Protein AF-A0A7Y5NE76-F1 (afdb_monomer_lite)

Secondary structure (DSSP, 8-state):
-----------PPPP----SSSSSSSSSSSSSSS-SS-S---PPEEEEEEESHHHHTTT-TTS-TTHHHHHHHHHHTT--EEE--SEE--SS-SS-EEEE-TT--STT--HHHHHHHS--SEEEEE-SHHHHHTT--HHHHHHHHHHHHHHHHHHTTT---S-EEE-HHHHHHHHHHHHHHTTPPPPS--TT-EEEHHHHHHHHHHHHTS-HHHHTTSTT--GGGTTTHHHHHHHHHHHHHHHT-SEEEE-S--HHHHHHHHHHHHTHHHHTTS-----HHHHHHHHHHHHTT--HHHHHHHHHHHHHHHHHHHHHH---HHHHHHHHHHHHHTTGGGGT-STTHHHHHHHHHHHS--TT--HHHHHHHHHHHHTSSSPPP-TT-HHHHTS-HHHHHHHHHHHHHHHHHHHTTTTSS----EEEEEEETTEEEEEEE-SS--HHHHHHHHHHGGGGGG-

pLDDT: mean 82.2, std 18.95, range [24.66, 98.88]

Structure (mmCIF, N/CA/C/O backbone):
data_AF-A0A7Y5NE76-F1
#
_entry.id   AF-A0A7Y5NE76-F1
#
loop_
_atom_site.group_PDB
_atom_site.id
_atom_site.type_symbol
_atom_site.label_atom_id
_atom_site.label_alt_id
_atom_site.label_comp_id
_atom_site.label_asym_id
_atom_site.label_entity_id
_atom_site.label_seq_id
_atom_site.pdbx_PDB_ins_code
_atom_site.Cartn_x
_atom_site.Cartn_y
_atom_site.Cartn_z
_atom_site.occupancy
_atom_site.B_iso_or_equiv
_atom_site.auth_seq_id
_atom_site.auth_comp_id
_atom_site.auth_asym_id
_atom_site.auth_atom_id
_atom_site.pdbx_PDB_model_num
ATOM 1 N N . MET A 1 1 ? 4.544 -4.450 -79.149 1.00 36.16 1 MET A N 1
ATOM 2 C CA . MET A 1 1 ? 3.909 -5.771 -79.338 1.00 36.16 1 MET A CA 1
ATOM 3 C C . MET A 1 1 ? 2.785 -5.874 -78.326 1.00 36.16 1 MET A C 1
ATOM 5 O O . MET A 1 1 ? 3.066 -5.881 -77.137 1.00 36.16 1 MET A O 1
ATOM 9 N N . GLY A 1 2 ? 1.538 -5.776 -78.779 1.00 30.70 2 GLY A N 1
ATOM 10 C CA . GLY A 1 2 ? 0.365 -5.851 -77.911 1.00 30.70 2 GLY A CA 1
ATOM 11 C C . GLY A 1 2 ? -0.349 -7.188 -78.051 1.00 30.70 2 GLY A C 1
ATOM 12 O O . GLY A 1 2 ? -0.192 -7.840 -79.075 1.00 30.70 2 GLY A O 1
ATOM 13 N N . THR A 1 3 ? -1.178 -7.511 -77.060 1.00 28.58 3 THR A N 1
ATOM 14 C CA . THR A 1 3 ? -2.551 -7.992 -77.276 1.00 28.58 3 THR A CA 1
ATOM 15 C C . THR A 1 3 ? -3.382 -7.744 -76.018 1.00 28.58 3 THR A C 1
ATOM 17 O O . THR A 1 3 ? -2.997 -8.104 -74.910 1.00 28.58 3 THR A O 1
ATOM 20 N N . PHE A 1 4 ? -4.508 -7.074 -76.247 1.00 28.89 4 PHE A N 1
ATOM 21 C CA . PHE A 1 4 ? -5.637 -6.790 -75.362 1.00 28.89 4 PHE A CA 1
ATOM 22 C C . PHE A 1 4 ? -6.446 -8.049 -75.020 1.00 28.89 4 PHE A C 1
ATOM 24 O O . PHE A 1 4 ? -6.569 -8.903 -75.890 1.00 28.89 4 PHE A O 1
ATOM 31 N N . VAL A 1 5 ? -7.156 -8.036 -73.879 1.00 28.59 5 VAL A N 1
ATOM 32 C CA . VAL A 1 5 ? -8.628 -8.219 -73.816 1.00 28.59 5 VAL A CA 1
ATOM 33 C C . VAL A 1 5 ? -9.199 -7.344 -72.684 1.00 28.59 5 VAL A C 1
ATOM 35 O O . VAL A 1 5 ? -8.592 -7.183 -71.631 1.00 28.59 5 VAL A O 1
ATOM 38 N N . ASN A 1 6 ? -10.357 -6.746 -72.967 1.00 30.00 6 ASN A N 1
ATOM 39 C CA . ASN A 1 6 ? -11.076 -5.688 -72.258 1.00 30.00 6 ASN A CA 1
ATOM 40 C C . ASN A 1 6 ? -12.340 -6.218 -71.544 1.00 30.00 6 ASN A C 1
ATOM 42 O O . ASN A 1 6 ? -12.965 -7.152 -72.040 1.00 30.00 6 ASN A O 1
ATOM 46 N N . GLY A 1 7 ? -12.810 -5.471 -70.530 1.00 26.11 7 GLY A N 1
ATOM 47 C CA . GLY A 1 7 ? -14.240 -5.314 -70.188 1.00 26.11 7 GLY A CA 1
ATOM 48 C C . GLY A 1 7 ? -14.764 -6.146 -68.999 1.00 26.11 7 GLY A C 1
ATOM 49 O O . GLY A 1 7 ? -14.414 -7.305 -68.871 1.00 26.11 7 GLY A O 1
ATOM 50 N N . PHE A 1 8 ? -15.622 -5.663 -68.086 1.00 24.66 8 PHE A N 1
ATOM 51 C CA . PHE A 1 8 ? -16.730 -4.707 -68.223 1.00 24.66 8 PHE A CA 1
ATOM 52 C C . PHE A 1 8 ? -17.201 -4.157 -66.843 1.00 24.66 8 PHE A C 1
ATOM 54 O O . PHE A 1 8 ? -17.249 -4.917 -65.886 1.00 24.66 8 PHE A O 1
ATOM 61 N N . ARG A 1 9 ? -17.626 -2.871 -66.830 1.00 27.48 9 ARG A N 1
ATOM 62 C CA . ARG A 1 9 ? -18.723 -2.173 -66.079 1.00 27.48 9 ARG A CA 1
ATOM 63 C C . ARG A 1 9 ? -18.925 -2.457 -64.571 1.00 27.48 9 ARG A C 1
ATOM 65 O O . ARG A 1 9 ? -19.033 -3.591 -64.155 1.00 27.48 9 ARG A O 1
ATOM 72 N N . GLY A 1 10 ? -19.154 -1.497 -63.670 1.00 25.19 10 GLY A N 1
ATOM 73 C CA . GLY A 1 10 ? -19.701 -0.140 -63.757 1.00 25.19 10 GLY A CA 1
ATOM 74 C C . GLY A 1 10 ? -20.729 0.032 -62.621 1.00 25.19 10 GLY A C 1
ATOM 75 O O . GLY A 1 10 ? -21.794 -0.573 -62.682 1.00 25.19 10 GLY A O 1
ATOM 76 N N . LEU A 1 11 ? -20.435 0.829 -61.587 1.00 26.30 11 LEU A N 1
ATOM 77 C CA . LEU A 1 11 ? -21.386 1.133 -60.505 1.00 26.30 11 LEU A CA 1
ATOM 78 C C . LEU A 1 11 ? -21.946 2.547 -60.686 1.00 26.30 11 LEU A C 1
ATOM 80 O O . LEU A 1 11 ? -21.257 3.548 -60.512 1.00 26.30 11 LEU A O 1
ATOM 84 N N . ARG A 1 12 ? -23.222 2.590 -61.083 1.00 27.81 12 ARG A N 1
ATOM 85 C CA . ARG A 1 12 ? -24.059 3.788 -61.163 1.00 27.81 12 ARG A CA 1
ATOM 86 C C . ARG A 1 12 ? -24.481 4.239 -59.766 1.00 27.81 12 ARG A C 1
ATOM 88 O O . ARG A 1 12 ? -24.887 3.432 -58.932 1.00 27.81 12 ARG A O 1
ATOM 95 N N . THR A 1 13 ? -24.470 5.550 -59.578 1.00 30.34 13 THR A N 1
ATOM 96 C CA . THR A 1 13 ? -25.110 6.275 -58.483 1.00 30.34 13 THR A CA 1
ATOM 97 C C . THR A 1 13 ? -26.637 6.130 -58.561 1.00 30.34 13 THR A C 1
ATOM 99 O O . THR A 1 13 ? -27.231 6.244 -59.635 1.00 30.34 13 THR A O 1
ATOM 102 N N . LYS A 1 14 ? -27.295 5.873 -57.423 1.00 30.47 14 LYS A N 1
ATOM 103 C CA . LYS A 1 14 ? -28.753 6.019 -57.269 1.00 30.47 14 LYS A CA 1
ATOM 104 C C . LYS A 1 14 ? -29.045 7.303 -56.482 1.00 30.47 14 LYS A C 1
ATOM 106 O O . LYS A 1 14 ? -28.435 7.490 -55.430 1.00 30.47 14 LYS A O 1
ATOM 111 N N . PRO A 1 15 ? -29.977 8.164 -56.928 1.00 30.23 15 PRO A N 1
ATOM 112 C CA . PRO A 1 15 ? -30.440 9.295 -56.139 1.00 30.23 15 PRO A CA 1
ATOM 113 C C . PRO A 1 15 ? -31.488 8.802 -55.134 1.00 30.23 15 PRO A C 1
ATOM 115 O O . PRO A 1 15 ? -32.447 8.133 -55.513 1.00 30.23 15 PRO A O 1
ATOM 118 N N . VAL A 1 16 ? -31.328 9.132 -53.851 1.00 33.53 16 VAL A N 1
ATOM 119 C CA . VAL A 1 16 ? -32.399 8.947 -52.862 1.00 33.53 16 VAL A CA 1
ATOM 120 C C . VAL A 1 16 ? -33.147 10.266 -52.738 1.00 33.53 16 VAL A C 1
ATOM 122 O O . VAL A 1 16 ? -32.642 11.259 -52.218 1.00 33.53 16 VAL A O 1
ATOM 125 N N . SER A 1 17 ? -34.358 10.269 -53.283 1.00 32.62 17 SER A N 1
ATOM 126 C CA . SER A 1 17 ? -35.313 11.365 -53.244 1.00 32.62 17 SER A CA 1
ATOM 127 C C . SER A 1 17 ? -35.738 11.697 -51.813 1.00 32.62 17 SER A C 1
ATOM 129 O O . SER A 1 17 ? -36.149 10.829 -51.041 1.00 32.62 17 SER A O 1
ATOM 131 N N . ARG A 1 18 ? -35.712 12.998 -51.504 1.00 39.50 18 ARG A N 1
ATOM 132 C CA . ARG A 1 18 ? -36.453 13.641 -50.414 1.00 39.50 18 ARG A CA 1
ATOM 133 C C . ARG A 1 18 ? -37.909 13.171 -50.415 1.00 39.50 18 ARG A C 1
ATOM 135 O O . ARG A 1 18 ? -38.597 13.407 -51.400 1.00 39.50 18 ARG A O 1
ATOM 142 N N . THR A 1 19 ? -38.374 12.583 -49.313 1.00 42.94 19 THR A N 1
ATOM 143 C CA . THR A 1 19 ? -39.759 12.681 -48.783 1.00 42.94 19 THR A CA 1
ATOM 144 C C . THR A 1 19 ? -39.922 11.771 -47.562 1.00 42.94 19 THR A C 1
ATOM 146 O O . THR A 1 19 ? -40.565 10.732 -47.617 1.00 42.94 19 THR A O 1
ATOM 149 N N . ARG A 1 20 ? -39.319 12.144 -46.423 1.00 35.03 20 ARG A N 1
ATOM 150 C CA . ARG A 1 20 ? -39.724 11.631 -45.090 1.00 35.03 20 ARG A CA 1
ATOM 151 C C . ARG A 1 20 ? -39.188 12.439 -43.898 1.00 35.03 20 ARG A C 1
ATOM 153 O O . ARG A 1 20 ? -39.226 11.968 -42.771 1.00 35.03 20 ARG A O 1
ATOM 160 N N . ALA A 1 21 ? -38.732 13.674 -44.122 1.00 38.56 21 ALA A N 1
ATOM 161 C CA . ALA A 1 21 ? -38.144 14.524 -43.078 1.00 38.56 21 ALA A CA 1
ATOM 162 C C . ALA A 1 21 ? -39.126 15.527 -42.434 1.00 38.56 21 ALA A C 1
ATOM 164 O O . ALA A 1 21 ? -38.700 16.358 -41.641 1.00 38.56 21 ALA A O 1
ATOM 165 N N . PHE A 1 22 ? -40.429 15.462 -42.740 1.00 37.94 22 PHE A N 1
ATOM 166 C CA . PHE A 1 22 ? -41.396 16.479 -42.290 1.00 37.94 22 PHE A CA 1
ATOM 167 C C . PHE A 1 22 ? -42.538 15.974 -41.394 1.00 37.94 22 PHE A C 1
ATOM 169 O O . PHE A 1 22 ? -43.403 16.760 -41.031 1.00 37.94 22 PHE A O 1
ATOM 176 N N . ARG A 1 23 ? -42.536 14.698 -40.971 1.00 35.66 23 ARG A N 1
ATOM 177 C CA . ARG A 1 23 ? -43.577 14.159 -40.064 1.00 35.66 23 ARG A CA 1
ATOM 178 C C . ARG A 1 23 ? -43.107 13.689 -38.685 1.00 35.66 23 ARG A C 1
ATOM 180 O O . ARG A 1 23 ? -43.952 13.337 -37.877 1.00 35.66 23 ARG A O 1
ATOM 187 N N . ASN A 1 24 ? -41.808 13.777 -38.379 1.00 34.28 24 ASN A N 1
ATOM 188 C CA . ASN A 1 24 ? -41.259 13.382 -37.068 1.00 34.28 24 ASN A CA 1
ATOM 189 C C . ASN A 1 24 ? -40.705 14.548 -36.227 1.00 34.28 24 ASN A C 1
ATOM 191 O O . ASN A 1 24 ? -40.152 14.315 -35.159 1.00 34.28 24 ASN A O 1
ATOM 195 N N . ARG A 1 25 ? -40.867 15.807 -36.661 1.00 37.22 25 ARG A N 1
ATOM 196 C CA . ARG A 1 25 ? -40.434 16.985 -35.879 1.00 37.22 25 ARG A CA 1
ATOM 197 C C . ARG A 1 25 ? -41.521 17.617 -35.005 1.00 37.22 25 ARG A C 1
ATOM 199 O O . ARG A 1 25 ? -41.197 18.480 -34.205 1.00 37.22 25 ARG A O 1
ATOM 206 N N . MET A 1 26 ? -42.769 17.152 -35.086 1.00 33.28 26 MET A N 1
ATOM 207 C CA . MET A 1 26 ? -43.874 17.671 -34.262 1.00 33.28 26 MET A CA 1
ATOM 208 C C . MET A 1 26 ? -44.197 16.797 -33.032 1.00 33.28 26 MET A C 1
ATOM 210 O O . MET A 1 26 ? -44.978 17.201 -32.184 1.00 33.28 26 MET A O 1
ATOM 214 N N . LEU A 1 27 ? -43.543 15.636 -32.888 1.00 32.84 27 LEU A N 1
ATOM 215 C CA . LEU A 1 27 ? -43.607 14.773 -31.691 1.00 32.84 27 LEU A CA 1
ATOM 216 C C . LEU A 1 27 ? -42.407 14.959 -30.739 1.00 32.84 27 LEU A C 1
ATOM 218 O O . LEU A 1 27 ? -42.378 14.385 -29.658 1.00 32.84 27 LEU A O 1
ATOM 222 N N . MET A 1 28 ? -41.442 15.803 -31.114 1.00 32.66 28 MET A N 1
ATOM 223 C CA . MET A 1 28 ? -40.221 16.117 -30.351 1.00 32.66 28 MET A CA 1
ATOM 224 C C . MET A 1 28 ? -40.315 17.459 -29.600 1.00 32.66 28 MET A C 1
ATOM 226 O O . MET A 1 28 ? -39.300 18.044 -29.242 1.00 32.66 28 MET A O 1
ATOM 230 N N . LEU A 1 29 ? -41.533 17.964 -29.372 1.00 33.31 29 LEU A N 1
ATOM 231 C CA . LEU A 1 29 ? -41.783 19.152 -28.542 1.00 33.31 29 LEU A CA 1
ATOM 232 C C . LEU A 1 29 ? -42.728 18.873 -27.355 1.00 33.31 29 LEU A C 1
ATOM 234 O O . LEU A 1 29 ? -42.881 19.722 -26.489 1.00 33.31 29 LEU A O 1
ATOM 238 N N . GLY A 1 30 ? -43.317 17.671 -27.283 1.00 34.16 30 GLY A N 1
ATOM 239 C CA . GLY A 1 30 ? -44.194 17.223 -26.189 1.00 34.16 30 GLY A CA 1
ATOM 240 C C . GLY A 1 30 ? -43.573 16.177 -25.255 1.00 34.16 30 GLY A C 1
ATOM 241 O O . GLY A 1 30 ? -44.264 15.634 -24.404 1.00 34.16 30 GLY A O 1
ATOM 242 N N . LEU A 1 31 ? -42.281 15.876 -25.419 1.00 34.31 31 LEU A N 1
ATOM 243 C CA . LEU A 1 31 ? -41.526 14.917 -24.595 1.00 34.31 31 LEU A CA 1
ATOM 244 C C . LEU A 1 31 ? -40.365 15.572 -23.828 1.00 34.31 31 LEU A C 1
ATOM 246 O O . LEU A 1 31 ? -39.615 14.882 -23.146 1.00 34.31 31 LEU A O 1
ATOM 250 N N . LEU A 1 32 ? -40.239 16.904 -23.901 1.00 33.78 32 LEU A N 1
ATOM 251 C CA . LEU A 1 32 ? -39.264 17.676 -23.120 1.00 33.78 32 LEU A CA 1
ATOM 252 C C . LEU A 1 32 ? -39.828 18.230 -21.798 1.00 33.78 32 LEU A C 1
ATOM 254 O O . LEU A 1 32 ? -39.082 18.816 -21.023 1.00 33.78 32 LEU A O 1
ATOM 258 N N . THR A 1 33 ? -41.113 18.019 -21.507 1.00 40.59 33 THR A N 1
ATOM 259 C CA . THR A 1 33 ? -41.778 18.464 -20.265 1.00 40.59 33 THR A CA 1
ATOM 260 C C . THR A 1 33 ? -42.084 17.330 -19.279 1.00 40.59 33 THR A C 1
ATOM 262 O O . THR A 1 33 ? -42.703 17.575 -18.251 1.00 40.59 33 THR A O 1
ATOM 265 N N . ALA A 1 34 ? -41.605 16.104 -19.529 1.00 38.09 34 ALA A N 1
ATOM 266 C CA . ALA A 1 34 ? -41.817 14.949 -18.643 1.00 38.09 34 ALA A CA 1
ATOM 267 C C . ALA A 1 34 ? -40.519 14.270 -18.156 1.00 38.09 34 ALA A C 1
ATOM 269 O O . ALA A 1 34 ? -40.562 13.162 -17.635 1.00 38.09 34 ALA A O 1
ATOM 270 N N . PHE A 1 35 ? -39.366 14.938 -18.285 1.00 37.47 35 PHE A N 1
ATOM 271 C CA . PHE A 1 35 ? -38.092 14.510 -17.679 1.00 37.47 35 PHE A CA 1
ATOM 272 C C . PHE A 1 35 ? -37.555 15.523 -16.650 1.00 37.47 35 PHE A C 1
ATOM 274 O O . PHE A 1 35 ? -36.359 15.597 -16.393 1.00 37.47 35 PHE A O 1
ATOM 281 N N . MET A 1 36 ? -38.451 16.278 -16.007 1.00 38.28 36 MET A N 1
ATOM 282 C CA . MET A 1 36 ? -38.194 16.893 -14.697 1.00 38.28 36 MET A CA 1
ATOM 283 C C . MET A 1 36 ? -38.972 16.130 -13.623 1.00 38.28 36 MET A C 1
ATOM 285 O O . MET A 1 36 ? -39.882 16.657 -13.000 1.00 38.28 36 MET A O 1
ATOM 289 N N . SER A 1 37 ? -38.673 14.843 -13.460 1.00 44.16 37 SER A N 1
ATOM 290 C CA . SER A 1 37 ? -39.224 14.023 -12.375 1.00 44.16 37 SER A CA 1
ATOM 291 C C . SER A 1 37 ? -38.406 12.741 -12.231 1.00 44.16 37 SER A C 1
ATOM 293 O O . SER A 1 37 ? -38.870 11.651 -12.547 1.00 44.16 37 SER A O 1
ATOM 295 N N . ALA A 1 38 ? -37.152 12.903 -11.822 1.00 38.03 38 ALA A N 1
ATOM 296 C CA . ALA A 1 38 ? -36.404 11.954 -10.996 1.00 38.03 38 ALA A CA 1
ATOM 297 C C . ALA A 1 38 ? -35.000 12.534 -10.765 1.00 38.03 38 ALA A C 1
ATOM 299 O O . ALA A 1 38 ? -33.988 11.882 -11.013 1.00 38.03 38 ALA A O 1
ATOM 300 N N . ALA A 1 39 ? -34.917 13.779 -10.276 1.00 38.00 39 ALA A N 1
ATOM 301 C CA . ALA A 1 39 ? -33.844 14.040 -9.328 1.00 38.00 39 ALA A CA 1
ATOM 302 C C . ALA A 1 39 ? -34.149 13.069 -8.190 1.00 38.00 39 ALA A C 1
ATOM 304 O O . ALA A 1 39 ? -35.194 13.204 -7.551 1.00 38.00 39 ALA A O 1
ATOM 305 N N . GLY A 1 40 ? -33.359 11.999 -8.071 1.00 37.19 40 GLY A N 1
ATOM 306 C CA . GLY A 1 40 ? -33.523 11.054 -6.981 1.00 37.19 40 GLY A CA 1
ATOM 307 C C . GLY A 1 40 ? -33.617 11.877 -5.709 1.00 37.19 40 GLY A C 1
ATOM 308 O O . GLY A 1 40 ? -32.708 12.654 -5.418 1.00 37.19 40 GLY A O 1
ATOM 309 N N . VAL A 1 41 ? -34.750 11.783 -5.016 1.00 38.66 41 VAL A N 1
ATOM 310 C CA . VAL A 1 41 ? -34.834 12.251 -3.641 1.00 38.66 41 VAL A CA 1
ATOM 311 C C . VAL A 1 41 ? -33.747 11.454 -2.943 1.00 38.66 41 VAL A C 1
ATOM 313 O O . VAL A 1 41 ? -33.887 10.243 -2.768 1.00 38.66 41 VAL A O 1
ATOM 316 N N . PHE A 1 42 ? -32.600 12.080 -2.682 1.00 44.97 42 PHE A N 1
ATOM 317 C CA . PHE A 1 42 ? -31.609 11.470 -1.817 1.00 44.97 42 PHE A CA 1
ATOM 318 C C . PHE A 1 42 ? -32.355 11.209 -0.517 1.00 44.97 42 PHE A C 1
ATOM 320 O O . PHE A 1 42 ? -32.871 12.151 0.084 1.00 44.97 42 PHE A O 1
ATOM 327 N N . ALA A 1 43 ? -32.518 9.935 -0.159 1.00 58.78 43 ALA A N 1
ATOM 328 C CA . ALA A 1 43 ? -33.189 9.575 1.075 1.00 58.78 43 ALA A CA 1
ATOM 329 C C . ALA A 1 43 ? -32.462 10.304 2.210 1.00 58.78 43 ALA A C 1
ATOM 331 O O . ALA A 1 43 ? -31.254 10.133 2.388 1.00 58.78 43 ALA A O 1
ATOM 332 N N . GLN A 1 44 ? -33.186 11.187 2.892 1.00 83.19 44 GLN A N 1
ATOM 333 C CA . GLN A 1 44 ? -32.658 11.977 3.991 1.00 83.19 44 GLN A CA 1
ATOM 334 C C . GLN A 1 44 ? -32.197 11.000 5.075 1.00 83.19 44 GLN A C 1
ATOM 336 O O . GLN A 1 44 ? -32.975 10.162 5.528 1.00 83.19 44 GLN A O 1
ATOM 341 N N . THR A 1 45 ? -30.910 11.036 5.421 1.00 89.31 45 THR A N 1
ATOM 342 C CA . THR A 1 45 ? -30.356 10.108 6.414 1.00 89.31 45 THR A CA 1
ATOM 343 C C . THR A 1 45 ? -30.840 10.529 7.793 1.00 89.31 45 THR A C 1
ATOM 345 O O . THR A 1 45 ? -30.500 11.622 8.241 1.00 89.31 45 THR A O 1
ATOM 348 N N . ARG A 1 46 ? -31.605 9.672 8.475 1.00 92.62 46 ARG A N 1
ATOM 349 C CA . ARG A 1 46 ? -32.085 9.961 9.829 1.00 92.62 46 ARG A CA 1
ATOM 350 C C . ARG A 1 46 ? -31.007 9.617 10.838 1.00 92.62 46 ARG A C 1
ATOM 352 O O . ARG A 1 46 ? -30.568 8.467 10.925 1.00 92.62 46 ARG A O 1
ATOM 359 N N . ILE A 1 47 ? -30.571 10.608 11.590 1.00 93.88 47 ILE A N 1
ATOM 360 C CA . ILE A 1 47 ? -29.502 10.506 12.570 1.00 93.88 47 ILE A CA 1
ATOM 361 C C . ILE A 1 47 ? -30.132 10.709 13.944 1.00 93.88 47 ILE A C 1
ATOM 363 O O . ILE A 1 47 ? -30.761 11.725 14.181 1.00 93.88 47 ILE A O 1
ATOM 367 N N . MET A 1 48 ? -29.953 9.774 14.870 1.00 94.19 48 MET A N 1
ATOM 368 C CA . MET A 1 48 ? -30.377 9.952 16.259 1.00 94.19 48 MET A CA 1
ATOM 369 C C . MET A 1 48 ? -29.164 10.291 17.131 1.00 94.19 48 MET A C 1
ATOM 371 O O . MET A 1 48 ? -28.347 9.399 17.394 1.00 94.19 48 MET A O 1
ATOM 375 N N . PRO A 1 49 ? -29.023 11.545 17.598 1.00 94.94 49 PRO A N 1
ATOM 376 C CA . PRO A 1 49 ? -28.161 11.864 18.728 1.00 94.94 49 PRO A CA 1
ATOM 377 C C . PRO A 1 49 ? -28.751 11.222 19.989 1.00 94.94 49 PRO A C 1
ATOM 379 O O . PRO A 1 49 ? -29.810 11.635 20.452 1.00 94.94 49 PRO A O 1
ATOM 382 N N . LEU A 1 50 ? -28.088 10.206 20.539 1.00 90.75 50 LEU A N 1
ATOM 383 C CA . LEU A 1 50 ? -28.569 9.414 21.673 1.00 90.75 50 LEU A CA 1
ATOM 384 C C . LEU A 1 50 ? -27.512 9.391 22.774 1.00 90.75 50 LEU A C 1
ATOM 386 O O . LEU A 1 50 ? -26.375 8.995 22.529 1.00 90.75 50 LEU A O 1
ATOM 390 N N . GLY A 1 51 ? -27.861 9.759 24.004 1.00 88.62 51 GLY A N 1
ATOM 391 C CA . GLY A 1 51 ? -26.880 9.664 25.078 1.00 88.62 51 GLY A CA 1
ATOM 392 C C . GLY A 1 51 ? -27.117 10.552 26.283 1.00 88.62 51 GLY A C 1
ATOM 393 O O . GLY A 1 51 ? -28.245 10.858 26.643 1.00 88.62 51 GLY A O 1
ATOM 394 N N . ASN A 1 52 ? -26.013 10.942 26.909 1.00 87.31 52 ASN A N 1
ATOM 395 C CA . ASN A 1 52 ? -25.952 11.681 28.164 1.00 87.31 52 ASN A CA 1
ATOM 396 C C . ASN A 1 52 ? -26.177 13.202 28.011 1.00 87.31 52 ASN A C 1
ATOM 398 O O . ASN A 1 52 ? -26.603 13.718 26.974 1.00 87.31 52 ASN A O 1
ATOM 402 N N . SER A 1 53 ? -25.808 13.933 29.064 1.00 87.94 53 SER A N 1
ATOM 403 C CA . SER A 1 53 ? -25.875 15.391 29.179 1.00 87.94 53 SER A CA 1
ATOM 404 C C . SER A 1 53 ? -25.154 16.149 28.053 1.00 87.94 53 SER A C 1
ATOM 406 O O . SER A 1 53 ? -25.605 17.225 27.669 1.00 87.94 53 SER A O 1
ATOM 408 N N . ILE A 1 54 ? -24.087 15.601 27.459 1.00 87.50 54 ILE A N 1
ATOM 409 C CA . ILE A 1 54 ? -23.386 16.227 26.322 1.00 87.50 54 ILE A CA 1
ATOM 410 C C . ILE A 1 54 ? -24.256 16.178 25.059 1.00 87.50 54 ILE A C 1
ATOM 412 O O . ILE A 1 54 ? -24.298 17.145 24.295 1.00 87.50 54 ILE A O 1
ATOM 416 N N . THR A 1 55 ? -24.976 15.071 24.856 1.00 90.81 55 THR A N 1
ATOM 417 C CA . THR A 1 55 ? -25.956 14.941 23.767 1.00 90.81 55 THR A CA 1
ATOM 418 C C . THR A 1 55 ? -27.157 15.844 24.008 1.00 90.81 55 THR A C 1
ATOM 420 O O . THR A 1 55 ? -27.629 16.489 23.074 1.00 90.81 55 THR A O 1
ATOM 423 N N . GLU A 1 56 ? -27.624 15.938 25.257 1.00 91.81 56 GLU A N 1
ATOM 424 C CA . GLU A 1 56 ? -28.703 16.853 25.645 1.00 91.81 56 GLU A CA 1
ATOM 425 C C . GLU A 1 56 ? -28.341 18.315 25.345 1.00 91.81 56 GLU A C 1
ATOM 427 O O . GLU A 1 56 ? -29.167 19.066 24.834 1.00 91.81 56 GLU A O 1
ATOM 432 N N . GLY A 1 57 ? -27.078 18.688 25.566 1.00 90.31 57 GLY A N 1
ATOM 433 C CA . GLY A 1 57 ? -26.545 20.025 25.306 1.00 90.31 57 GLY A CA 1
ATOM 434 C C . GLY A 1 57 ? -25.995 20.736 26.543 1.00 90.31 57 GLY A C 1
ATOM 435 O O . GLY A 1 57 ? -25.632 21.914 26.470 1.00 90.31 57 GLY A O 1
ATOM 436 N N . VAL A 1 58 ? -25.891 20.040 27.675 1.00 88.25 58 VAL A N 1
ATOM 437 C CA . VAL A 1 58 ? -25.313 20.559 28.917 1.00 88.25 58 VAL A CA 1
ATOM 438 C C . VAL A 1 58 ? -23.863 20.988 28.688 1.00 88.25 58 VAL A C 1
ATOM 440 O O . VAL A 1 58 ? -23.061 20.268 28.096 1.00 88.25 58 VAL A O 1
ATOM 443 N N . GLY A 1 59 ? -23.526 22.184 29.170 1.00 83.19 59 GLY A N 1
ATOM 444 C CA . GLY A 1 59 ? -22.199 22.786 29.011 1.00 83.19 59 GLY A CA 1
ATOM 445 C C . GLY A 1 59 ? -22.037 23.641 27.751 1.00 83.19 59 GLY A C 1
ATOM 446 O O . GLY A 1 59 ? -21.052 24.367 27.648 1.00 83.19 59 GLY A O 1
ATOM 447 N N . SER A 1 60 ? -23.005 23.623 26.829 1.00 87.69 60 SER A N 1
ATOM 448 C CA . SER A 1 60 ? -23.075 24.599 25.735 1.00 87.69 60 SER A CA 1
ATOM 449 C C . SER A 1 60 ? -23.927 25.805 26.136 1.00 87.69 60 SER A C 1
ATOM 451 O O . SER A 1 60 ? -24.960 25.661 26.789 1.00 87.69 60 SER A O 1
ATOM 453 N N . THR A 1 61 ? -23.507 27.008 25.744 1.00 87.50 61 THR A N 1
ATOM 454 C CA . THR A 1 61 ? -24.233 28.255 26.050 1.00 87.50 61 THR A CA 1
ATOM 455 C C . THR A 1 61 ? -25.575 28.359 25.328 1.00 87.50 61 THR A C 1
ATOM 457 O O . THR A 1 61 ? -26.438 29.127 25.746 1.00 87.50 61 THR A O 1
ATOM 460 N N . ASP A 1 62 ? -25.760 27.594 24.254 1.00 89.69 62 ASP A N 1
ATOM 461 C CA . ASP A 1 62 ? -26.971 27.577 23.437 1.00 89.69 62 ASP A CA 1
ATOM 462 C C . ASP A 1 62 ? -27.838 26.320 23.636 1.00 89.69 62 ASP A C 1
ATOM 464 O O . ASP A 1 62 ? -28.913 26.227 23.040 1.00 89.69 62 ASP A O 1
ATOM 468 N N . GLY A 1 63 ? -27.405 25.376 24.480 1.00 90.81 63 GLY A N 1
ATOM 469 C CA . GLY A 1 63 ? -28.109 24.121 24.757 1.00 90.81 63 GLY A CA 1
ATOM 470 C C . GLY A 1 63 ? -28.072 23.095 23.618 1.00 90.81 63 GLY A C 1
ATOM 471 O O . GLY A 1 63 ? -28.869 22.164 23.627 1.00 90.81 63 GLY A O 1
ATOM 472 N N . SER A 1 64 ? -27.201 23.260 22.620 1.00 91.00 64 SER A N 1
ATOM 473 C CA . SER A 1 64 ? -27.142 22.392 21.433 1.00 91.00 64 SER A CA 1
ATOM 474 C C . SER A 1 64 ? -26.060 21.310 21.525 1.00 91.00 64 SER A C 1
ATOM 476 O O . SER A 1 64 ? -26.054 20.369 20.732 1.00 91.00 64 SER A O 1
ATOM 478 N N . GLY A 1 65 ? -25.112 21.432 22.458 1.00 90.62 65 GLY A N 1
ATOM 479 C CA . GLY A 1 65 ? -23.996 20.493 22.599 1.00 90.62 65 GLY A CA 1
ATOM 480 C C . GLY A 1 65 ? -23.187 20.344 21.305 1.00 90.62 65 GLY A C 1
ATOM 481 O O . GLY A 1 65 ? -22.950 21.313 20.581 1.00 90.62 65 GLY A O 1
ATOM 482 N N . TYR A 1 66 ? -22.782 19.114 20.977 1.00 91.88 66 TYR A N 1
ATOM 483 C CA . TYR A 1 66 ? -22.085 18.828 19.713 1.00 91.88 66 TYR A CA 1
ATOM 484 C C . TYR A 1 66 ? -23.009 18.852 18.483 1.00 91.88 66 TYR A C 1
ATOM 486 O O . TYR A 1 66 ? -22.514 18.874 17.351 1.00 91.88 66 TYR A O 1
ATOM 494 N N . ARG A 1 67 ? -24.337 18.841 18.681 1.00 94.44 67 ARG A N 1
ATOM 495 C CA . ARG A 1 67 ? -25.318 18.709 17.594 1.00 94.44 67 ARG A CA 1
ATOM 496 C C . ARG A 1 67 ? -25.271 19.906 16.647 1.00 94.44 67 ARG A C 1
ATOM 498 O O . ARG A 1 67 ? -25.376 19.711 15.443 1.00 94.44 67 ARG A O 1
ATOM 505 N N . LEU A 1 68 ? -24.999 21.115 17.148 1.00 92.88 68 LEU A N 1
ATOM 506 C CA . LEU A 1 68 ? -24.834 22.313 16.311 1.00 92.88 68 LEU A CA 1
ATOM 507 C C . LEU A 1 68 ? -23.584 22.280 15.418 1.00 92.88 68 LEU A C 1
ATOM 509 O O . LEU A 1 68 ? -23.726 22.452 14.204 1.00 92.88 68 LEU A O 1
ATOM 513 N N . PRO A 1 69 ? -22.369 22.027 15.939 1.00 90.19 69 PRO A N 1
ATOM 514 C CA . PRO A 1 69 ? -21.209 21.781 15.088 1.00 90.19 69 PRO A CA 1
ATOM 515 C C . PRO A 1 69 ? -21.451 20.690 14.038 1.00 90.19 69 PRO A C 1
ATOM 517 O O . PRO A 1 69 ? -21.088 20.876 12.877 1.00 90.19 69 PRO A O 1
ATOM 520 N N . LEU A 1 70 ? -22.098 19.581 14.415 1.00 91.44 70 LEU A N 1
ATOM 521 C CA . LEU A 1 70 ? -22.418 18.495 13.488 1.00 91.44 70 LEU A CA 1
ATOM 522 C C . LEU A 1 70 ? -23.412 18.929 12.402 1.00 91.44 70 LEU A C 1
ATOM 524 O O . LEU A 1 70 ? -23.153 18.693 11.223 1.00 91.44 70 LEU A O 1
ATOM 528 N N . TYR A 1 71 ? -24.503 19.598 12.781 1.00 92.94 71 TYR A N 1
ATOM 529 C CA . TYR A 1 71 ? -25.491 20.158 11.858 1.00 92.94 71 TYR A CA 1
ATOM 530 C C . TYR A 1 71 ? -24.814 21.050 10.813 1.00 92.94 71 TYR A C 1
ATOM 532 O O . TYR A 1 71 ? -25.035 20.898 9.610 1.00 92.94 71 TYR A O 1
ATOM 540 N N . ASN A 1 72 ? -23.929 21.943 11.265 1.00 90.56 72 ASN A N 1
ATOM 541 C CA . ASN A 1 72 ? -23.191 22.848 10.390 1.00 90.56 72 ASN A CA 1
ATOM 542 C C . ASN A 1 72 ? -22.251 22.088 9.448 1.00 90.56 72 ASN A C 1
ATOM 544 O O . ASN A 1 72 ? -22.185 22.412 8.266 1.00 90.56 72 ASN A O 1
ATOM 548 N N . LEU A 1 73 ? -21.541 21.064 9.935 1.00 88.75 73 LEU A N 1
ATOM 549 C CA . LEU A 1 73 ? -20.669 20.234 9.099 1.00 88.75 73 LEU A CA 1
ATOM 550 C C . LEU A 1 73 ? -21.454 19.489 8.014 1.00 88.75 73 LEU A C 1
ATOM 552 O O . LEU A 1 73 ? -21.045 19.506 6.854 1.00 88.75 73 LEU A O 1
ATOM 556 N N . LEU A 1 74 ? -22.581 18.870 8.371 1.00 89.00 74 LEU A N 1
ATOM 557 C CA . LEU A 1 74 ? -23.425 18.128 7.432 1.00 89.00 74 LEU A CA 1
ATOM 558 C C . LEU A 1 74 ? -24.068 19.060 6.396 1.00 89.00 74 LEU A C 1
ATOM 560 O O . LEU A 1 74 ? -24.027 18.768 5.199 1.00 89.00 74 LEU A O 1
ATOM 564 N N . THR A 1 75 ? -24.565 20.218 6.839 1.00 89.19 75 THR A N 1
ATOM 565 C CA . THR A 1 75 ? -25.138 21.255 5.967 1.00 89.19 75 THR A CA 1
ATOM 566 C C . THR A 1 75 ? -24.090 21.807 5.002 1.00 89.19 75 THR A C 1
ATOM 568 O O . THR A 1 75 ? -24.311 21.825 3.794 1.00 89.19 75 THR A O 1
ATOM 571 N N . ASN A 1 76 ? -22.908 22.186 5.501 1.00 82.88 76 ASN A N 1
ATOM 572 C CA . ASN A 1 76 ? -21.812 22.696 4.669 1.00 82.88 76 ASN A CA 1
ATOM 573 C C . ASN A 1 76 ? -21.297 21.647 3.671 1.00 82.88 76 ASN A C 1
ATOM 575 O O . ASN A 1 76 ? -20.794 21.995 2.603 1.00 82.88 76 ASN A O 1
ATOM 579 N N . ALA A 1 77 ? -21.432 20.362 4.004 1.00 80.88 77 ALA A N 1
ATOM 580 C CA . ALA A 1 77 ? -21.105 19.250 3.121 1.00 80.88 77 ALA A CA 1
ATOM 581 C C . ALA A 1 77 ? -22.232 18.892 2.128 1.00 80.88 77 ALA A C 1
ATOM 583 O O . ALA A 1 77 ? -22.044 17.975 1.327 1.00 80.88 77 ALA A O 1
ATOM 584 N N . ASN A 1 78 ? -23.371 19.599 2.151 1.00 83.06 78 ASN A N 1
ATOM 585 C CA . ASN A 1 78 ? -24.582 19.298 1.377 1.00 83.06 78 ASN A CA 1
ATOM 586 C C . ASN A 1 78 ? -25.073 17.850 1.556 1.00 83.06 78 ASN A C 1
ATOM 588 O O . ASN A 1 78 ? -25.555 17.223 0.610 1.00 83.06 78 ASN A O 1
ATOM 592 N N . VAL A 1 79 ? -24.922 17.295 2.760 1.00 83.31 79 VAL A N 1
ATOM 593 C CA . VAL A 1 79 ? -25.477 15.982 3.101 1.00 83.31 79 VAL A CA 1
ATOM 594 C C . VAL A 1 79 ? -26.953 16.176 3.458 1.00 83.31 79 VAL A C 1
ATOM 596 O O . VAL A 1 79 ? -27.240 17.012 4.307 1.00 83.31 79 VAL A O 1
ATOM 599 N N . PRO A 1 80 ? -27.904 15.445 2.850 1.00 87.19 80 PRO A N 1
ATOM 600 C CA . PRO A 1 80 ? -29.299 15.473 3.277 1.00 87.19 80 PRO A CA 1
ATOM 601 C C . PRO A 1 80 ? -29.476 14.600 4.526 1.00 87.19 80 PRO A C 1
ATOM 603 O O . PRO A 1 80 ? -29.305 13.379 4.467 1.00 87.19 80 PRO A O 1
ATOM 606 N N . PHE A 1 81 ? -29.817 15.215 5.657 1.00 93.75 81 PHE A N 1
ATOM 607 C CA . PHE A 1 81 ? -30.000 14.533 6.940 1.00 93.75 81 PHE A CA 1
ATOM 608 C C . PHE A 1 81 ? -31.185 15.100 7.723 1.00 93.75 81 PHE A C 1
ATOM 610 O O . PHE A 1 81 ? -31.629 16.209 7.439 1.00 93.75 81 PHE A O 1
ATOM 617 N N . ASP A 1 82 ? -31.685 14.309 8.667 1.00 94.62 82 ASP A N 1
ATOM 618 C CA . ASP A 1 82 ? -32.751 14.632 9.625 1.00 94.62 82 ASP A CA 1
ATOM 619 C C . ASP A 1 82 ? -32.265 14.173 10.997 1.00 94.62 82 ASP A C 1
ATOM 621 O O . ASP A 1 82 ? -31.891 13.001 11.129 1.00 94.62 82 ASP A O 1
ATOM 625 N N . PHE A 1 83 ? -32.199 15.042 12.000 1.00 96.25 83 PHE A N 1
ATOM 626 C CA . PHE A 1 83 ? -32.091 14.548 13.362 1.00 96.25 83 PHE A CA 1
ATOM 627 C C . PHE A 1 83 ? -33.441 13.980 13.797 1.00 96.25 83 PHE A C 1
ATOM 629 O O . PHE A 1 83 ? -34.490 14.470 13.410 1.00 96.25 83 PHE A O 1
ATOM 636 N N . VAL A 1 84 ? -33.419 12.889 14.560 1.00 95.50 84 VAL A N 1
ATOM 637 C CA . VAL A 1 84 ? -34.640 12.240 15.054 1.00 95.50 84 VAL A CA 1
ATOM 638 C C . VAL A 1 84 ? -34.520 11.937 16.542 1.00 95.50 84 VAL A C 1
ATOM 640 O O . VAL A 1 84 ? -33.458 11.537 17.026 1.00 95.50 84 VAL A O 1
ATOM 643 N N . GLY A 1 85 ? -35.621 12.098 17.272 1.00 93.88 85 GLY A N 1
ATOM 644 C CA . GLY A 1 85 ? -35.691 11.888 18.716 1.00 93.88 85 GLY A CA 1
ATOM 645 C C . GLY A 1 85 ? -36.924 12.548 19.329 1.00 93.88 85 GLY A C 1
ATOM 646 O O . GLY A 1 85 ? -37.598 13.339 18.680 1.00 93.88 85 GLY A O 1
ATOM 647 N N . GLY A 1 86 ? -37.259 12.190 20.566 1.00 94.12 86 GLY A N 1
ATOM 648 C CA . GLY A 1 86 ? -38.422 12.720 21.278 1.00 94.12 86 GLY A CA 1
ATOM 649 C C . GLY A 1 86 ? -38.183 14.050 22.000 1.00 94.12 86 GLY A C 1
ATOM 650 O O . GLY A 1 86 ? -39.150 14.664 22.451 1.00 94.12 86 GLY A O 1
ATOM 651 N N . LEU A 1 87 ? -36.928 14.495 22.135 1.00 94.62 87 LEU A N 1
ATOM 652 C CA . LEU A 1 87 ? -36.554 15.744 22.806 1.00 94.62 87 LEU A CA 1
ATOM 653 C C . LEU A 1 87 ? -36.105 16.809 21.803 1.00 94.62 87 LEU A C 1
ATOM 655 O O . LEU A 1 87 ? -35.568 16.489 20.747 1.00 94.62 87 LEU A O 1
ATOM 659 N N . GLN A 1 88 ? -36.303 18.084 22.159 1.00 93.00 88 GLN A N 1
ATOM 660 C CA . GLN A 1 88 ? -36.036 19.236 21.288 1.00 93.00 88 GLN A CA 1
ATOM 661 C C . GLN A 1 88 ? -35.377 20.403 22.043 1.00 93.00 88 GLN A C 1
ATOM 663 O O . GLN A 1 88 ? -35.968 21.474 22.213 1.00 93.00 88 GLN A O 1
ATOM 668 N N . TYR A 1 89 ? -34.137 20.218 22.504 1.00 91.25 89 TYR A N 1
ATOM 669 C CA . TYR A 1 89 ? -33.327 21.289 23.107 1.00 91.25 89 TYR A CA 1
ATOM 670 C C . TYR A 1 89 ? -32.288 21.857 22.127 1.00 91.25 89 TYR A C 1
ATOM 672 O O . TYR A 1 89 ? -31.844 21.163 21.212 1.00 91.25 89 TYR A O 1
ATOM 680 N N . GLY A 1 90 ? -31.874 23.112 22.344 1.00 84.69 90 GLY A N 1
ATOM 681 C CA . GLY A 1 90 ? -30.891 23.830 21.519 1.00 84.69 90 GLY A CA 1
ATOM 682 C C . GLY A 1 90 ? -31.497 25.074 20.873 1.00 84.69 90 GLY A C 1
ATOM 683 O O . GLY A 1 90 ? -32.239 24.992 19.899 1.00 84.69 90 GLY A O 1
ATOM 684 N N . ASN A 1 91 ? -31.219 26.255 21.421 1.00 83.69 91 ASN A N 1
ATOM 685 C CA . ASN A 1 91 ? -31.916 27.493 21.053 1.00 83.69 91 ASN A CA 1
ATOM 686 C C . ASN A 1 91 ? -31.621 27.947 19.621 1.00 83.69 91 ASN A C 1
ATOM 688 O O . ASN A 1 91 ? -32.520 28.443 18.943 1.00 83.69 91 AS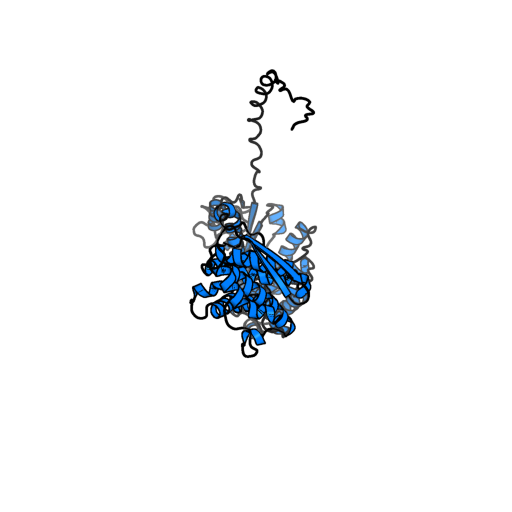N A O 1
ATOM 692 N N . VAL A 1 92 ? -30.381 27.756 19.171 1.00 88.56 92 VAL A N 1
ATOM 693 C CA . VAL A 1 92 ? -29.885 28.217 17.862 1.00 88.56 92 VAL A CA 1
ATOM 694 C C . VAL A 1 92 ? -29.792 27.095 16.827 1.00 88.56 92 VAL A C 1
ATOM 696 O O . VAL A 1 92 ? -29.488 27.357 15.666 1.00 88.56 92 VAL A O 1
ATOM 699 N N . LEU A 1 93 ? -30.029 25.851 17.244 1.00 91.50 93 LEU A N 1
ATOM 700 C CA . LEU A 1 93 ? -29.962 24.679 16.388 1.00 91.50 93 LEU A CA 1
ATOM 701 C C . LEU A 1 93 ? -31.233 24.598 15.520 1.00 91.50 93 LEU A C 1
ATOM 703 O O . LEU A 1 93 ? -32.327 24.585 16.089 1.00 91.50 93 LEU A O 1
ATOM 707 N N . PRO A 1 94 ? -31.127 24.567 14.176 1.00 93.88 94 PRO A N 1
ATOM 708 C CA . PRO A 1 94 ? -32.315 24.534 13.321 1.00 93.88 94 PRO A CA 1
ATOM 709 C C . PRO A 1 94 ? -33.133 23.249 13.466 1.00 93.88 94 PRO A C 1
ATOM 711 O O . PRO A 1 94 ? -34.356 23.316 13.538 1.00 93.88 94 PRO A O 1
ATOM 714 N N . ASP A 1 95 ? -32.454 22.106 13.546 1.00 94.44 95 ASP A N 1
ATOM 715 C CA . ASP A 1 95 ? -33.058 20.798 13.779 1.00 94.44 95 ASP A CA 1
ATOM 716 C C . ASP A 1 95 ? -32.663 20.294 15.166 1.00 94.44 95 ASP A C 1
ATOM 718 O O . ASP A 1 95 ? -31.497 19.993 15.428 1.00 94.44 95 ASP A O 1
ATOM 722 N N . LYS A 1 96 ? -33.631 20.279 16.079 1.00 95.75 96 LYS A N 1
ATOM 723 C CA . LYS A 1 96 ? -33.378 20.118 17.510 1.00 95.75 96 LYS A CA 1
ATOM 724 C C . LYS A 1 96 ? -33.529 18.692 17.984 1.00 95.75 96 LYS A C 1
ATOM 726 O O . LYS A 1 96 ? -33.232 18.474 19.150 1.00 95.75 96 LYS A O 1
ATOM 731 N N . ASP A 1 97 ? -33.974 17.770 17.145 1.00 96.25 97 ASP A N 1
ATOM 732 C CA . ASP A 1 97 ? -34.405 16.452 17.590 1.00 96.25 97 ASP A CA 1
ATOM 733 C C . ASP A 1 97 ? -33.238 15.646 18.187 1.00 96.25 97 ASP A C 1
ATOM 735 O O . ASP A 1 97 ? -32.126 15.603 17.653 1.00 96.25 97 ASP A O 1
ATOM 739 N N . HIS A 1 98 ? -33.456 15.043 19.358 1.00 95.31 98 HIS A N 1
ATOM 740 C CA . HIS A 1 98 ? -32.472 14.186 20.020 1.00 95.31 98 HIS A CA 1
ATOM 741 C C . HIS A 1 98 ? -33.093 13.270 21.083 1.00 95.31 98 HIS A C 1
ATOM 743 O O . HIS A 1 98 ? -34.239 13.425 21.495 1.00 95.31 98 HIS A O 1
ATOM 749 N N . GLU A 1 99 ? -32.288 12.324 21.558 1.00 94.69 99 GLU A N 1
ATOM 750 C CA . GLU A 1 99 ? -32.522 11.467 22.725 1.00 94.69 99 GLU A CA 1
ATOM 751 C C . GLU A 1 99 ? -31.342 11.614 23.696 1.00 94.69 99 GLU A C 1
ATOM 753 O O . GLU A 1 99 ? -30.666 10.659 24.082 1.00 94.69 99 GLU A O 1
ATOM 758 N N . GLY A 1 100 ? -31.025 12.865 24.019 1.00 92.25 100 GLY A N 1
ATOM 759 C CA . GLY A 1 100 ? -29.990 13.217 24.987 1.00 92.25 100 GLY A CA 1
ATOM 760 C C . GLY A 1 100 ? -30.628 13.467 26.341 1.00 92.25 100 GLY A C 1
ATOM 761 O O . GLY A 1 100 ? -31.440 14.377 26.441 1.00 92.25 100 GLY A O 1
ATOM 762 N N . HIS A 1 101 ? -30.244 12.690 27.348 1.00 90.81 101 HIS A N 1
ATOM 763 C CA . HIS A 1 101 ? -30.844 12.692 28.678 1.00 90.81 101 HIS A CA 1
ATOM 764 C C . HIS A 1 101 ? -29.751 12.937 29.723 1.00 90.81 101 HIS A C 1
ATOM 766 O O . HIS A 1 101 ? -28.862 12.102 29.930 1.00 90.81 101 HIS A O 1
ATOM 772 N N . ALA A 1 102 ? -29.759 14.096 30.382 1.00 87.19 102 ALA A N 1
ATOM 773 C CA . ALA A 1 102 ? -28.766 14.383 31.411 1.00 87.19 102 ALA A CA 1
ATOM 774 C C . ALA A 1 102 ? -28.859 13.412 32.594 1.00 87.19 102 ALA A C 1
ATOM 776 O O . ALA A 1 102 ? -29.932 13.092 33.096 1.00 87.19 102 ALA A O 1
ATOM 777 N N . GLY A 1 103 ? -27.696 12.942 33.049 1.00 82.06 103 GLY A N 1
ATOM 778 C CA . GLY A 1 103 ? -27.598 11.974 34.142 1.00 82.06 103 GLY A CA 1
ATOM 779 C C . GLY A 1 103 ? -27.979 10.538 33.771 1.00 82.06 103 GLY A C 1
ATOM 780 O O . GLY A 1 103 ? -27.810 9.665 34.616 1.00 82.06 103 GLY A O 1
ATOM 781 N N . ILE A 1 104 ? -28.427 10.271 32.534 1.00 80.69 104 ILE A N 1
ATOM 782 C CA . ILE A 1 104 ? -28.802 8.915 32.121 1.00 80.69 104 ILE A CA 1
ATOM 783 C C . ILE A 1 104 ? -27.599 7.979 32.184 1.00 80.69 104 ILE A C 1
ATOM 785 O O . ILE A 1 104 ? -26.488 8.325 31.760 1.00 80.69 104 ILE A O 1
ATOM 789 N N . LYS A 1 105 ? -27.835 6.800 32.733 1.00 73.12 105 LYS A N 1
ATOM 790 C CA . LYS A 1 105 ? -26.885 5.698 32.765 1.00 73.12 105 LYS A CA 1
ATOM 791 C C . LYS A 1 105 ? -27.205 4.721 31.646 1.00 73.12 105 LYS A C 1
ATOM 793 O O . LYS A 1 105 ? -28.248 4.825 30.996 1.00 73.12 105 LYS A O 1
ATOM 798 N N . ALA A 1 106 ? -26.275 3.830 31.346 1.00 68.88 106 ALA A N 1
ATOM 799 C CA . ALA A 1 106 ? -26.425 2.941 30.212 1.00 68.88 106 ALA A CA 1
ATOM 800 C C . ALA A 1 106 ? -27.537 1.891 30.451 1.00 68.88 106 ALA A C 1
ATOM 802 O O . ALA A 1 106 ? -28.231 1.546 29.491 1.00 68.88 106 ALA A O 1
ATOM 803 N N . ASP A 1 107 ? -27.778 1.475 31.702 1.00 66.81 107 ASP A N 1
ATOM 804 C CA . ASP A 1 107 ? -28.860 0.554 32.105 1.00 66.81 107 ASP A CA 1
ATOM 805 C C . ASP A 1 107 ? -30.261 1.160 31.943 1.00 66.81 107 ASP A C 1
ATOM 807 O O . ASP A 1 107 ? -31.212 0.476 31.553 1.00 66.81 107 ASP A O 1
ATOM 811 N N . ASP A 1 108 ? -30.377 2.465 32.173 1.00 75.00 108 ASP A N 1
ATOM 812 C CA . ASP A 1 108 ? -31.622 3.226 32.043 1.00 75.00 108 ASP A CA 1
ATOM 813 C C . ASP A 1 108 ? -31.978 3.570 30.580 1.00 75.00 108 ASP A C 1
ATOM 815 O O . ASP A 1 108 ? -33.054 4.113 30.289 1.00 75.00 108 ASP A O 1
ATOM 819 N N . LEU A 1 109 ? -31.093 3.270 29.623 1.00 75.25 109 LEU A N 1
ATOM 820 C CA . LEU A 1 109 ? -31.248 3.688 28.235 1.00 75.25 109 LEU A CA 1
ATOM 821 C C . LEU A 1 109 ? -32.268 2.817 27.480 1.00 75.25 109 LEU A C 1
ATOM 823 O O . LEU A 1 109 ? -31.977 1.726 26.987 1.00 75.25 109 LEU A O 1
ATOM 827 N N . GLN A 1 110 ? -33.475 3.347 27.277 1.00 79.94 110 GLN A N 1
ATOM 828 C CA . GLN A 1 110 ? -34.567 2.659 26.573 1.00 79.94 110 GLN A CA 1
ATOM 829 C C . GLN A 1 110 ? -34.448 2.712 25.036 1.00 79.94 110 GLN A C 1
ATOM 831 O O . GLN A 1 110 ? -35.411 3.018 24.330 1.00 79.94 110 GLN A O 1
ATOM 836 N N . VAL A 1 111 ? -33.279 2.353 24.491 1.00 76.38 111 VAL A N 1
ATOM 837 C CA . VAL A 1 111 ? -32.931 2.448 23.054 1.00 76.38 111 VAL A CA 1
ATOM 838 C C . VAL A 1 111 ? -33.998 1.858 22.132 1.00 76.38 111 VAL A C 1
ATOM 840 O O . VAL A 1 111 ? -34.331 2.432 21.095 1.00 76.38 111 VAL A O 1
ATOM 843 N N . THR A 1 112 ? -34.567 0.712 22.518 1.00 73.12 112 THR A N 1
ATOM 844 C CA . THR A 1 112 ? -35.595 0.037 21.712 1.00 73.12 112 THR A CA 1
ATOM 845 C C . THR A 1 112 ? -36.871 0.870 21.597 1.00 73.12 112 THR A C 1
ATOM 847 O O . THR A 1 112 ? -37.470 0.908 20.523 1.00 73.12 112 THR A O 1
ATOM 850 N N . ASN A 1 113 ? -37.272 1.557 22.668 1.00 82.94 113 ASN A N 1
ATOM 851 C CA . ASN A 1 113 ? -38.471 2.389 22.677 1.00 82.94 113 ASN A CA 1
ATOM 852 C C . ASN A 1 113 ? -38.242 3.651 21.842 1.00 82.94 113 ASN A C 1
ATOM 854 O O . ASN A 1 113 ? -39.048 3.946 20.960 1.00 82.94 113 ASN A O 1
ATOM 858 N N . TYR A 1 114 ? -37.099 4.316 22.035 1.00 87.25 114 TYR A N 1
ATOM 859 C CA . TYR A 1 114 ? -36.738 5.527 21.295 1.00 87.25 114 TYR A CA 1
ATOM 860 C C . TYR A 1 114 ? -36.705 5.297 19.783 1.00 87.25 114 TYR A C 1
ATOM 862 O O . TYR A 1 114 ? -37.317 6.046 19.031 1.00 87.25 114 TYR A O 1
ATOM 870 N N . LEU A 1 115 ? -36.084 4.209 19.324 1.00 79.19 115 LEU A N 1
ATOM 871 C CA . LEU A 1 115 ? -35.979 3.905 17.891 1.00 79.19 115 LEU A CA 1
ATOM 872 C C . LEU A 1 115 ? -37.255 3.326 17.281 1.00 79.19 115 LEU A C 1
ATOM 874 O O . LEU A 1 115 ? -37.422 3.359 16.062 1.00 79.19 115 LEU A O 1
ATOM 878 N N . SER A 1 116 ? -38.138 2.758 18.103 1.00 82.25 116 SER A N 1
ATOM 879 C CA . SER A 1 116 ? -39.459 2.334 17.633 1.00 82.25 116 SER A CA 1
ATOM 880 C C . SER A 1 116 ? -40.364 3.543 17.399 1.00 82.25 116 SER A C 1
ATOM 882 O O . SER A 1 116 ? -41.105 3.553 16.420 1.00 82.25 116 SER A O 1
ATOM 884 N N . ALA A 1 117 ? -40.276 4.558 18.264 1.00 87.56 117 ALA A N 1
ATOM 885 C CA . ALA A 1 117 ? -41.003 5.816 18.119 1.00 87.56 117 ALA A CA 1
ATOM 886 C C . ALA A 1 117 ? -40.404 6.710 17.020 1.00 87.56 117 ALA A C 1
ATOM 888 O O . ALA A 1 117 ? -41.140 7.245 16.197 1.00 87.56 117 ALA A O 1
ATOM 889 N N . ASN A 1 118 ? -39.073 6.805 16.976 1.00 90.06 118 ASN A N 1
ATOM 890 C CA . ASN A 1 118 ? -38.308 7.681 16.092 1.00 90.06 118 ASN A CA 1
ATOM 891 C C . ASN A 1 118 ? -37.247 6.860 15.334 1.00 90.06 118 ASN A C 1
ATOM 893 O O . ASN A 1 118 ? -36.097 6.769 15.769 1.00 90.06 118 ASN A O 1
ATOM 897 N N . PRO A 1 119 ? -37.598 6.188 14.223 1.00 85.56 119 PRO A N 1
ATOM 898 C CA . PRO A 1 119 ? -36.664 5.284 13.565 1.00 85.56 119 PRO A CA 1
ATOM 899 C C . PRO A 1 119 ? -35.486 6.033 12.933 1.00 85.56 119 PRO A C 1
ATOM 901 O O . PRO A 1 119 ? -35.686 6.955 12.147 1.00 85.56 119 PRO A O 1
ATOM 904 N N . ALA A 1 120 ? -34.267 5.570 13.215 1.00 86.00 120 ALA A N 1
ATOM 905 C CA . ALA A 1 120 ? -33.025 6.159 12.718 1.00 86.00 120 ALA A CA 1
ATOM 906 C C . ALA A 1 120 ? -32.240 5.203 11.805 1.00 86.00 120 ALA A C 1
ATOM 908 O O . ALA A 1 120 ? -32.349 3.975 11.915 1.00 86.00 120 ALA A O 1
ATOM 909 N N . ASP A 1 121 ? -31.425 5.785 10.927 1.00 82.94 121 ASP A N 1
ATOM 910 C CA . ASP A 1 121 ? -30.488 5.087 10.041 1.00 82.94 121 ASP A CA 1
ATOM 911 C C . ASP A 1 121 ? -29.061 5.105 10.622 1.00 82.94 121 ASP A C 1
ATOM 913 O O . ASP A 1 121 ? -28.314 4.136 10.478 1.00 82.94 121 ASP A O 1
ATOM 917 N N . VAL A 1 122 ? -28.707 6.179 11.339 1.00 84.19 122 VAL A N 1
ATOM 918 C CA . VAL A 1 122 ? -27.445 6.350 12.073 1.00 84.19 122 VAL A CA 1
ATOM 919 C C . VAL A 1 122 ? -27.751 6.712 13.523 1.00 84.19 122 VAL A C 1
ATOM 921 O O . VAL A 1 122 ? -28.646 7.507 13.788 1.00 84.19 122 VAL A O 1
ATOM 924 N N . ILE A 1 123 ? -26.990 6.163 14.468 1.00 85.12 123 ILE A N 1
ATOM 925 C CA . ILE A 1 123 ? -27.089 6.513 15.889 1.00 85.12 123 ILE A CA 1
ATOM 926 C C . ILE A 1 123 ? -25.731 7.013 16.353 1.00 85.12 123 ILE A C 1
ATOM 928 O O . ILE A 1 123 ? -24.720 6.335 16.160 1.00 85.12 123 ILE A O 1
ATOM 932 N N . LEU A 1 124 ? -25.718 8.193 16.961 1.00 87.44 124 LEU A N 1
ATOM 933 C CA . LEU A 1 124 ? -24.552 8.750 17.631 1.00 87.44 124 LEU A CA 1
ATOM 934 C C . LEU A 1 124 ? -24.735 8.512 19.120 1.00 87.44 124 LEU A C 1
ATOM 936 O O . LEU A 1 124 ? -25.540 9.189 19.748 1.00 87.44 124 LEU A O 1
ATOM 940 N N . LEU A 1 125 ? -24.043 7.502 19.643 1.00 83.38 125 LEU A N 1
ATOM 941 C CA . LEU A 1 125 ? -24.215 7.048 21.015 1.00 83.38 125 LEU A CA 1
ATOM 942 C C . LEU A 1 125 ? -23.118 7.612 21.924 1.00 83.38 125 LEU A C 1
ATOM 944 O O . LEU A 1 125 ? -21.959 7.220 21.804 1.00 83.38 125 LEU A O 1
ATOM 948 N N . GLU A 1 126 ? -23.506 8.469 22.863 1.00 80.44 126 GLU A N 1
ATOM 949 C CA . GLU A 1 126 ? -22.646 9.026 23.916 1.00 80.44 126 GLU A CA 1
ATOM 950 C C . GLU A 1 126 ? -23.147 8.562 25.289 1.00 80.44 126 GLU A C 1
ATOM 952 O O . GLU A 1 126 ? -24.018 9.183 25.899 1.00 80.44 126 GLU A O 1
ATOM 957 N N . ILE A 1 127 ? -22.628 7.437 25.779 1.00 73.81 127 ILE A N 1
ATOM 958 C CA . ILE A 1 127 ? -23.081 6.795 27.021 1.00 73.81 127 ILE A CA 1
ATOM 959 C C . ILE A 1 127 ? -21.887 6.198 27.782 1.00 73.81 127 ILE A C 1
ATOM 961 O O . ILE A 1 127 ? -20.851 5.917 27.178 1.00 73.81 127 ILE A O 1
ATOM 965 N N . GLY A 1 128 ? -22.001 6.015 29.102 1.00 64.12 128 GLY A N 1
ATOM 966 C CA . GLY A 1 128 ? -20.961 5.392 29.933 1.00 64.12 128 GLY A CA 1
ATOM 967 C C . GLY A 1 128 ? -20.212 6.341 30.879 1.00 64.12 128 GLY A C 1
ATOM 968 O O . GLY A 1 128 ? -19.534 5.888 31.798 1.00 64.12 128 GLY A O 1
ATOM 969 N N . THR A 1 129 ? -20.297 7.663 30.695 1.00 61.94 129 THR A N 1
ATOM 970 C CA . THR A 1 129 ? -19.579 8.632 31.555 1.00 61.94 129 THR A CA 1
ATOM 971 C C . THR A 1 129 ? -20.174 8.740 32.958 1.00 61.94 129 THR A C 1
ATOM 973 O O . THR A 1 129 ? -19.441 8.946 33.928 1.00 61.94 129 THR A O 1
ATOM 976 N N . ASN A 1 130 ? -21.498 8.612 33.068 1.00 65.69 130 ASN A N 1
ATOM 977 C CA . ASN A 1 130 ? -22.217 8.677 34.340 1.00 65.69 130 ASN A CA 1
ATOM 978 C C . ASN A 1 130 ? -22.006 7.386 35.143 1.00 65.69 130 ASN A C 1
ATOM 980 O O . ASN A 1 130 ? -21.767 7.447 36.344 1.00 65.69 130 ASN A O 1
ATOM 984 N N . ASP A 1 131 ? -21.966 6.250 34.452 1.00 65.94 131 ASP A N 1
ATOM 985 C CA . ASP A 1 131 ? -21.701 4.909 34.981 1.00 65.94 131 ASP A CA 1
ATOM 986 C C . ASP A 1 131 ? -20.297 4.829 35.611 1.00 65.94 131 ASP A C 1
ATOM 988 O O . ASP A 1 131 ? -20.112 4.364 36.738 1.00 65.94 131 ASP A O 1
ATOM 992 N N . VAL A 1 132 ? -19.294 5.395 34.925 1.00 58.81 132 VAL A N 1
ATOM 993 C CA . VAL A 1 132 ? -17.920 5.510 35.447 1.00 58.81 132 VAL A CA 1
ATOM 994 C C . VAL A 1 132 ? -17.853 6.451 36.653 1.00 58.81 132 VAL A C 1
ATOM 996 O O . VAL A 1 132 ? -17.168 6.153 37.631 1.00 58.81 132 VAL A O 1
ATOM 999 N N . SER A 1 133 ? -18.580 7.571 36.612 1.00 59.28 133 SER A N 1
ATOM 1000 C CA . SER A 1 133 ? -18.606 8.566 37.694 1.00 59.28 133 SER A CA 1
ATOM 1001 C C . SER A 1 133 ? -19.330 8.053 38.951 1.00 59.28 133 SER A C 1
ATOM 1003 O O . SER A 1 133 ? -18.998 8.467 40.061 1.00 59.28 133 SER A O 1
ATOM 1005 N N . ALA A 1 134 ? -20.267 7.113 38.794 1.00 59.38 134 ALA A N 1
ATOM 1006 C CA . ALA A 1 134 ? -20.943 6.391 39.873 1.00 59.38 134 ALA A CA 1
ATOM 1007 C C . ALA A 1 134 ? -20.131 5.195 40.423 1.00 59.38 134 ALA A C 1
ATOM 1009 O O . ALA A 1 134 ? -20.577 4.528 41.357 1.00 59.38 134 ALA A O 1
ATOM 1010 N N . ASN A 1 135 ? -18.922 4.948 39.896 1.00 61.28 135 ASN A N 1
ATOM 1011 C CA . ASN A 1 135 ? -18.032 3.848 40.284 1.00 61.28 135 ASN A CA 1
ATOM 1012 C C . ASN A 1 135 ? -18.677 2.456 40.117 1.00 61.28 135 ASN A C 1
ATOM 1014 O O . ASN A 1 135 ? -18.433 1.543 40.914 1.00 61.28 135 ASN A O 1
ATOM 1018 N N . GLU A 1 136 ? -19.525 2.298 39.097 1.00 61.09 136 GLU A N 1
ATOM 1019 C CA . GLU A 1 136 ? -20.242 1.052 38.842 1.00 61.09 136 GLU A CA 1
ATOM 1020 C C . GLU A 1 136 ? -19.312 -0.081 38.386 1.00 61.09 136 GLU A C 1
ATOM 1022 O O . GLU A 1 136 ? -18.224 0.115 37.835 1.00 61.09 136 GLU A O 1
ATOM 1027 N N . SER A 1 137 ? -19.735 -1.319 38.657 1.00 58.03 137 SER A N 1
ATOM 1028 C CA . SER A 1 137 ? -18.934 -2.497 38.330 1.00 58.03 137 SER A CA 1
ATOM 1029 C C . SER A 1 137 ? -18.882 -2.732 36.817 1.00 58.03 137 SER A C 1
ATOM 1031 O O . SER A 1 137 ? -19.852 -2.492 36.103 1.00 58.03 137 SER A O 1
ATOM 1033 N N . ALA A 1 138 ? -17.787 -3.318 36.323 1.00 56.47 138 ALA A N 1
ATOM 1034 C CA . ALA A 1 138 ? -17.641 -3.704 34.912 1.00 56.47 138 ALA A CA 1
ATOM 1035 C C . ALA A 1 138 ? -18.751 -4.652 34.400 1.00 56.47 138 ALA A C 1
ATOM 1037 O O . ALA A 1 138 ? -18.919 -4.810 33.192 1.00 56.47 138 ALA A O 1
ATOM 1038 N N . THR A 1 139 ? -19.486 -5.295 35.311 1.00 57.53 139 THR A N 1
ATOM 1039 C CA . THR A 1 139 ? -20.636 -6.151 35.007 1.00 57.53 139 THR A CA 1
ATOM 1040 C C . THR A 1 139 ? -21.845 -5.338 34.548 1.00 57.53 139 THR A C 1
ATOM 1042 O O . THR A 1 139 ? -22.506 -5.765 33.613 1.00 57.53 139 THR A O 1
ATOM 1045 N N . GLN A 1 140 ? -22.089 -4.169 35.150 1.00 58.47 140 GLN A N 1
ATOM 1046 C CA . GLN A 1 140 ? -23.234 -3.310 34.823 1.00 58.47 140 GLN A CA 1
ATOM 1047 C C . GLN A 1 140 ? -23.068 -2.735 33.409 1.00 58.47 140 GLN A C 1
ATOM 1049 O O . GLN A 1 140 ? -23.844 -3.049 32.517 1.00 58.47 140 GLN A O 1
ATOM 1054 N N . VAL A 1 141 ? -21.912 -2.108 33.149 1.00 58.78 141 VAL A N 1
ATOM 1055 C CA . VAL A 1 141 ? -21.527 -1.585 31.824 1.00 58.78 141 VAL A CA 1
ATOM 1056 C C . VAL A 1 141 ? -21.648 -2.642 30.719 1.00 58.78 141 VAL A C 1
ATOM 1058 O O . VAL A 1 141 ? -22.018 -2.336 29.588 1.00 58.78 141 VAL A O 1
ATOM 1061 N N . ARG A 1 142 ? -21.320 -3.907 31.019 1.00 63.16 142 ARG A N 1
ATOM 1062 C CA . ARG A 1 142 ? -21.476 -5.017 30.069 1.00 63.16 142 ARG A CA 1
ATOM 1063 C C . ARG A 1 142 ? -22.945 -5.257 29.724 1.00 63.16 142 ARG A C 1
ATOM 1065 O O . ARG A 1 142 ? -23.241 -5.447 28.547 1.00 63.16 142 ARG A O 1
ATOM 1072 N N . ASP A 1 143 ? -23.819 -5.303 30.722 1.00 65.31 143 ASP A N 1
ATOM 1073 C CA . ASP A 1 143 ? -25.239 -5.614 30.540 1.00 65.31 143 ASP A CA 1
ATOM 1074 C C . ASP A 1 143 ? -25.930 -4.518 29.706 1.00 65.31 143 ASP A C 1
ATOM 1076 O O . ASP A 1 143 ? -26.727 -4.815 28.813 1.00 65.31 143 ASP A O 1
ATOM 1080 N N . ASP A 1 144 ? -25.499 -3.273 29.876 1.00 65.56 144 ASP A N 1
ATOM 1081 C CA . ASP A 1 144 ? -26.031 -2.118 29.149 1.00 65.56 144 ASP A CA 1
ATOM 1082 C C . ASP A 1 144 ? -25.627 -2.129 27.677 1.00 65.56 144 ASP A C 1
ATOM 1084 O O . ASP A 1 144 ? -26.433 -1.914 26.764 1.00 65.56 144 ASP A O 1
ATOM 1088 N N . ILE A 1 145 ? -24.362 -2.468 27.422 1.00 67.88 145 ILE A N 1
ATOM 1089 C CA . ILE A 1 145 ? -23.885 -2.682 26.062 1.00 67.88 145 ILE A CA 1
ATOM 1090 C C . ILE A 1 145 ? -24.603 -3.882 25.434 1.00 67.88 145 ILE A C 1
ATOM 1092 O O . ILE A 1 145 ? -24.987 -3.809 24.267 1.00 67.88 145 ILE A O 1
ATOM 1096 N N . GLU A 1 146 ? -24.827 -4.975 26.173 1.00 69.88 146 GLU A N 1
ATOM 1097 C CA . GLU A 1 146 ? -25.608 -6.109 25.668 1.00 69.88 146 GLU A CA 1
ATOM 1098 C C . GLU A 1 146 ? -27.027 -5.668 25.262 1.00 69.88 146 GLU A C 1
ATOM 1100 O O . GLU A 1 146 ? -27.462 -6.025 24.169 1.00 69.88 146 GLU A O 1
ATOM 1105 N N . ALA A 1 147 ? -27.709 -4.814 26.033 1.00 67.69 147 ALA A N 1
ATOM 1106 C CA . ALA A 1 147 ? -29.034 -4.292 25.678 1.00 67.69 147 ALA A CA 1
ATOM 1107 C C . ALA A 1 147 ? -29.034 -3.470 24.371 1.00 67.69 147 ALA A C 1
ATOM 1109 O O . ALA A 1 147 ? -29.892 -3.669 23.500 1.00 67.69 147 ALA A O 1
ATOM 1110 N N . ILE A 1 148 ? -28.039 -2.595 24.187 1.00 69.81 148 ILE A N 1
ATOM 1111 C CA . ILE A 1 148 ? -27.855 -1.810 22.955 1.00 69.81 148 ILE A CA 1
ATOM 1112 C C . ILE A 1 148 ? -27.585 -2.733 21.755 1.00 69.81 148 ILE A C 1
ATOM 1114 O O . ILE A 1 148 ? -28.187 -2.590 20.686 1.00 69.81 148 ILE A O 1
ATOM 1118 N N . LEU A 1 149 ? -26.695 -3.713 21.917 1.00 74.75 149 LEU A N 1
ATOM 1119 C CA . LEU A 1 149 ? -26.345 -4.662 20.859 1.00 74.75 149 LEU A CA 1
ATOM 1120 C C . LEU A 1 149 ? -27.510 -5.595 20.507 1.00 74.75 149 LEU A C 1
ATOM 1122 O O . LEU A 1 149 ? -27.689 -5.949 19.338 1.00 74.75 149 LEU A O 1
ATOM 1126 N N . ASP A 1 150 ? -28.332 -5.963 21.488 1.00 73.94 150 ASP A N 1
ATOM 1127 C CA . ASP A 1 150 ? -29.537 -6.768 21.316 1.00 73.94 150 ASP A CA 1
ATOM 1128 C C . ASP A 1 150 ? -30.547 -6.112 20.385 1.00 73.94 150 ASP A C 1
ATOM 1130 O O . ASP A 1 150 ? -31.123 -6.789 19.525 1.00 73.94 150 ASP A O 1
ATOM 1134 N N . PHE A 1 151 ? -30.724 -4.798 20.509 1.00 70.06 151 PHE A N 1
ATOM 1135 C CA . PHE A 1 151 ? -31.548 -4.026 19.591 1.00 70.06 151 PHE A CA 1
ATOM 1136 C C . PHE A 1 151 ? -31.023 -4.125 18.150 1.00 70.06 151 PHE A C 1
ATOM 1138 O O . PHE A 1 151 ? -31.755 -4.545 17.243 1.00 70.06 151 PHE A O 1
ATOM 1145 N N . PHE A 1 152 ? -29.743 -3.801 17.933 1.00 72.19 152 PHE A N 1
ATOM 1146 C CA . PHE A 1 152 ? -29.148 -3.817 16.594 1.00 72.19 152 PHE A CA 1
ATOM 1147 C C . PHE A 1 152 ? -29.189 -5.208 15.968 1.00 72.19 152 PHE A C 1
ATOM 1149 O O . PHE A 1 152 ? -29.460 -5.343 14.772 1.00 72.19 152 PHE A O 1
ATOM 1156 N N . TYR A 1 153 ? -28.973 -6.246 16.774 1.00 73.56 153 TYR A N 1
ATOM 1157 C CA . TYR A 1 153 ? -29.084 -7.627 16.337 1.00 73.56 153 TYR A CA 1
ATOM 1158 C C . TYR A 1 153 ? -30.514 -7.989 15.926 1.00 73.56 153 TYR A C 1
ATOM 1160 O O . TYR A 1 153 ? -30.704 -8.581 14.867 1.00 73.56 153 TYR A O 1
ATOM 1168 N N . LYS A 1 154 ? -31.535 -7.624 16.716 1.00 74.00 154 LYS A N 1
ATOM 1169 C CA . LYS A 1 154 ? -32.944 -7.912 16.386 1.00 74.00 154 LYS A CA 1
ATOM 1170 C C . LYS A 1 154 ? -33.367 -7.241 15.079 1.00 74.00 154 LYS A C 1
ATOM 1172 O O . LYS A 1 154 ? -33.986 -7.897 14.244 1.00 74.00 154 LYS A O 1
ATOM 1177 N N . ARG A 1 155 ? -32.987 -5.975 14.868 1.00 70.12 155 ARG A N 1
ATOM 1178 C CA . ARG A 1 155 ? -33.303 -5.220 13.642 1.00 70.12 155 ARG A CA 1
ATOM 1179 C C . ARG A 1 155 ? -32.582 -5.763 12.407 1.00 70.12 155 ARG A C 1
ATOM 1181 O O . ARG A 1 155 ? -33.153 -5.772 11.323 1.00 70.12 155 ARG A O 1
ATOM 1188 N N . ASN A 1 156 ? -31.362 -6.270 12.578 1.00 68.12 156 ASN A N 1
ATOM 1189 C CA . ASN A 1 156 ? -30.523 -6.778 11.491 1.00 68.12 156 ASN A CA 1
ATOM 1190 C C . ASN A 1 156 ? -30.395 -8.306 11.495 1.00 68.12 156 ASN A C 1
ATOM 1192 O O . ASN A 1 156 ? -29.430 -8.839 10.951 1.00 68.12 156 ASN A O 1
ATOM 1196 N N . LYS A 1 157 ? -31.349 -9.035 12.090 1.00 66.44 157 LYS A N 1
ATOM 1197 C CA . LYS A 1 157 ? -31.244 -10.491 12.306 1.00 66.44 157 LYS A CA 1
ATOM 1198 C C . LYS A 1 157 ? -31.026 -11.279 11.007 1.00 66.44 157 LYS A C 1
ATOM 1200 O O . LYS A 1 157 ? -30.390 -12.329 11.026 1.00 66.44 157 LYS A O 1
ATOM 1205 N N . ALA A 1 158 ? -31.525 -10.765 9.882 1.00 66.94 158 ALA A N 1
ATOM 1206 C CA . ALA A 1 158 ? -31.329 -11.348 8.554 1.00 66.94 158 ALA A CA 1
ATOM 1207 C C . ALA A 1 158 ? -29.894 -11.179 8.003 1.00 66.94 158 ALA A C 1
ATOM 1209 O O . ALA A 1 158 ? -29.495 -11.897 7.089 1.00 66.94 158 ALA A O 1
ATOM 1210 N N . CYS A 1 159 ? -29.103 -10.261 8.563 1.00 65.31 159 CYS A N 1
ATOM 1211 C CA . CYS A 1 159 ? -27.775 -9.885 8.093 1.00 65.31 159 CYS A CA 1
ATOM 1212 C C . CYS A 1 159 ? -26.696 -10.383 9.066 1.00 65.31 159 CYS A C 1
ATOM 1214 O O . CYS A 1 159 ? -26.269 -9.665 9.972 1.00 65.31 159 CYS A O 1
ATOM 1216 N N . LYS A 1 160 ? -26.211 -11.616 8.865 1.00 71.12 160 LYS A N 1
ATOM 1217 C CA . LYS A 1 160 ? -24.989 -12.089 9.536 1.00 71.12 160 LYS A CA 1
ATOM 1218 C C . LYS A 1 160 ? -23.756 -11.574 8.771 1.00 71.12 160 LYS A C 1
ATOM 1220 O O . LYS A 1 160 ? -23.614 -11.911 7.592 1.00 71.12 160 LYS A O 1
ATOM 1225 N N . PRO A 1 161 ? -22.855 -10.787 9.389 1.00 72.44 161 PRO A N 1
ATOM 1226 C CA . PRO A 1 161 ? -21.648 -10.324 8.721 1.00 72.44 161 PRO A CA 1
ATOM 1227 C C . PRO A 1 161 ? -20.743 -11.517 8.396 1.00 72.44 161 PRO A C 1
ATOM 1229 O O . PRO A 1 161 ? -20.498 -12.377 9.241 1.00 72.44 161 PRO A O 1
ATOM 1232 N N . LYS A 1 162 ? -20.239 -11.569 7.157 1.00 77.69 162 LYS A N 1
ATOM 1233 C CA . LYS A 1 162 ? -19.266 -12.591 6.723 1.00 77.69 162 LYS A CA 1
ATOM 1234 C C . LYS A 1 162 ? -17.871 -12.344 7.302 1.00 77.69 162 LYS A C 1
ATOM 1236 O O . LYS A 1 162 ? -17.126 -13.291 7.529 1.00 77.69 162 LYS A O 1
ATOM 1241 N N . THR A 1 163 ? -17.543 -11.076 7.534 1.00 82.06 163 THR A N 1
ATOM 1242 C CA . THR A 1 163 ? -16.245 -10.619 8.027 1.00 82.06 163 THR A CA 1
ATOM 1243 C C . THR A 1 163 ? -16.469 -9.508 9.040 1.00 82.06 163 THR A C 1
ATOM 1245 O O . THR A 1 163 ? -17.235 -8.584 8.769 1.00 82.06 163 THR A O 1
ATOM 1248 N N . VAL A 1 164 ? -15.777 -9.573 10.177 1.00 89.94 164 VAL A N 1
ATOM 1249 C CA . VAL A 1 164 ? -15.672 -8.454 11.119 1.00 89.94 164 VAL A CA 1
ATOM 1250 C C . VAL A 1 164 ? -14.333 -7.772 10.905 1.00 89.94 164 VAL A C 1
ATOM 1252 O O . VAL A 1 164 ? -13.294 -8.433 10.938 1.00 89.94 164 VAL A O 1
ATOM 1255 N N . ILE A 1 165 ? -14.365 -6.459 10.685 1.00 91.75 165 ILE A N 1
ATOM 1256 C CA . ILE A 1 165 ? -13.169 -5.631 10.553 1.00 91.75 165 ILE A CA 1
ATOM 1257 C C . ILE A 1 165 ? -13.007 -4.818 11.839 1.00 91.75 165 ILE A C 1
ATOM 1259 O O . ILE A 1 165 ? -13.899 -4.059 12.211 1.00 91.75 165 ILE A O 1
ATOM 1263 N N . GLY A 1 166 ? -11.884 -5.000 12.528 1.00 92.44 166 GLY A N 1
ATOM 1264 C CA . GLY A 1 166 ? -11.520 -4.267 13.736 1.00 92.44 166 GLY A CA 1
ATOM 1265 C C . GLY A 1 166 ? -10.556 -3.128 13.418 1.00 92.44 166 GLY A C 1
ATOM 1266 O O . GLY A 1 166 ? -9.491 -3.373 12.862 1.00 92.44 166 GLY A O 1
ATOM 1267 N N . THR A 1 167 ? -10.908 -1.895 13.777 1.00 93.00 167 THR A N 1
ATOM 1268 C CA . THR A 1 167 ? -10.087 -0.693 13.537 1.00 93.00 167 THR A CA 1
ATOM 1269 C C . THR A 1 167 ? -10.009 0.183 14.792 1.00 93.00 167 THR A C 1
ATOM 1271 O O . THR A 1 167 ? -10.657 -0.105 15.798 1.00 93.00 167 THR A O 1
ATOM 1274 N N . SER A 1 168 ? -9.243 1.270 14.732 1.00 88.12 168 SER A N 1
ATOM 1275 C CA . SER A 1 168 ? -9.059 2.262 15.796 1.00 88.12 168 SER A CA 1
ATOM 1276 C C . SER A 1 168 ? -8.261 1.771 17.009 1.00 88.12 168 SER A C 1
ATOM 1278 O O . SER A 1 168 ? -8.040 0.580 17.233 1.00 88.12 168 SER A O 1
ATOM 1280 N N . GLY A 1 169 ? -7.802 2.733 17.816 1.00 87.19 169 GLY A N 1
ATOM 1281 C CA . GLY A 1 169 ? -6.773 2.516 18.837 1.00 87.19 169 GLY A CA 1
ATOM 1282 C C . GLY A 1 169 ? -7.081 1.409 19.847 1.00 87.19 169 GLY A C 1
ATOM 1283 O O . GLY A 1 169 ? -6.190 0.633 20.171 1.00 87.19 169 GLY A O 1
ATOM 1284 N N . THR A 1 170 ? -8.325 1.284 20.313 1.00 89.50 170 THR A N 1
ATOM 1285 C CA . THR A 1 170 ? -8.686 0.253 21.298 1.00 89.50 170 THR A CA 1
ATOM 1286 C C . THR A 1 170 ? -8.565 -1.155 20.723 1.00 89.50 170 THR A C 1
ATOM 1288 O O . THR A 1 170 ? -7.902 -1.999 21.320 1.00 89.50 170 THR A O 1
ATOM 1291 N N . ILE A 1 171 ? -9.168 -1.421 19.560 1.00 93.75 171 ILE A N 1
ATOM 1292 C CA . ILE A 1 171 ? -9.159 -2.766 18.965 1.00 93.75 171 ILE A CA 1
ATOM 1293 C C . ILE A 1 171 ? -7.740 -3.141 18.524 1.00 93.75 171 ILE A C 1
ATOM 1295 O O . ILE A 1 171 ? -7.306 -4.270 18.754 1.00 93.75 171 ILE A O 1
ATOM 1299 N N . LEU A 1 172 ? -6.990 -2.188 17.960 1.00 93.88 172 LEU A N 1
ATOM 1300 C CA . LEU A 1 172 ? -5.597 -2.410 17.572 1.00 93.88 172 LEU A CA 1
ATOM 1301 C C . LEU A 1 172 ? -4.694 -2.647 18.791 1.00 93.88 172 LEU A C 1
ATOM 1303 O O . LEU A 1 172 ? -3.833 -3.521 18.739 1.00 93.88 172 LEU A O 1
ATOM 1307 N N . ASN A 1 173 ? -4.911 -1.955 19.915 1.00 94.31 173 ASN A N 1
ATOM 1308 C CA . ASN A 1 173 ? -4.133 -2.223 21.124 1.00 94.31 173 ASN A CA 1
ATOM 1309 C C . ASN A 1 173 ? -4.458 -3.598 21.729 1.00 94.31 173 ASN A C 1
ATOM 1311 O O . ASN A 1 173 ? -3.536 -4.330 22.076 1.00 94.31 173 ASN A O 1
ATOM 1315 N N . LEU A 1 174 ? -5.733 -4.012 21.748 1.00 95.25 174 LEU A N 1
ATOM 1316 C CA . LEU A 1 174 ? -6.111 -5.383 22.125 1.00 95.25 174 LEU A CA 1
ATOM 1317 C C . LEU A 1 174 ? -5.416 -6.425 21.239 1.00 95.25 174 LEU A C 1
ATOM 1319 O O . LEU A 1 174 ? -4.917 -7.429 21.743 1.00 95.25 174 LEU A O 1
ATOM 1323 N N . ALA A 1 175 ? -5.338 -6.180 19.930 1.00 94.56 175 ALA A N 1
ATOM 1324 C CA . ALA A 1 175 ? -4.637 -7.063 19.008 1.00 94.56 175 ALA A CA 1
ATOM 1325 C C . ALA A 1 175 ? -3.128 -7.153 19.285 1.00 94.56 175 ALA A C 1
ATOM 1327 O O . ALA A 1 175 ? -2.579 -8.255 19.284 1.00 94.56 175 ALA A O 1
ATOM 1328 N N . LEU A 1 176 ? -2.471 -6.023 19.570 1.00 92.56 176 LEU A N 1
ATOM 1329 C CA . LEU A 1 176 ? -1.058 -5.989 19.964 1.00 92.56 176 LEU A CA 1
ATOM 1330 C C . LEU A 1 176 ? -0.816 -6.757 21.269 1.00 92.56 176 LEU A C 1
ATOM 1332 O O . LEU A 1 176 ? 0.157 -7.501 21.378 1.00 92.56 176 LEU A O 1
ATOM 1336 N N . MET A 1 177 ? -1.717 -6.629 22.246 1.00 94.19 177 MET A N 1
ATOM 1337 C CA . MET A 1 177 ? -1.651 -7.403 23.487 1.00 94.19 177 MET A CA 1
ATOM 1338 C C . MET A 1 177 ? -1.769 -8.910 23.227 1.00 94.19 177 MET A C 1
ATOM 1340 O O . MET A 1 177 ? -0.944 -9.681 23.719 1.00 94.19 177 MET A O 1
ATOM 1344 N N . ILE A 1 178 ? -2.744 -9.334 22.414 1.00 94.44 178 ILE A N 1
ATOM 1345 C CA . ILE A 1 178 ? -2.938 -10.745 22.033 1.00 94.44 178 ILE A CA 1
ATOM 1346 C C . ILE A 1 178 ? -1.687 -11.294 21.334 1.00 94.44 178 ILE A C 1
ATOM 1348 O O . ILE A 1 178 ? -1.200 -12.373 21.672 1.00 94.44 178 ILE A O 1
ATOM 1352 N N . GLN A 1 179 ? -1.131 -10.545 20.382 1.00 90.25 179 GLN A N 1
ATOM 1353 C CA . GLN A 1 179 ? 0.093 -10.922 19.678 1.00 90.25 179 GLN A CA 1
ATOM 1354 C C . GLN A 1 179 ? 1.273 -11.097 20.648 1.00 90.25 179 GLN A C 1
ATOM 1356 O O . GLN A 1 179 ? 1.973 -12.113 20.599 1.00 90.25 179 GLN A O 1
ATOM 1361 N N . ALA A 1 180 ? 1.471 -10.129 21.548 1.00 88.81 180 ALA A N 1
ATOM 1362 C CA . ALA A 1 180 ? 2.563 -10.138 22.515 1.00 88.81 180 ALA A CA 1
ATOM 1363 C C . ALA A 1 180 ? 2.451 -11.292 23.529 1.00 88.81 180 ALA A C 1
ATOM 1365 O O . ALA A 1 180 ? 3.472 -11.810 23.991 1.00 88.81 180 ALA A O 1
ATOM 1366 N N . GLN A 1 181 ? 1.229 -11.710 23.874 1.00 86.00 181 GLN A N 1
ATOM 1367 C CA . GLN A 1 181 ? 0.975 -12.887 24.711 1.00 86.00 181 GLN A CA 1
ATOM 1368 C C . GLN A 1 181 ? 1.225 -14.202 23.963 1.00 86.00 181 GLN A C 1
ATOM 1370 O O . GLN A 1 181 ? 1.766 -15.141 24.542 1.00 86.00 181 GLN A O 1
ATOM 1375 N N . ASN A 1 182 ? 0.915 -14.254 22.666 1.00 83.81 182 ASN A N 1
ATOM 1376 C CA . ASN A 1 182 ? 1.138 -15.430 21.823 1.00 83.81 182 ASN A CA 1
ATOM 1377 C C . ASN A 1 182 ? 2.616 -15.635 21.419 1.00 83.81 182 ASN A C 1
ATOM 1379 O O . ASN A 1 182 ? 2.902 -16.524 20.618 1.00 83.81 182 ASN A O 1
ATOM 1383 N N . ASN A 1 183 ? 3.554 -14.829 21.943 1.00 72.25 183 ASN A N 1
ATOM 1384 C CA . ASN A 1 183 ? 4.979 -14.811 21.568 1.00 72.25 183 ASN A CA 1
ATOM 1385 C C . ASN A 1 183 ? 5.215 -14.704 20.051 1.00 72.25 183 ASN A C 1
ATOM 1387 O O . ASN A 1 183 ? 6.234 -15.156 19.528 1.00 72.25 183 ASN A O 1
ATOM 1391 N N . GLN A 1 184 ? 4.281 -14.087 19.334 1.00 66.94 184 GLN A N 1
ATOM 1392 C CA . GLN A 1 184 ? 4.482 -13.746 17.938 1.00 66.94 184 GLN A CA 1
ATOM 1393 C C . GLN A 1 184 ? 5.322 -12.467 17.909 1.00 66.94 184 GLN A C 1
ATOM 1395 O O . GLN A 1 184 ? 4.962 -11.473 18.540 1.00 66.94 184 GLN A O 1
ATOM 1400 N N . GLY A 1 185 ? 6.481 -12.513 17.242 1.00 60.44 185 GLY A N 1
ATOM 1401 C CA . GLY A 1 185 ? 7.373 -11.356 17.105 1.00 60.44 185 GLY A CA 1
ATOM 1402 C C . GLY A 1 185 ? 6.652 -10.135 16.514 1.00 60.44 185 GLY A C 1
ATOM 1403 O O . GLY A 1 185 ? 5.572 -10.294 15.938 1.00 60.44 185 GLY A O 1
ATOM 1404 N N . PRO A 1 186 ? 7.219 -8.922 16.654 1.00 62.53 186 PRO A N 1
ATOM 1405 C CA . PRO A 1 186 ? 6.568 -7.694 16.209 1.00 62.53 186 PRO A CA 1
ATOM 1406 C C . PRO A 1 186 ? 6.220 -7.785 14.720 1.00 62.53 186 PRO A C 1
ATOM 1408 O O . PRO A 1 186 ? 7.050 -8.165 13.895 1.00 62.53 186 PRO A O 1
ATOM 1411 N N . LEU A 1 187 ? 4.976 -7.446 14.387 1.00 64.12 187 LEU A N 1
ATOM 1412 C CA . LEU A 1 187 ? 4.521 -7.377 13.004 1.00 64.12 187 LEU A CA 1
ATOM 1413 C C . LEU A 1 187 ? 4.842 -5.974 12.494 1.00 64.12 187 LEU A C 1
ATOM 1415 O O . LEU A 1 187 ? 4.664 -5.000 13.221 1.00 64.12 187 LEU A O 1
ATOM 1419 N N . GLY A 1 188 ? 5.306 -5.867 11.248 1.00 68.44 188 GLY A N 1
ATOM 1420 C CA . GLY A 1 188 ? 5.541 -4.563 10.620 1.00 68.44 188 GLY A CA 1
ATOM 1421 C C . GLY A 1 188 ? 4.253 -3.763 10.380 1.00 68.44 188 GLY A C 1
ATOM 1422 O O . GLY A 1 188 ? 4.308 -2.544 10.290 1.00 68.44 188 GLY A O 1
ATOM 1423 N N . THR A 1 189 ? 3.104 -4.441 10.286 1.00 79.31 189 THR A N 1
ATOM 1424 C CA . THR A 1 189 ? 1.762 -3.854 10.148 1.00 79.31 189 THR A CA 1
ATOM 1425 C C . THR A 1 189 ? 0.718 -4.831 10.691 1.00 79.31 189 THR A C 1
ATOM 1427 O O . THR A 1 189 ? 0.872 -6.049 10.567 1.00 79.31 189 THR A O 1
ATOM 1430 N N . LEU A 1 190 ? -0.346 -4.303 11.294 1.00 83.81 190 LEU A N 1
ATOM 1431 C CA . LEU A 1 190 ? -1.543 -5.056 11.665 1.00 83.81 190 LEU A CA 1
ATOM 1432 C C . LEU A 1 190 ? -2.576 -5.102 10.535 1.00 83.81 190 LEU A C 1
ATOM 1434 O O . LEU A 1 190 ? -3.579 -5.799 10.659 1.00 83.81 190 LEU A O 1
ATOM 1438 N N . ASN A 1 191 ? -2.376 -4.381 9.434 1.00 85.38 191 ASN A N 1
ATOM 1439 C CA . ASN A 1 191 ? -3.368 -4.309 8.374 1.00 85.38 191 ASN A CA 1
ATOM 1440 C C . ASN A 1 191 ? -3.567 -5.677 7.693 1.00 85.38 191 ASN A C 1
ATOM 1442 O O . ASN A 1 191 ? -2.601 -6.358 7.354 1.00 85.38 191 ASN A O 1
ATOM 1446 N N . ASN A 1 192 ? -4.826 -6.086 7.502 1.00 85.75 192 ASN A N 1
ATOM 1447 C CA . ASN A 1 192 ? -5.240 -7.428 7.062 1.00 85.75 192 ASN A CA 1
ATOM 1448 C C . ASN A 1 192 ? -4.818 -8.588 7.982 1.00 85.75 192 ASN A C 1
ATOM 1450 O O . ASN A 1 192 ? -5.043 -9.754 7.644 1.00 85.75 192 ASN A O 1
ATOM 1454 N N . TYR A 1 193 ? -4.255 -8.308 9.159 1.00 88.50 193 TYR A N 1
ATOM 1455 C CA . TYR A 1 193 ? -3.918 -9.354 10.112 1.00 88.50 193 TYR A CA 1
ATOM 1456 C C . TYR A 1 193 ? -5.186 -9.945 10.733 1.00 88.50 193 TYR A C 1
ATOM 1458 O O . TYR A 1 193 ? -6.118 -9.222 11.083 1.00 88.50 193 TYR A O 1
ATOM 1466 N N . LYS A 1 194 ? -5.242 -11.273 10.859 1.00 92.75 194 LYS A N 1
ATOM 1467 C CA . LYS A 1 194 ? -6.449 -11.993 11.280 1.00 92.75 194 LYS A CA 1
ATOM 1468 C C . LYS A 1 194 ? -6.248 -12.651 12.639 1.00 92.75 194 LYS A C 1
ATOM 1470 O O . LYS A 1 194 ? -5.361 -13.484 12.803 1.00 92.75 194 LYS A O 1
ATOM 1475 N N . LEU A 1 195 ? -7.124 -12.331 13.587 1.00 93.12 195 LEU A N 1
ATOM 1476 C CA . LEU A 1 195 ? -7.134 -12.899 14.937 1.00 93.12 195 LEU A CA 1
ATOM 1477 C C . LEU A 1 195 ? -8.437 -13.655 15.208 1.00 93.12 195 LEU A C 1
ATOM 1479 O O . LEU A 1 195 ? -9.487 -13.330 14.647 1.00 93.12 195 LEU A O 1
ATOM 1483 N N . LYS A 1 196 ? -8.385 -14.672 16.074 1.00 94.69 196 LYS A N 1
ATOM 1484 C CA . LYS A 1 196 ? -9.581 -15.417 16.489 1.00 94.69 196 LYS A CA 1
ATOM 1485 C C . LYS A 1 196 ? -10.393 -14.585 17.475 1.00 94.69 196 LYS A C 1
ATOM 1487 O O . LYS A 1 196 ? -9.834 -13.987 18.392 1.00 94.69 196 LYS A O 1
ATOM 1492 N N . ALA A 1 197 ? -11.718 -14.626 17.358 1.00 94.50 197 ALA A N 1
ATOM 1493 C CA . ALA A 1 197 ? -12.609 -13.975 18.321 1.00 94.50 197 ALA A CA 1
ATOM 1494 C C . ALA A 1 197 ? -12.386 -14.489 19.757 1.00 94.50 197 ALA A C 1
ATOM 1496 O O . ALA A 1 197 ? -12.439 -13.715 20.711 1.00 94.50 197 ALA A O 1
ATOM 1497 N N . SER A 1 198 ? -12.030 -15.773 19.905 1.00 95.31 198 SER A N 1
ATOM 1498 C CA . SER A 1 198 ? -11.685 -16.388 21.193 1.00 95.31 198 SER A CA 1
ATOM 1499 C C . SER A 1 198 ? -10.574 -15.669 21.948 1.00 95.31 198 SER A C 1
ATOM 1501 O O . SER A 1 198 ? -10.580 -15.665 23.176 1.00 95.31 198 SER A O 1
ATOM 1503 N N . ASP A 1 199 ? -9.618 -15.075 21.238 1.00 95.75 199 ASP A N 1
ATOM 1504 C CA . ASP A 1 199 ? -8.477 -14.421 21.874 1.00 95.75 199 ASP A CA 1
ATOM 1505 C C . ASP A 1 199 ? -8.864 -13.034 22.404 1.00 95.75 199 ASP A C 1
ATOM 1507 O O . ASP A 1 199 ? -8.433 -12.652 23.491 1.00 95.75 199 ASP A O 1
ATOM 1511 N N . PHE A 1 200 ? -9.797 -12.347 21.733 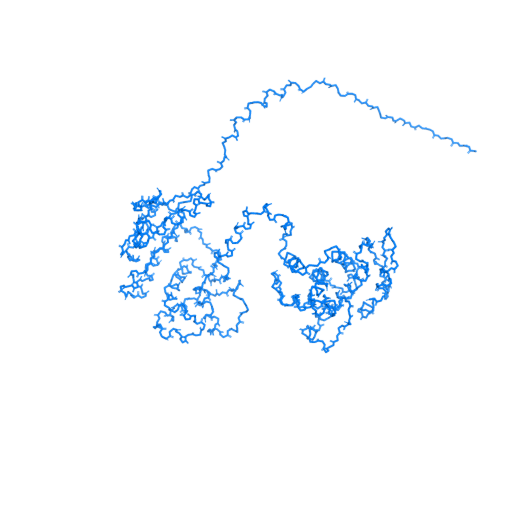1.00 95.88 200 PHE A N 1
ATOM 1512 C CA . PHE A 1 200 ? -10.420 -11.127 22.257 1.00 95.88 200 PHE A CA 1
ATOM 1513 C C . PHE A 1 200 ? -11.250 -11.393 23.521 1.00 95.88 200 PHE A C 1
ATOM 1515 O O . PHE A 1 200 ? -11.203 -10.604 24.464 1.00 95.88 200 PHE A O 1
ATOM 1522 N N . PHE A 1 201 ? -11.962 -12.524 23.595 1.00 94.38 201 PHE A N 1
ATOM 1523 C CA . PHE A 1 201 ? -12.685 -12.907 24.815 1.00 94.38 201 PHE A CA 1
ATOM 1524 C C . PHE A 1 201 ? -11.743 -13.174 25.995 1.00 94.38 201 PHE A C 1
ATOM 1526 O O . PHE A 1 201 ? -12.030 -12.754 27.118 1.00 94.38 201 PHE A O 1
ATOM 1533 N N . LYS A 1 202 ? -10.610 -13.848 25.753 1.00 95.50 202 LYS A N 1
ATOM 1534 C CA . LYS A 1 202 ? -9.603 -14.123 26.790 1.00 95.50 202 LYS A CA 1
ATOM 1535 C C . LYS A 1 202 ? -8.990 -12.833 27.328 1.00 95.50 202 LYS A C 1
ATOM 1537 O O . LYS A 1 202 ? -9.030 -12.617 28.538 1.00 95.50 202 LYS A O 1
ATOM 1542 N N . ILE A 1 203 ? -8.493 -11.961 26.445 1.00 95.50 203 ILE A N 1
ATOM 1543 C CA . ILE A 1 203 ? -7.834 -10.722 26.877 1.00 95.50 203 ILE A CA 1
ATOM 1544 C C . ILE A 1 203 ? -8.809 -9.795 27.612 1.00 95.50 203 ILE A C 1
ATOM 1546 O O . ILE A 1 203 ? -8.443 -9.209 28.626 1.00 95.50 203 ILE A O 1
ATOM 1550 N N . HIS A 1 204 ? -10.074 -9.716 27.177 1.00 92.75 204 HIS A N 1
ATOM 1551 C CA . HIS A 1 204 ? -11.101 -8.947 27.881 1.00 92.75 204 HIS A CA 1
ATOM 1552 C C . HIS A 1 204 ? -11.295 -9.443 29.323 1.00 92.75 204 HIS A C 1
ATOM 1554 O O . HIS A 1 204 ? -11.283 -8.643 30.260 1.00 92.75 204 HIS A O 1
ATOM 1560 N N . LYS A 1 205 ? -11.405 -10.765 29.520 1.00 91.75 205 LYS A N 1
ATOM 1561 C CA . LYS A 1 205 ? -11.555 -11.363 30.854 1.00 91.75 205 LYS A CA 1
ATOM 1562 C C . LYS A 1 205 ? -10.365 -11.043 31.762 1.00 91.75 205 LYS A C 1
ATOM 1564 O O . LYS A 1 205 ? -10.566 -10.715 32.928 1.00 91.75 205 LYS A O 1
ATOM 1569 N N . GLU A 1 206 ? -9.141 -11.107 31.240 1.00 93.69 206 GLU A N 1
ATOM 1570 C CA . GLU A 1 206 ? -7.932 -10.754 31.996 1.00 93.69 206 GLU A CA 1
ATOM 1571 C C . GLU A 1 206 ? -7.894 -9.269 32.378 1.00 93.69 206 GLU A C 1
ATOM 1573 O O . GLU A 1 206 ? -7.570 -8.928 33.517 1.00 93.69 206 GLU A O 1
ATOM 1578 N N . LEU A 1 207 ? -8.247 -8.386 31.439 1.00 91.12 207 LEU A N 1
ATOM 1579 C CA . LEU A 1 207 ? -8.290 -6.941 31.656 1.00 91.12 207 LEU A CA 1
ATOM 1580 C C . LEU A 1 207 ? -9.313 -6.559 32.734 1.00 91.12 207 LEU A C 1
ATOM 1582 O O . LEU A 1 207 ? -9.005 -5.750 33.614 1.00 91.12 207 LEU A O 1
ATOM 1586 N N . ALA A 1 208 ? -10.503 -7.166 32.694 1.00 86.06 208 ALA A N 1
ATOM 1587 C CA . ALA A 1 208 ? -11.585 -6.909 33.642 1.00 86.06 208 ALA A CA 1
ATOM 1588 C C . ALA A 1 208 ? -11.235 -7.321 35.086 1.00 86.06 208 ALA A C 1
ATOM 1590 O O . ALA A 1 208 ? -11.733 -6.722 36.033 1.00 86.06 208 ALA A O 1
ATOM 1591 N N . GLN A 1 209 ? -10.347 -8.304 35.266 1.00 89.25 209 GLN A N 1
ATOM 1592 C CA . GLN A 1 209 ? -9.918 -8.799 36.582 1.00 89.25 209 GLN A CA 1
ATOM 1593 C C . GLN A 1 209 ? -8.763 -8.003 37.206 1.00 89.25 209 GLN A C 1
ATOM 1595 O O . GLN A 1 209 ? -8.390 -8.252 38.353 1.00 89.25 209 GLN A O 1
ATOM 1600 N N . LYS A 1 210 ? -8.158 -7.069 36.466 1.00 88.88 210 LYS A N 1
ATOM 1601 C CA . LYS A 1 210 ? -7.009 -6.277 36.925 1.00 88.88 210 LYS A CA 1
ATOM 1602 C C . LYS A 1 210 ? -7.414 -4.834 37.174 1.00 88.88 210 LYS A C 1
ATOM 1604 O O . LYS A 1 210 ? -8.218 -4.275 36.434 1.00 88.88 210 LYS A O 1
ATOM 1609 N N . ASN A 1 211 ? -6.812 -4.211 38.183 1.00 86.06 211 ASN A N 1
ATOM 1610 C CA . ASN A 1 211 ? -6.891 -2.763 38.377 1.00 86.06 211 ASN A CA 1
ATOM 1611 C C . ASN A 1 211 ? -5.984 -2.030 37.355 1.00 86.06 211 ASN A C 1
ATOM 1613 O O . ASN A 1 211 ? -5.115 -2.662 36.743 1.00 86.06 211 ASN A O 1
ATOM 1617 N N . PRO A 1 212 ? -6.124 -0.701 37.185 1.00 85.94 212 PRO A N 1
ATOM 1618 C CA . PRO A 1 212 ? -5.303 0.063 36.242 1.00 85.94 212 PRO A CA 1
ATOM 1619 C C . PRO A 1 212 ? -3.784 -0.083 36.443 1.00 85.94 212 PRO A C 1
ATOM 1621 O O . PRO A 1 212 ? -3.043 -0.117 35.464 1.00 85.94 212 PRO A O 1
ATOM 1624 N N . LYS A 1 213 ? -3.287 -0.216 37.681 1.00 92.94 213 LYS A N 1
ATOM 1625 C CA . LYS A 1 213 ? -1.842 -0.376 37.944 1.00 92.94 213 LYS A CA 1
ATOM 1626 C C . LYS A 1 213 ? -1.313 -1.725 37.455 1.00 92.94 213 LYS A C 1
ATOM 1628 O O . LYS A 1 213 ? -0.195 -1.801 36.953 1.00 92.94 213 LYS A O 1
ATOM 1633 N N . ASP A 1 214 ? -2.099 -2.787 37.593 1.00 93.19 214 ASP A N 1
ATOM 1634 C CA . ASP A 1 214 ? -1.705 -4.131 37.165 1.00 93.19 214 ASP A CA 1
ATOM 1635 C C . ASP A 1 214 ? -1.888 -4.357 35.662 1.00 93.19 214 ASP A C 1
ATOM 1637 O O . ASP A 1 214 ? -1.132 -5.125 35.066 1.00 93.19 214 ASP A O 1
ATOM 1641 N N . ARG A 1 215 ? -2.832 -3.655 35.026 1.00 93.88 215 ARG A N 1
ATOM 1642 C CA . ARG A 1 215 ? -2.999 -3.641 33.564 1.00 93.88 215 ARG A CA 1
ATOM 1643 C C . ARG A 1 215 ? -1.782 -3.061 32.841 1.00 93.88 215 ARG A C 1
ATOM 1645 O O . ARG A 1 215 ? -1.366 -3.626 31.837 1.00 93.88 215 ARG A O 1
ATOM 1652 N N . LEU A 1 216 ? -1.145 -2.019 33.386 1.00 94.88 216 LEU A N 1
ATOM 1653 C CA . LEU A 1 216 ? 0.092 -1.440 32.825 1.00 94.88 216 LEU A CA 1
ATOM 1654 C C . LEU A 1 216 ? 1.264 -2.430 32.759 1.00 94.88 216 LEU A C 1
ATOM 1656 O O . LEU A 1 216 ? 2.197 -2.226 31.989 1.00 94.88 216 LEU A O 1
ATOM 1660 N N . LYS A 1 217 ? 1.226 -3.508 33.549 1.00 95.50 217 LYS A N 1
ATOM 1661 C CA . LYS A 1 217 ? 2.245 -4.568 33.532 1.00 95.50 217 LYS A CA 1
ATOM 1662 C C . LYS A 1 217 ? 1.982 -5.619 32.448 1.00 95.50 217 LYS A C 1
ATOM 1664 O O . LYS A 1 217 ? 2.811 -6.504 32.242 1.00 95.50 217 LYS A O 1
ATOM 1669 N N . MET A 1 218 ? 0.826 -5.577 31.782 1.00 94.44 218 MET A N 1
ATOM 1670 C CA . MET A 1 218 ? 0.489 -6.515 30.714 1.00 94.44 218 MET A CA 1
ATOM 1671 C C . MET A 1 218 ? 1.259 -6.169 29.437 1.00 94.44 218 MET A C 1
ATOM 1673 O O . MET A 1 218 ? 1.338 -5.012 29.026 1.00 94.44 218 MET A O 1
ATOM 1677 N N . ARG A 1 219 ? 1.817 -7.189 28.779 1.00 92.44 219 ARG A N 1
ATOM 1678 C CA . ARG A 1 219 ? 2.571 -7.015 27.531 1.00 92.44 219 ARG A CA 1
ATOM 1679 C C . ARG A 1 219 ? 1.670 -6.440 26.435 1.00 92.44 219 ARG A C 1
ATOM 1681 O O . ARG A 1 219 ? 0.555 -6.915 26.245 1.00 92.44 219 ARG A O 1
ATOM 1688 N N . GLY A 1 220 ? 2.176 -5.442 25.713 1.00 90.31 220 GLY A N 1
ATOM 1689 C CA . GLY A 1 220 ? 1.456 -4.776 24.625 1.00 90.31 220 GLY A CA 1
ATOM 1690 C C . GLY A 1 220 ? 0.420 -3.735 25.067 1.00 90.31 220 GLY A C 1
ATOM 1691 O O . GLY A 1 220 ? -0.205 -3.137 24.200 1.00 90.31 220 GLY A O 1
ATOM 1692 N N . MET A 1 221 ? 0.229 -3.496 26.372 1.00 93.44 221 MET A N 1
ATOM 1693 C CA . MET A 1 221 ? -0.661 -2.439 26.871 1.00 93.44 221 MET A CA 1
ATOM 1694 C C . MET A 1 221 ? -0.143 -1.056 26.458 1.00 93.44 221 MET A C 1
ATOM 1696 O O . MET A 1 221 ? 1.003 -0.714 26.751 1.00 93.44 221 MET A O 1
ATOM 1700 N N . ASP A 1 222 ? -0.999 -0.247 25.835 1.00 92.12 222 ASP A N 1
ATOM 1701 C CA . ASP A 1 222 ? -0.744 1.180 25.636 1.00 92.12 222 ASP A CA 1
ATOM 1702 C C . ASP A 1 222 ? -1.163 1.949 26.905 1.00 92.12 222 ASP A C 1
ATOM 1704 O O . ASP A 1 222 ? -2.343 1.912 27.278 1.00 92.12 222 ASP A O 1
ATOM 1708 N N . PRO A 1 223 ? -0.245 2.671 27.580 1.00 90.81 223 PRO A N 1
ATOM 1709 C CA . PRO A 1 223 ? -0.572 3.451 28.771 1.00 90.81 223 PRO A CA 1
ATOM 1710 C C . PRO A 1 223 ? -1.729 4.437 28.571 1.00 90.81 223 PRO A C 1
ATOM 1712 O O . PRO A 1 223 ? -2.517 4.627 29.495 1.00 90.81 223 PRO A O 1
ATOM 1715 N N . GLN A 1 224 ? -1.883 5.011 27.371 1.00 86.94 224 GLN A N 1
ATOM 1716 C CA . GLN A 1 224 ? -2.969 5.949 27.060 1.00 86.94 224 GLN A CA 1
ATOM 1717 C C . GLN A 1 224 ? -4.343 5.270 26.983 1.00 86.94 224 GLN A C 1
ATOM 1719 O O . GLN A 1 224 ? -5.374 5.940 27.011 1.00 86.94 224 GLN A O 1
ATOM 1724 N N . ARG A 1 225 ? -4.384 3.939 26.859 1.00 85.31 225 ARG A N 1
ATOM 1725 C CA . ARG A 1 225 ? -5.625 3.157 26.752 1.00 85.31 225 ARG A CA 1
ATOM 1726 C C . ARG A 1 225 ? -6.043 2.513 28.062 1.00 85.31 225 ARG A C 1
ATOM 1728 O O . ARG A 1 225 ? -7.189 2.096 28.173 1.00 85.31 225 ARG A O 1
ATOM 1735 N N . ASN A 1 226 ? -5.162 2.459 29.053 1.00 86.25 226 ASN A N 1
ATOM 1736 C CA . ASN A 1 226 ? -5.350 1.703 30.290 1.00 86.25 226 ASN A CA 1
ATOM 1737 C C . ASN A 1 226 ? -6.689 1.967 31.012 1.00 86.25 226 ASN A C 1
ATOM 1739 O O . ASN A 1 226 ? -7.333 1.037 31.509 1.00 86.25 226 ASN A O 1
ATOM 1743 N N . GLU A 1 227 ? -7.116 3.229 31.052 1.00 78.12 227 GLU A N 1
ATOM 1744 C CA . GLU A 1 227 ? -8.356 3.637 31.721 1.00 78.12 227 GLU A CA 1
ATOM 1745 C C . GLU A 1 227 ? -9.611 3.196 30.953 1.00 78.12 227 GLU A C 1
ATOM 1747 O O . GLU A 1 227 ? -10.596 2.791 31.565 1.00 78.12 227 GLU A O 1
ATOM 1752 N N . ILE A 1 228 ? -9.557 3.184 29.617 1.00 78.25 228 ILE A N 1
ATOM 1753 C CA . ILE A 1 228 ? -10.724 2.976 28.742 1.00 78.25 228 ILE A CA 1
ATOM 1754 C C . ILE A 1 228 ? -10.802 1.573 28.119 1.00 78.25 228 ILE A C 1
ATOM 1756 O O . ILE A 1 228 ? -11.843 1.172 27.595 1.00 78.25 228 ILE A O 1
ATOM 1760 N N . ILE A 1 229 ? -9.711 0.804 28.147 1.00 85.00 229 ILE A N 1
ATOM 1761 C CA . ILE A 1 229 ? -9.584 -0.449 27.389 1.00 85.00 229 ILE A CA 1
ATOM 1762 C C . ILE A 1 229 ? -10.550 -1.544 27.863 1.00 85.00 229 ILE A C 1
ATOM 1764 O O . ILE A 1 229 ? -10.977 -2.375 27.062 1.00 85.00 229 ILE A O 1
ATOM 1768 N N . VAL A 1 230 ? -10.950 -1.544 29.141 1.00 84.50 230 VAL A N 1
ATOM 1769 C CA . VAL A 1 230 ? -11.934 -2.514 29.655 1.00 84.50 230 VAL A CA 1
ATOM 1770 C C . VAL A 1 230 ? -13.312 -2.258 29.073 1.00 84.50 230 VAL A C 1
ATOM 1772 O O . VAL A 1 230 ? -13.898 -3.184 28.520 1.00 84.50 230 VAL A O 1
ATOM 1775 N N . ALA A 1 231 ? -13.789 -1.014 29.117 1.00 75.75 231 ALA A N 1
ATOM 1776 C CA . ALA A 1 231 ? -15.073 -0.652 28.528 1.00 75.75 231 ALA A CA 1
ATOM 1777 C C . ALA A 1 231 ? -15.077 -0.940 27.018 1.00 75.75 231 ALA A C 1
ATOM 1779 O O . ALA A 1 231 ? -15.944 -1.649 26.514 1.00 75.75 231 ALA A O 1
ATOM 1780 N N . GLY A 1 232 ? -14.038 -0.503 26.299 1.00 82.62 232 GLY A N 1
ATOM 1781 C CA . GLY A 1 232 ? -13.955 -0.737 24.858 1.00 82.62 232 GLY A CA 1
ATOM 1782 C C . GLY A 1 232 ? -13.831 -2.219 24.468 1.00 82.62 232 GLY A C 1
ATOM 1783 O O . GLY A 1 232 ? -14.410 -2.641 23.467 1.00 82.62 232 GLY A O 1
ATOM 1784 N N . SER A 1 233 ? -13.135 -3.039 25.265 1.00 88.25 233 SER A N 1
ATOM 1785 C CA . SER A 1 233 ? -13.088 -4.494 25.046 1.00 88.25 233 SER A CA 1
ATOM 1786 C C . SER A 1 233 ? -14.413 -5.188 25.373 1.00 88.25 233 SER A C 1
ATOM 1788 O O . SER A 1 233 ? -14.765 -6.142 24.677 1.00 88.25 233 SER A O 1
ATOM 1790 N N . ALA A 1 234 ? -15.176 -4.701 26.358 1.00 81.88 234 ALA A N 1
ATOM 1791 C CA . ALA A 1 234 ? -16.520 -5.198 26.657 1.00 81.88 234 ALA A CA 1
ATOM 1792 C C . ALA A 1 234 ? -17.461 -4.973 25.465 1.00 81.88 234 ALA A C 1
ATOM 1794 O O . ALA A 1 234 ? -18.087 -5.921 24.993 1.00 81.88 234 ALA A O 1
ATOM 1795 N N . VAL A 1 235 ? -17.464 -3.757 24.899 1.00 79.88 235 VAL A N 1
ATOM 1796 C CA . VAL A 1 235 ? -18.256 -3.443 23.697 1.00 79.88 235 VAL A CA 1
ATOM 1797 C C . VAL A 1 235 ? -17.879 -4.359 22.544 1.00 79.88 235 VAL A C 1
ATOM 1799 O O . VAL A 1 235 ? -18.732 -5.007 21.934 1.00 79.88 235 VAL A O 1
ATOM 1802 N N . PHE A 1 236 ? -16.582 -4.439 22.254 1.00 87.88 236 PHE A N 1
ATOM 1803 C CA . PHE A 1 236 ? -16.109 -5.187 21.104 1.00 87.88 236 PHE A CA 1
ATOM 1804 C C . PHE A 1 236 ? -16.414 -6.685 21.223 1.00 87.88 236 PHE A C 1
ATOM 1806 O O . PHE A 1 236 ? -16.901 -7.301 20.276 1.00 87.88 236 PHE A O 1
ATOM 1813 N N . THR A 1 237 ? -16.191 -7.276 22.398 1.00 88.38 237 THR A N 1
ATOM 1814 C CA . THR A 1 237 ? -16.515 -8.688 22.636 1.00 88.38 237 THR A CA 1
ATOM 1815 C C . THR A 1 237 ? -18.021 -8.950 22.623 1.00 88.38 237 THR A C 1
ATOM 1817 O O . THR A 1 237 ? -18.444 -9.957 22.052 1.00 88.38 237 THR A O 1
ATOM 1820 N N . GLY A 1 238 ? -18.845 -8.035 23.140 1.00 83.56 238 GLY A N 1
ATOM 1821 C CA . GLY A 1 238 ? -20.300 -8.096 22.997 1.00 83.56 238 GLY A CA 1
ATOM 1822 C C . GLY A 1 238 ? -20.727 -8.226 21.531 1.00 83.56 238 GLY A C 1
ATOM 1823 O O . GLY A 1 238 ? -21.497 -9.126 21.187 1.00 83.56 238 GLY A O 1
ATOM 1824 N N . ILE A 1 239 ? -20.145 -7.410 20.642 1.00 83.69 239 ILE A N 1
ATOM 1825 C CA . ILE A 1 239 ? -20.399 -7.469 19.192 1.00 83.69 239 ILE A CA 1
ATOM 1826 C C . ILE A 1 239 ? -19.995 -8.840 18.627 1.00 83.69 239 ILE A C 1
ATOM 1828 O O . ILE A 1 239 ? -20.788 -9.503 17.956 1.00 83.69 239 ILE A O 1
ATOM 1832 N N . LEU A 1 240 ? -18.784 -9.321 18.920 1.00 88.50 240 LEU A N 1
ATOM 1833 C CA . LEU A 1 240 ? -18.316 -10.615 18.402 1.00 88.50 240 LEU A CA 1
ATOM 1834 C C . LEU A 1 240 ? -19.220 -11.779 18.831 1.00 88.50 240 LEU A C 1
ATOM 1836 O O . LEU A 1 240 ? -19.552 -12.641 18.011 1.00 88.50 240 LEU A O 1
ATOM 1840 N N . LYS A 1 241 ? -19.636 -11.782 20.103 1.00 86.38 241 LYS A N 1
ATOM 1841 C CA . LYS A 1 241 ? -20.519 -12.795 20.694 1.00 86.38 241 LYS A CA 1
ATOM 1842 C C . LYS A 1 241 ? -21.899 -12.763 20.040 1.00 86.38 241 LYS A C 1
ATOM 1844 O O . LYS A 1 241 ? -22.402 -13.811 19.643 1.00 86.38 241 LYS A O 1
ATOM 1849 N N . LYS A 1 242 ? -22.492 -11.575 19.879 1.00 81.62 242 LYS A N 1
ATOM 1850 C CA . LYS A 1 242 ? -23.865 -11.429 19.378 1.00 81.62 242 LYS A CA 1
ATOM 1851 C C . LYS A 1 242 ? -24.014 -11.842 17.912 1.00 81.62 242 LYS A C 1
ATOM 1853 O O . LYS A 1 242 ? -24.976 -12.524 17.565 1.00 81.62 242 LYS A O 1
ATOM 1858 N N . TRP A 1 243 ? -23.047 -11.501 17.060 1.00 81.81 243 TRP A N 1
ATOM 1859 C CA . TRP A 1 243 ? -23.071 -11.877 15.640 1.00 81.81 243 TRP A CA 1
ATOM 1860 C C . TRP A 1 243 ? -22.415 -13.231 15.334 1.00 81.81 243 TRP A C 1
ATOM 1862 O O . TRP A 1 243 ? -22.425 -13.659 14.179 1.00 81.81 243 TRP A O 1
ATOM 1872 N N . GLY A 1 244 ? -21.877 -13.932 16.340 1.00 84.75 244 GLY A N 1
ATOM 1873 C CA . GLY A 1 244 ? -21.292 -15.268 16.184 1.00 84.75 244 GLY A CA 1
ATOM 1874 C C . GLY A 1 244 ? -20.162 -15.293 15.156 1.00 84.75 244 GLY A C 1
ATOM 1875 O O . GLY A 1 244 ? -20.213 -16.079 14.204 1.00 84.75 244 GLY A O 1
ATOM 1876 N N . SER A 1 245 ? -19.215 -14.363 15.302 1.00 87.00 245 SER A N 1
ATOM 1877 C CA . SER A 1 245 ? -18.063 -14.209 14.409 1.00 87.00 245 SER A CA 1
ATOM 1878 C C . SER A 1 245 ? -16.852 -14.962 14.948 1.00 87.00 245 SER A C 1
ATOM 1880 O O . SER A 1 245 ? -16.460 -14.752 16.091 1.00 87.00 245 SER A O 1
ATOM 1882 N N . ASP A 1 246 ? -16.218 -15.789 14.116 1.00 90.75 246 ASP A N 1
ATOM 1883 C CA . ASP A 1 246 ? -15.081 -16.623 14.544 1.00 90.75 246 ASP A CA 1
ATOM 1884 C C . ASP A 1 246 ? -13.741 -15.875 14.524 1.00 90.75 246 ASP A C 1
ATOM 1886 O O . ASP A 1 246 ? -12.768 -16.271 15.173 1.00 90.75 246 ASP A O 1
ATOM 1890 N N . SER A 1 247 ? -13.666 -14.781 13.764 1.00 92.75 247 SER A N 1
ATOM 1891 C CA . SER A 1 247 ? -12.422 -14.054 13.526 1.00 92.75 247 SER A CA 1
ATOM 1892 C C . SER A 1 247 ? -12.639 -12.583 13.213 1.00 92.75 247 SER A C 1
ATOM 1894 O O . SER A 1 247 ? -13.663 -12.211 12.640 1.00 92.75 247 SER A O 1
ATOM 1896 N N . VAL A 1 248 ? -11.614 -11.789 13.506 1.00 94.75 248 VAL A N 1
ATOM 1897 C CA . VAL A 1 248 ? -11.530 -10.357 13.224 1.00 94.75 248 VAL A CA 1
ATOM 1898 C C . VAL A 1 248 ? -10.358 -10.116 12.284 1.00 94.75 248 VAL A C 1
ATOM 1900 O O . VAL A 1 248 ? -9.260 -10.615 12.533 1.00 94.75 248 VAL A O 1
ATOM 1903 N N . VAL A 1 249 ? -10.590 -9.353 11.219 1.00 94.25 249 VAL A N 1
ATOM 1904 C CA . VAL A 1 249 ? -9.538 -8.804 10.356 1.00 94.25 249 VAL A CA 1
ATOM 1905 C C . VAL A 1 249 ? -9.220 -7.398 10.843 1.00 94.25 249 VAL A C 1
ATOM 1907 O O . VAL A 1 249 ? -10.122 -6.585 11.009 1.00 94.25 249 VAL A O 1
ATOM 1910 N N . LEU A 1 250 ? -7.957 -7.107 11.107 1.00 94.56 250 LEU A N 1
ATOM 1911 C CA . LEU A 1 250 ? -7.533 -5.804 11.595 1.00 94.56 250 LEU A CA 1
ATOM 1912 C C . LEU A 1 250 ? -7.316 -4.830 10.438 1.00 94.56 250 LEU A C 1
ATOM 1914 O O . LEU A 1 250 ? -6.843 -5.202 9.364 1.00 94.56 250 LEU A O 1
ATOM 1918 N N . CYS A 1 251 ? -7.658 -3.573 10.683 1.00 89.75 251 CYS A N 1
ATOM 1919 C CA . CYS A 1 251 ? -7.481 -2.471 9.758 1.00 89.75 251 CYS A CA 1
ATOM 1920 C C . CYS A 1 251 ? -6.861 -1.300 10.517 1.00 89.75 251 CYS A C 1
ATOM 1922 O O . CYS A 1 251 ? -7.437 -0.807 11.485 1.00 89.75 251 CYS A O 1
ATOM 1924 N N . GLU A 1 252 ? -5.687 -0.856 10.081 1.00 87.94 252 GLU A N 1
ATOM 1925 C CA . GLU A 1 252 ? -5.023 0.318 10.664 1.00 87.94 252 GLU A CA 1
ATOM 1926 C C . GLU A 1 252 ? -5.667 1.630 10.192 1.00 87.94 252 GLU A C 1
ATOM 1928 O O . GLU A 1 252 ? -5.520 2.666 10.839 1.00 87.94 252 GLU A O 1
ATOM 1933 N N . ASN A 1 253 ? -6.437 1.566 9.102 1.00 84.12 253 ASN A N 1
ATOM 1934 C CA . ASN A 1 253 ? -7.154 2.698 8.538 1.00 84.12 253 ASN A CA 1
ATOM 1935 C C . ASN A 1 253 ? -8.506 2.879 9.235 1.00 84.12 253 ASN A C 1
ATOM 1937 O O . ASN A 1 253 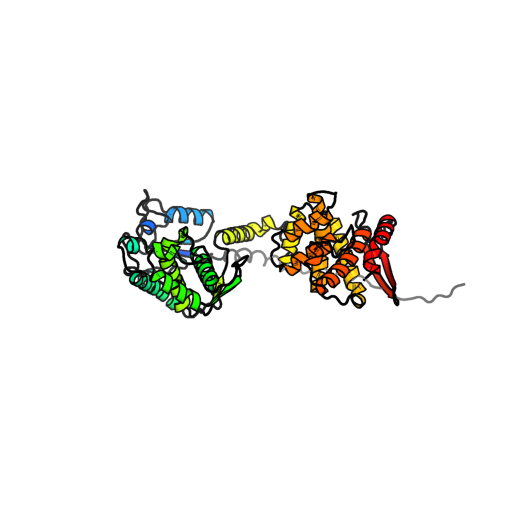? -9.257 1.920 9.449 1.00 84.12 253 ASN A O 1
ATOM 1941 N N . ALA A 1 254 ? -8.836 4.128 9.542 1.00 85.75 254 ALA A N 1
ATOM 1942 C CA . ALA A 1 254 ? -10.075 4.524 10.190 1.00 85.75 254 ALA A CA 1
ATOM 1943 C C . ALA A 1 254 ? -10.671 5.744 9.468 1.00 85.75 254 ALA A C 1
ATOM 1945 O O . ALA A 1 254 ? -10.621 5.859 8.241 1.00 85.75 254 ALA A O 1
ATOM 1946 N N . LEU A 1 255 ? -11.264 6.663 10.232 1.00 79.31 255 LEU A N 1
ATOM 1947 C CA . LEU A 1 255 ? -11.984 7.806 9.685 1.00 79.31 255 LEU A CA 1
ATOM 1948 C C . LEU A 1 255 ? -11.088 8.724 8.845 1.00 79.31 255 LEU A C 1
ATOM 1950 O O . LEU A 1 255 ? -11.530 9.208 7.812 1.00 79.31 255 LEU A O 1
ATOM 1954 N N . ARG A 1 256 ? -9.830 8.950 9.246 1.00 75.56 256 ARG A N 1
ATOM 1955 C CA . ARG A 1 256 ? -8.924 9.870 8.534 1.00 75.56 256 ARG A CA 1
ATOM 1956 C C . ARG A 1 256 ? -8.668 9.409 7.105 1.00 75.56 256 ARG A C 1
ATOM 1958 O O . ARG A 1 256 ? -8.801 10.187 6.168 1.00 75.56 256 ARG A O 1
ATOM 1965 N N . GLU A 1 257 ? -8.343 8.136 6.937 1.00 80.75 257 GLU A N 1
ATOM 1966 C CA . GLU A 1 257 ? -8.088 7.532 5.634 1.00 80.75 257 GLU A CA 1
ATOM 1967 C C . GLU A 1 257 ? -9.385 7.432 4.821 1.00 80.75 257 GLU A C 1
ATOM 1969 O O . GLU A 1 257 ? -9.374 7.682 3.616 1.00 80.75 257 GLU A O 1
ATOM 1974 N N . GLY A 1 258 ? -10.515 7.154 5.485 1.00 72.69 258 GLY A N 1
ATOM 1975 C CA . GLY A 1 258 ? -11.846 7.193 4.879 1.00 72.69 258 GLY A CA 1
ATOM 1976 C C . GLY A 1 258 ? -12.224 8.576 4.340 1.00 72.69 258 GLY A C 1
ATOM 1977 O O . GLY A 1 258 ? -12.724 8.666 3.225 1.00 72.69 258 GLY A O 1
ATOM 1978 N N . LEU A 1 259 ? -11.922 9.654 5.072 1.00 74.12 259 LEU A N 1
ATOM 1979 C CA . LEU A 1 259 ? -12.149 11.039 4.637 1.00 74.12 259 LEU A CA 1
ATOM 1980 C C . LEU A 1 259 ? -11.285 11.406 3.433 1.00 74.12 259 LEU A C 1
ATOM 1982 O O . LEU A 1 259 ? -11.771 12.040 2.501 1.00 74.12 259 LEU A O 1
ATOM 1986 N N . VAL A 1 260 ? -10.017 10.987 3.423 1.00 68.50 260 VAL A N 1
ATOM 1987 C CA . VAL A 1 260 ? -9.153 11.162 2.249 1.00 68.50 260 VAL A CA 1
ATOM 1988 C C . VAL A 1 260 ? -9.739 10.405 1.059 1.00 68.50 260 VAL A C 1
ATOM 1990 O O . VAL A 1 260 ? -9.846 10.970 -0.024 1.00 68.50 260 VAL A O 1
ATOM 1993 N N . TYR A 1 261 ? -10.169 9.155 1.247 1.00 65.19 261 TYR A N 1
ATOM 1994 C CA . TYR A 1 261 ? -10.765 8.359 0.174 1.00 65.19 261 TYR A CA 1
ATOM 1995 C C . TYR A 1 261 ? -12.067 8.974 -0.358 1.00 65.19 261 TYR A C 1
ATOM 1997 O O . TYR A 1 261 ? -12.242 9.074 -1.570 1.00 65.19 261 TYR A O 1
ATOM 2005 N N . ASP A 1 262 ? -12.950 9.431 0.530 1.00 71.19 262 ASP A N 1
ATOM 2006 C CA . ASP A 1 262 ? -14.194 10.122 0.184 1.00 71.19 262 ASP A CA 1
ATOM 2007 C C . ASP A 1 262 ? -13.918 11.430 -0.569 1.00 71.19 262 ASP A C 1
ATOM 2009 O O . ASP A 1 262 ? -14.503 11.677 -1.623 1.00 71.19 262 ASP A O 1
ATOM 2013 N N . TYR A 1 263 ? -12.952 12.228 -0.102 1.00 69.81 263 TYR A N 1
ATOM 2014 C CA . TYR A 1 263 ? -12.512 13.432 -0.799 1.00 69.81 263 TYR A CA 1
ATOM 2015 C C . TYR A 1 263 ? -11.992 13.106 -2.201 1.00 69.81 263 TYR A C 1
ATOM 2017 O O . TYR A 1 263 ? -12.403 13.745 -3.170 1.00 69.81 263 TYR A O 1
ATOM 2025 N N . LEU A 1 264 ? -11.128 12.096 -2.336 1.00 65.88 264 LEU A N 1
ATOM 2026 C CA . LEU A 1 264 ? -10.605 11.657 -3.631 1.00 65.88 264 LEU A CA 1
ATOM 2027 C C . LEU A 1 264 ? -11.727 11.154 -4.553 1.00 65.88 264 LEU A C 1
ATOM 2029 O O . LEU A 1 264 ? -11.716 11.455 -5.743 1.00 65.88 264 LEU A O 1
ATOM 2033 N N . ALA A 1 265 ? -12.709 10.424 -4.019 1.00 64.62 265 ALA A N 1
ATOM 2034 C CA . ALA A 1 265 ? -13.846 9.910 -4.777 1.00 64.62 265 ALA A CA 1
ATOM 2035 C C . ALA A 1 265 ? -14.779 11.032 -5.260 1.00 64.62 265 ALA A C 1
ATOM 2037 O O . ALA A 1 265 ? -15.182 11.039 -6.422 1.00 64.62 265 ALA A O 1
ATOM 2038 N N . LYS A 1 266 ? -15.078 12.013 -4.401 1.00 66.94 266 LYS A N 1
ATOM 2039 C CA . LYS A 1 266 ? -15.924 13.174 -4.726 1.00 66.94 266 LYS A CA 1
ATOM 2040 C C . LYS A 1 266 ? -15.242 14.164 -5.663 1.00 66.94 266 LYS A C 1
ATOM 2042 O O . LYS A 1 266 ? -15.901 14.795 -6.482 1.00 66.94 266 LYS A O 1
ATOM 2047 N N . ASN A 1 267 ? -13.920 14.281 -5.576 1.00 66.81 267 ASN A N 1
ATOM 2048 C CA . ASN A 1 267 ? -13.124 15.170 -6.420 1.00 66.81 267 ASN A CA 1
ATOM 2049 C C . ASN A 1 267 ? -12.468 14.426 -7.588 1.00 66.81 267 ASN A C 1
ATOM 2051 O O . ASN A 1 267 ? -11.570 14.968 -8.234 1.00 66.81 267 ASN A O 1
ATOM 2055 N N . ARG A 1 268 ? -12.917 13.199 -7.883 1.00 59.22 268 ARG A N 1
ATOM 2056 C CA . ARG A 1 268 ? -12.306 12.316 -8.878 1.00 59.22 268 ARG A CA 1
ATOM 2057 C C . ARG A 1 268 ? -12.207 12.965 -10.254 1.00 59.22 268 ARG A C 1
ATOM 2059 O O . ARG A 1 268 ? -11.151 12.874 -10.855 1.00 59.22 268 ARG A O 1
ATOM 2066 N N . SER A 1 269 ? -13.217 13.720 -10.683 1.00 53.22 269 SER A N 1
ATOM 2067 C CA . SER A 1 269 ? -13.200 14.471 -11.949 1.00 53.22 269 SER A CA 1
ATOM 2068 C C . SER A 1 269 ? -12.190 15.630 -11.988 1.00 53.22 269 SER A C 1
ATOM 2070 O O . SER A 1 269 ? -11.696 15.981 -13.054 1.00 53.22 269 SER A O 1
ATOM 2072 N N . LYS A 1 270 ? -11.826 16.213 -10.835 1.00 51.47 270 LYS A N 1
ATOM 2073 C CA . LYS A 1 270 ? -10.741 17.211 -10.717 1.00 51.47 270 LYS A CA 1
ATOM 2074 C C . LYS A 1 270 ? -9.357 16.565 -10.591 1.00 51.47 270 LYS A C 1
ATOM 2076 O O . LYS A 1 270 ? -8.368 17.161 -11.002 1.00 51.47 270 LYS A O 1
ATOM 2081 N N . LEU A 1 271 ? -9.294 15.357 -10.035 1.00 53.47 271 LEU A N 1
ATOM 2082 C CA . LEU A 1 271 ? -8.080 14.547 -9.868 1.00 53.47 271 LEU A CA 1
ATOM 2083 C C . LEU A 1 271 ? -7.801 13.636 -11.081 1.00 53.47 271 LEU A C 1
ATOM 2085 O O . LEU A 1 271 ? -6.771 12.970 -11.144 1.00 53.47 271 LEU A O 1
ATOM 2089 N N . GLU A 1 272 ? -8.718 13.588 -12.050 1.00 45.62 272 GLU A N 1
ATOM 2090 C CA . GLU A 1 272 ? -8.736 12.653 -13.181 1.00 45.62 272 GLU A CA 1
ATOM 2091 C C . GLU A 1 272 ? -7.622 12.870 -14.205 1.00 45.62 272 GLU A C 1
ATOM 2093 O O . GLU A 1 272 ? -7.349 11.960 -14.983 1.00 45.62 272 GLU A O 1
ATOM 2098 N N . MET A 1 273 ? -6.878 13.977 -14.126 1.00 46.06 273 MET A N 1
ATOM 2099 C CA . MET A 1 273 ? -5.586 14.081 -14.816 1.00 46.06 273 MET A CA 1
ATOM 2100 C C . MET A 1 273 ? -4.571 13.025 -14.326 1.00 46.06 273 MET A C 1
ATOM 2102 O O . MET A 1 273 ? -3.569 12.794 -14.995 1.00 46.06 273 MET A O 1
ATOM 2106 N N . GLU A 1 274 ? -4.832 12.333 -13.204 1.00 45.97 274 GLU A N 1
ATOM 2107 C CA . GLU A 1 274 ? -3.930 11.336 -12.617 1.00 45.97 274 GLU A CA 1
ATOM 2108 C C . GLU A 1 274 ? -4.508 9.915 -12.417 1.00 45.97 274 GLU A C 1
ATOM 2110 O O . GLU A 1 274 ? -3.757 9.003 -12.069 1.00 45.97 274 GLU A O 1
ATOM 2115 N N . SER A 1 275 ? -5.810 9.672 -12.650 1.00 46.72 275 SER A N 1
ATOM 2116 C CA . SER A 1 275 ? -6.499 8.431 -12.211 1.00 46.72 275 SER A CA 1
ATOM 2117 C C . SER A 1 275 ? -6.631 7.292 -13.242 1.00 46.72 275 SER A C 1
ATOM 2119 O O . SER A 1 275 ? -7.271 6.279 -12.958 1.00 46.72 275 SER A O 1
ATOM 2121 N N . LEU A 1 276 ? -5.992 7.397 -14.411 1.00 52.59 276 LEU A N 1
ATOM 2122 C CA . LEU A 1 276 ? -6.114 6.419 -15.509 1.00 52.59 276 LEU A CA 1
ATOM 2123 C C . LEU A 1 276 ? -5.539 5.016 -15.215 1.00 52.59 276 LEU A C 1
ATOM 2125 O O . LEU A 1 276 ? -5.715 4.103 -16.017 1.00 52.59 276 LEU A O 1
ATOM 2129 N N . VAL A 1 277 ? -4.887 4.805 -14.069 1.00 56.19 277 VAL A N 1
ATOM 2130 C CA . VAL A 1 277 ? -4.280 3.517 -13.704 1.00 56.19 277 VAL A CA 1
ATOM 2131 C C . VAL A 1 277 ? -5.127 2.825 -12.639 1.00 56.19 277 VAL A C 1
ATOM 2133 O O . VAL A 1 277 ? -5.069 3.179 -11.459 1.00 56.19 277 VAL A O 1
ATOM 2136 N N . THR A 1 278 ? -5.945 1.851 -13.048 1.00 63.94 278 THR A N 1
ATOM 2137 C CA . THR A 1 278 ? -6.799 1.034 -12.162 1.00 63.94 278 THR A CA 1
ATOM 2138 C C . THR A 1 278 ? -6.017 0.031 -11.316 1.00 63.94 278 THR A C 1
ATOM 2140 O O . THR A 1 278 ? -6.477 -0.328 -10.236 1.00 63.94 278 THR A O 1
ATOM 2143 N N . ASP A 1 279 ? -4.843 -0.398 -11.779 1.00 81.81 279 ASP A N 1
ATOM 2144 C CA . ASP A 1 279 ? -3.962 -1.319 -11.059 1.00 81.81 279 ASP A CA 1
ATOM 2145 C C . ASP A 1 279 ? -3.251 -0.612 -9.887 1.00 81.81 279 ASP A C 1
ATOM 2147 O O . ASP A 1 279 ? -2.514 0.359 -10.077 1.00 81.81 279 ASP A O 1
ATOM 2151 N N . LEU A 1 280 ? -3.473 -1.107 -8.663 1.00 82.81 280 LEU A N 1
ATOM 2152 C CA . LEU A 1 280 ? -2.860 -0.588 -7.439 1.00 82.81 280 LEU A CA 1
ATOM 2153 C C . LEU A 1 280 ? -1.329 -0.699 -7.466 1.00 82.81 280 LEU A C 1
ATOM 2155 O O . LEU A 1 280 ? -0.659 0.244 -7.040 1.00 82.81 280 LEU A O 1
ATOM 2159 N N . ARG A 1 281 ? -0.788 -1.819 -7.966 1.00 91.31 281 ARG A N 1
ATOM 2160 C CA . ARG A 1 281 ? 0.658 -2.078 -8.003 1.00 91.31 281 ARG A CA 1
ATOM 2161 C C . ARG A 1 281 ? 1.327 -1.087 -8.945 1.00 91.31 281 ARG A C 1
ATOM 2163 O O . ARG A 1 281 ? 2.168 -0.301 -8.506 1.00 91.31 281 ARG A O 1
ATOM 2170 N N . LEU A 1 282 ? 0.863 -1.016 -10.195 1.00 91.81 282 LEU A N 1
ATOM 2171 C CA . LEU A 1 282 ? 1.356 -0.039 -11.166 1.00 91.81 282 LEU A CA 1
ATOM 2172 C C . LEU A 1 282 ? 1.191 1.406 -10.674 1.00 91.81 282 LEU A C 1
ATOM 2174 O O . LEU A 1 282 ? 2.112 2.210 -10.809 1.00 91.81 282 LEU A O 1
ATOM 2178 N N . ARG A 1 283 ? 0.066 1.747 -10.033 1.00 85.06 283 ARG A N 1
ATOM 2179 C CA . ARG A 1 283 ? -0.123 3.081 -9.444 1.00 85.06 283 ARG A CA 1
ATOM 2180 C C . ARG A 1 283 ? 0.944 3.390 -8.394 1.00 85.06 283 ARG A C 1
ATOM 2182 O O . ARG A 1 283 ? 1.474 4.498 -8.391 1.00 85.06 283 ARG A O 1
ATOM 2189 N N . SER A 1 284 ? 1.274 2.437 -7.524 1.00 88.31 284 SER A N 1
ATOM 2190 C CA . SER A 1 284 ? 2.303 2.632 -6.500 1.00 88.31 284 SER A CA 1
ATOM 2191 C C . SER A 1 284 ? 3.696 2.826 -7.110 1.00 88.31 284 SER A C 1
ATOM 2193 O O . SER A 1 284 ? 4.454 3.671 -6.634 1.00 88.31 284 SER A O 1
ATOM 2195 N N . ILE A 1 285 ? 4.015 2.093 -8.181 1.00 96.69 285 ILE A N 1
ATOM 2196 C CA . ILE A 1 285 ? 5.262 2.252 -8.943 1.00 96.69 285 ILE A CA 1
ATOM 2197 C C . ILE A 1 285 ? 5.334 3.635 -9.590 1.00 96.69 285 ILE A C 1
ATOM 2199 O O . ILE A 1 285 ? 6.306 4.359 -9.384 1.00 96.69 285 ILE A O 1
ATOM 2203 N N . LEU A 1 286 ? 4.286 4.046 -10.306 1.00 93.56 286 LEU A N 1
ATOM 2204 C CA . LEU A 1 286 ? 4.249 5.341 -10.986 1.00 93.56 286 LEU A CA 1
ATOM 2205 C C . LEU A 1 286 ? 4.273 6.516 -10.005 1.00 93.56 286 LEU A C 1
ATOM 2207 O O . LEU A 1 286 ? 4.872 7.544 -10.301 1.00 93.56 286 LEU A O 1
ATOM 2211 N N . GLN A 1 287 ? 3.679 6.377 -8.818 1.00 89.50 287 GLN A N 1
ATOM 2212 C CA . GLN A 1 287 ? 3.792 7.391 -7.766 1.00 89.50 287 GLN A CA 1
ATOM 2213 C C . GLN A 1 287 ? 5.233 7.559 -7.280 1.00 89.50 287 GLN A C 1
ATOM 2215 O O . GLN A 1 287 ? 5.675 8.693 -7.093 1.00 89.50 287 GLN A O 1
ATOM 2220 N N . LEU A 1 288 ? 5.973 6.462 -7.078 1.00 94.81 288 LEU A N 1
ATOM 2221 C CA . LEU A 1 288 ? 7.394 6.541 -6.734 1.00 94.81 288 LEU A CA 1
ATOM 2222 C C . LEU A 1 288 ? 8.196 7.173 -7.878 1.00 94.81 288 LEU A C 1
ATOM 2224 O O . LEU A 1 288 ? 8.970 8.095 -7.637 1.00 94.81 288 LEU A O 1
ATOM 2228 N N . ALA A 1 289 ? 7.964 6.724 -9.112 1.00 96.25 289 ALA A N 1
ATOM 2229 C CA . ALA A 1 289 ? 8.634 7.242 -10.299 1.00 96.25 289 ALA A CA 1
ATOM 2230 C C . ALA A 1 289 ? 8.437 8.764 -10.441 1.00 96.25 289 ALA A C 1
ATOM 2232 O O . ALA A 1 289 ? 9.408 9.511 -10.560 1.00 96.25 289 ALA A O 1
ATOM 2233 N N . LYS A 1 290 ? 7.190 9.238 -10.319 1.00 91.88 290 LYS A N 1
ATOM 2234 C CA . LYS A 1 290 ? 6.831 10.664 -10.354 1.00 91.88 290 LYS A CA 1
ATOM 2235 C C . LYS A 1 290 ? 7.461 11.468 -9.219 1.00 91.88 290 LYS A C 1
ATOM 2237 O O . LYS A 1 290 ? 7.976 12.551 -9.466 1.00 91.88 290 LYS A O 1
ATOM 2242 N N . LYS A 1 291 ? 7.472 10.944 -7.986 1.00 91.25 291 LYS A N 1
ATOM 2243 C CA . LYS A 1 291 ? 8.147 11.600 -6.846 1.00 91.25 291 LYS A CA 1
ATOM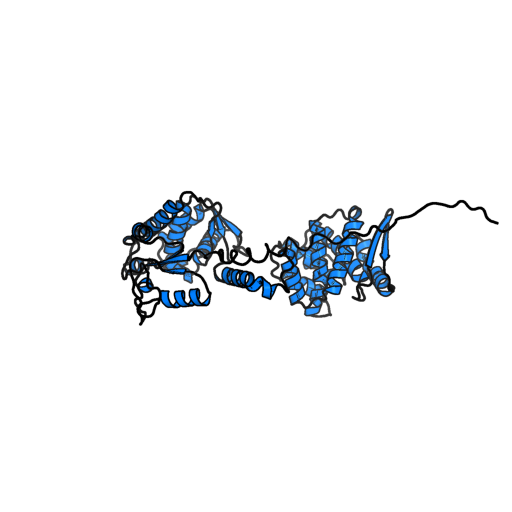 2244 C C . LYS A 1 291 ? 9.642 11.802 -7.089 1.00 91.25 291 LYS A C 1
ATOM 2246 O O . LYS A 1 291 ? 10.219 12.735 -6.541 1.00 91.25 291 LYS A O 1
ATOM 2251 N N . CYS A 1 292 ? 10.250 10.937 -7.894 1.00 94.69 292 CYS A N 1
ATOM 2252 C CA . CYS A 1 292 ? 11.654 11.018 -8.270 1.00 94.69 292 CYS A CA 1
ATOM 2253 C C . CYS A 1 292 ? 11.901 11.774 -9.587 1.00 94.69 292 CYS A C 1
ATOM 2255 O O . CYS A 1 292 ? 13.030 11.749 -10.068 1.00 94.69 292 CYS A O 1
ATOM 2257 N N . ASP A 1 293 ? 10.892 12.441 -10.161 1.00 91.31 293 ASP A N 1
ATOM 2258 C CA . ASP A 1 293 ? 11.001 13.187 -11.427 1.00 91.31 293 ASP A CA 1
ATOM 2259 C C . ASP A 1 293 ? 11.603 12.343 -12.571 1.00 91.31 293 ASP A C 1
ATOM 2261 O O . ASP A 1 293 ? 12.514 12.748 -13.296 1.00 91.31 293 ASP A O 1
ATOM 2265 N N . TYR A 1 294 ? 11.141 11.093 -12.684 1.00 94.25 294 TYR A N 1
ATOM 2266 C CA . TYR A 1 294 ? 11.617 10.171 -13.713 1.00 94.25 294 TYR A CA 1
ATOM 2267 C C . TYR A 1 294 ? 11.293 10.660 -15.136 1.00 94.25 294 TYR A C 1
ATOM 2269 O O . TYR A 1 294 ? 10.268 11.290 -15.398 1.00 94.25 294 TYR A O 1
ATOM 2277 N N . ARG A 1 295 ? 12.146 10.302 -16.103 1.00 94.00 295 ARG A N 1
ATOM 2278 C CA . ARG A 1 295 ? 11.899 10.577 -17.526 1.00 94.00 295 ARG A CA 1
ATOM 2279 C C . ARG A 1 295 ? 10.929 9.555 -18.107 1.00 94.00 295 ARG A C 1
ATOM 2281 O O . ARG A 1 295 ? 11.349 8.519 -18.618 1.00 94.00 295 ARG A O 1
ATOM 2288 N N . GLU A 1 296 ? 9.642 9.875 -18.060 1.00 94.25 296 GLU A N 1
ATOM 2289 C CA . GLU A 1 296 ? 8.554 8.979 -18.471 1.00 94.25 296 GLU A CA 1
ATOM 2290 C C . GLU A 1 296 ? 8.713 8.407 -19.888 1.00 94.25 296 GLU A C 1
ATOM 2292 O O . GLU A 1 296 ? 8.554 7.200 -20.072 1.00 94.25 296 GLU A O 1
ATOM 2297 N N . SER A 1 297 ? 9.087 9.226 -20.879 1.00 95.56 297 SER A N 1
ATOM 2298 C CA . SER A 1 297 ? 9.267 8.762 -22.265 1.00 95.56 297 SER A CA 1
ATOM 2299 C C . SER A 1 297 ? 10.351 7.689 -22.385 1.00 95.56 297 SER A C 1
ATOM 2301 O O . SER A 1 297 ? 10.131 6.657 -23.016 1.00 95.56 297 SER A O 1
ATOM 2303 N N . HIS A 1 298 ? 11.493 7.910 -21.734 1.00 97.25 298 HIS A N 1
ATOM 2304 C CA . HIS A 1 298 ? 12.616 6.978 -21.719 1.00 97.25 298 HIS A CA 1
ATOM 2305 C C . HIS A 1 298 ? 12.263 5.695 -20.962 1.00 97.25 298 HIS A C 1
ATOM 2307 O O . HIS A 1 298 ? 12.399 4.600 -21.495 1.00 97.25 298 HIS A O 1
ATOM 2313 N N . ALA A 1 299 ? 11.724 5.821 -19.747 1.00 98.00 299 ALA A N 1
ATOM 2314 C CA . ALA A 1 299 ? 11.352 4.673 -18.927 1.00 98.00 299 ALA A CA 1
ATOM 2315 C C . ALA A 1 299 ? 10.310 3.776 -19.623 1.00 98.00 299 ALA A C 1
ATOM 2317 O O . ALA A 1 299 ? 10.466 2.557 -19.656 1.00 98.00 299 ALA A O 1
ATOM 2318 N N . THR A 1 300 ? 9.296 4.379 -20.251 1.00 97.38 300 THR A N 1
ATOM 2319 C CA . THR A 1 300 ? 8.257 3.657 -21.008 1.00 97.38 300 THR A CA 1
ATOM 2320 C C . THR A 1 300 ? 8.830 2.967 -22.244 1.00 97.38 300 THR A C 1
ATOM 2322 O O . THR A 1 300 ? 8.439 1.851 -22.590 1.00 97.38 300 THR A O 1
ATOM 2325 N N . GLN A 1 301 ? 9.773 3.614 -22.928 1.00 98.12 301 GLN A N 1
ATOM 2326 C CA . GLN A 1 301 ? 10.434 3.028 -24.083 1.00 98.12 301 GLN A CA 1
ATOM 2327 C C . GLN A 1 301 ? 11.310 1.834 -23.683 1.00 98.12 301 GLN A C 1
ATOM 2329 O O . GLN A 1 301 ? 11.222 0.778 -24.311 1.00 98.12 301 GLN A O 1
ATOM 2334 N N . VAL A 1 302 ? 12.118 1.974 -22.631 1.00 98.44 302 VAL A N 1
ATOM 2335 C CA . VAL A 1 302 ? 12.952 0.888 -22.099 1.00 98.44 302 VAL A CA 1
ATOM 2336 C C . VAL A 1 302 ? 12.086 -0.281 -21.639 1.00 98.44 302 VAL A C 1
ATOM 2338 O O . VAL A 1 302 ? 12.371 -1.417 -22.009 1.00 98.44 302 VAL A O 1
ATOM 2341 N N . ASP A 1 303 ? 10.991 -0.019 -20.924 1.00 98.56 303 ASP A N 1
ATOM 2342 C CA . ASP A 1 303 ? 10.000 -1.029 -20.541 1.00 98.56 303 ASP A CA 1
ATOM 2343 C C . ASP A 1 303 ? 9.457 -1.793 -21.757 1.00 98.56 303 ASP A C 1
ATOM 2345 O O . ASP A 1 303 ? 9.566 -3.019 -21.850 1.00 98.56 303 ASP A O 1
ATOM 2349 N N . LYS A 1 304 ? 8.969 -1.066 -22.765 1.00 98.50 304 LYS A N 1
ATOM 2350 C CA . LYS A 1 304 ? 8.445 -1.652 -24.003 1.00 98.50 304 LYS A CA 1
ATOM 2351 C C . LYS A 1 304 ? 9.470 -2.544 -24.716 1.00 98.50 304 LYS A C 1
ATOM 2353 O O . LYS A 1 304 ? 9.092 -3.565 -25.301 1.00 98.50 304 LYS A O 1
ATOM 2358 N N . LEU A 1 305 ? 10.744 -2.156 -24.745 1.00 98.56 305 LEU A N 1
ATOM 2359 C CA . LEU A 1 305 ? 11.805 -2.959 -25.359 1.00 98.56 305 LEU A CA 1
ATOM 2360 C C . LEU A 1 305 ? 12.174 -4.163 -24.481 1.00 98.56 305 LEU A C 1
ATOM 2362 O O . LEU A 1 305 ? 12.304 -5.270 -25.002 1.00 98.56 305 LEU A O 1
ATOM 2366 N N . ALA A 1 306 ? 12.273 -3.985 -23.164 1.00 98.56 306 ALA A N 1
ATOM 2367 C CA . ALA A 1 306 ? 12.575 -5.054 -22.215 1.00 98.56 306 ALA A CA 1
ATOM 2368 C C . ALA A 1 306 ? 11.511 -6.160 -22.255 1.00 98.56 306 ALA A C 1
ATOM 2370 O O . ALA A 1 306 ? 11.855 -7.340 -22.322 1.00 98.56 306 ALA A O 1
ATOM 2371 N N . LEU A 1 307 ? 10.229 -5.791 -22.306 1.00 98.62 307 LEU A N 1
ATOM 2372 C CA . LEU A 1 307 ? 9.126 -6.744 -22.418 1.00 98.62 307 LEU A CA 1
ATOM 2373 C C . LEU A 1 307 ? 9.093 -7.451 -23.778 1.00 98.62 307 LEU A C 1
ATOM 2375 O O . LEU A 1 307 ? 8.841 -8.650 -23.826 1.00 98.62 307 LEU A O 1
ATOM 2379 N N . GLN A 1 308 ? 9.422 -6.765 -24.880 1.00 98.31 308 GLN A N 1
ATOM 2380 C CA . GLN A 1 308 ? 9.577 -7.435 -26.179 1.00 98.31 308 GLN A CA 1
ATOM 2381 C C . GLN A 1 308 ? 10.730 -8.447 -26.174 1.00 98.31 308 GLN A C 1
ATOM 2383 O O . GLN A 1 308 ? 10.596 -9.510 -26.780 1.00 98.31 308 GLN A O 1
ATOM 2388 N N . LEU A 1 309 ? 11.855 -8.128 -25.521 1.00 97.94 309 LEU A N 1
ATOM 2389 C CA . LEU A 1 309 ? 12.966 -9.067 -25.362 1.00 97.94 309 LEU A CA 1
ATOM 2390 C C . LEU A 1 309 ? 12.540 -10.267 -24.513 1.00 97.94 309 LEU A C 1
ATOM 2392 O O . LEU A 1 309 ? 12.763 -11.399 -24.931 1.00 97.94 309 LEU A O 1
ATOM 2396 N N . PHE A 1 310 ? 11.891 -10.031 -23.371 1.00 98.31 310 PHE A N 1
ATOM 2397 C CA . PHE A 1 310 ? 11.366 -11.080 -22.493 1.00 98.31 310 PHE A CA 1
ATOM 2398 C C . PHE A 1 310 ? 10.419 -12.017 -23.252 1.00 98.31 310 PHE A C 1
ATOM 2400 O O . PHE A 1 310 ? 10.672 -13.212 -23.369 1.00 98.31 310 PHE A O 1
ATOM 2407 N N . ASP A 1 311 ? 9.376 -11.470 -23.874 1.00 98.00 311 ASP A N 1
ATOM 2408 C CA . ASP A 1 311 ? 8.346 -12.274 -24.535 1.00 98.00 311 ASP A CA 1
ATOM 2409 C C . ASP A 1 311 ? 8.925 -13.113 -25.689 1.00 98.00 311 ASP A C 1
ATOM 2411 O O . ASP A 1 311 ? 8.561 -14.275 -25.872 1.00 98.00 311 ASP A O 1
ATOM 2415 N N . GLN A 1 312 ? 9.876 -12.562 -26.451 1.00 97.50 312 GLN A N 1
ATOM 2416 C CA . GLN A 1 312 ? 10.476 -13.254 -27.597 1.00 97.50 312 GLN A CA 1
ATOM 2417 C C . GLN A 1 312 ? 11.640 -14.184 -27.229 1.00 97.50 312 GLN A C 1
ATOM 2419 O O . GLN A 1 312 ? 12.067 -14.982 -28.067 1.00 97.50 312 GLN A O 1
ATOM 2424 N N . THR A 1 313 ? 12.149 -14.113 -25.996 1.00 95.38 313 THR A N 1
ATOM 2425 C CA . THR A 1 313 ? 13.209 -15.004 -25.493 1.00 95.38 313 THR A CA 1
ATOM 2426 C C . THR A 1 313 ? 12.712 -16.011 -24.456 1.00 95.38 313 THR A C 1
ATOM 2428 O O . THR A 1 313 ? 13.524 -16.752 -23.900 1.00 95.38 313 THR A O 1
ATOM 2431 N N . TYR A 1 314 ? 11.388 -16.133 -24.278 1.00 94.62 314 TYR A N 1
ATOM 2432 C CA . TYR A 1 314 ? 10.735 -17.056 -23.341 1.00 94.62 314 TYR A CA 1
ATOM 2433 C C . TYR A 1 314 ? 11.325 -18.473 -23.344 1.00 94.62 314 TYR A C 1
ATOM 2435 O O . TYR A 1 314 ? 11.633 -19.019 -22.284 1.00 94.62 314 TYR A O 1
ATOM 2443 N N . PHE A 1 315 ? 11.561 -19.047 -24.529 1.00 91.06 315 PHE A N 1
ATOM 2444 C CA . PHE A 1 315 ? 12.111 -20.400 -24.684 1.00 91.06 315 PHE A CA 1
ATOM 2445 C C . PHE A 1 315 ? 13.529 -20.583 -24.119 1.00 91.06 315 PHE A C 1
ATOM 2447 O O . PHE A 1 315 ? 13.947 -21.718 -23.912 1.00 91.06 315 PHE A O 1
ATOM 2454 N N . LEU A 1 316 ? 14.272 -19.499 -23.883 1.00 91.44 316 LEU A N 1
ATOM 2455 C CA . LEU A 1 316 ? 15.617 -19.542 -23.305 1.00 91.44 316 LEU A CA 1
ATOM 2456 C C . LEU A 1 316 ? 15.578 -19.434 -21.783 1.00 91.44 316 LEU A C 1
ATOM 2458 O O . LEU A 1 316 ? 16.245 -20.193 -21.084 1.00 91.44 316 LEU A O 1
ATOM 2462 N N . HIS A 1 317 ? 14.809 -18.480 -21.256 1.00 93.25 317 HIS A N 1
ATOM 2463 C CA . HIS A 1 317 ? 14.840 -18.179 -19.828 1.00 93.25 317 HIS A CA 1
ATOM 2464 C C . HIS A 1 317 ? 13.788 -18.939 -19.010 1.00 93.25 317 HIS A C 1
ATOM 2466 O O . HIS A 1 317 ? 14.032 -19.149 -17.818 1.00 93.25 317 HIS A O 1
ATOM 2472 N N . GLY A 1 318 ? 12.668 -19.348 -19.623 1.00 95.38 318 GLY A N 1
ATOM 2473 C CA . GLY A 1 318 ? 11.591 -20.131 -19.002 1.00 95.38 318 GLY A CA 1
ATOM 2474 C C . GLY A 1 318 ? 10.806 -19.399 -17.908 1.00 95.38 318 GLY A C 1
ATOM 2475 O O . GLY A 1 318 ? 10.242 -20.043 -17.031 1.00 95.38 318 GLY A O 1
ATOM 2476 N N . LEU A 1 319 ? 10.808 -18.063 -17.922 1.00 97.69 319 LEU A N 1
ATOM 2477 C CA . LEU A 1 319 ? 10.204 -17.229 -16.870 1.00 97.69 319 LEU A CA 1
ATOM 2478 C C . LEU A 1 319 ? 8.765 -16.846 -17.237 1.00 97.69 319 LEU A C 1
ATOM 2480 O O . LEU A 1 319 ? 8.451 -16.716 -18.419 1.00 97.69 319 LEU A O 1
ATOM 2484 N N . GLY A 1 320 ? 7.901 -16.672 -16.239 1.00 97.69 320 GLY A N 1
ATOM 2485 C CA . GLY A 1 320 ? 6.461 -16.507 -16.406 1.00 97.69 320 GLY A CA 1
ATOM 2486 C C . GLY A 1 320 ? 5.942 -15.077 -16.200 1.00 97.69 320 GLY A C 1
ATOM 2487 O O . GLY A 1 320 ? 6.701 -14.105 -16.228 1.00 97.69 320 GLY A O 1
ATOM 2488 N N . PRO A 1 321 ? 4.615 -14.931 -16.004 1.00 97.81 321 PRO A N 1
ATOM 2489 C CA . PRO A 1 321 ? 3.963 -13.629 -15.850 1.00 97.81 321 PRO A CA 1
ATOM 2490 C C . PRO A 1 321 ? 4.463 -12.816 -14.653 1.00 97.81 321 PRO A C 1
ATOM 2492 O O . PRO A 1 321 ? 4.559 -11.597 -14.751 1.00 97.81 321 PRO A O 1
ATOM 2495 N N . TRP A 1 322 ? 4.805 -13.481 -13.546 1.00 97.50 322 TRP A N 1
ATOM 2496 C CA . TRP A 1 322 ? 5.308 -12.806 -12.351 1.00 97.50 322 TRP A CA 1
ATOM 2497 C C . TRP A 1 322 ? 6.660 -12.135 -12.624 1.00 97.50 322 TRP A C 1
ATOM 2499 O O . TRP A 1 322 ? 6.820 -10.944 -12.380 1.00 97.50 322 TRP A O 1
ATOM 2509 N N . GLU A 1 323 ? 7.616 -12.841 -13.234 1.00 98.69 323 GLU A N 1
ATOM 2510 C CA . GLU A 1 323 ? 8.917 -12.261 -13.584 1.00 98.69 323 GLU A CA 1
ATOM 2511 C C . GLU A 1 323 ? 8.805 -11.156 -14.638 1.00 98.69 323 GLU A C 1
ATOM 2513 O O . GLU A 1 323 ? 9.541 -10.168 -14.586 1.00 98.69 323 GLU A O 1
ATOM 2518 N N . ARG A 1 324 ? 7.867 -11.304 -15.580 1.00 98.56 324 ARG A N 1
ATOM 2519 C CA . ARG A 1 324 ? 7.549 -10.273 -16.573 1.00 98.56 324 ARG A CA 1
ATOM 2520 C C . ARG A 1 324 ? 7.074 -8.981 -15.909 1.00 98.56 324 ARG A C 1
ATOM 2522 O O . ARG A 1 324 ? 7.457 -7.895 -16.332 1.00 98.56 324 ARG A O 1
ATOM 2529 N N . GLU A 1 325 ? 6.257 -9.096 -14.867 1.00 98.25 325 GLU A N 1
ATOM 2530 C CA . GLU A 1 325 ? 5.759 -7.957 -14.097 1.00 98.25 325 GLU A CA 1
ATOM 2531 C C . GLU A 1 325 ? 6.877 -7.291 -13.272 1.00 98.25 325 GLU A C 1
ATOM 2533 O O . GLU A 1 325 ? 7.004 -6.066 -13.269 1.00 98.25 325 GLU A O 1
ATOM 2538 N N . ILE A 1 326 ? 7.764 -8.080 -12.656 1.00 98.69 326 ILE A N 1
ATOM 2539 C CA . ILE A 1 326 ? 8.965 -7.557 -11.983 1.00 98.69 326 ILE A CA 1
ATOM 2540 C C . ILE A 1 326 ? 9.845 -6.768 -12.964 1.00 98.69 326 ILE A C 1
ATOM 2542 O O . ILE A 1 326 ? 10.318 -5.680 -12.625 1.00 98.69 326 ILE A O 1
ATOM 2546 N N . LEU A 1 327 ? 10.052 -7.286 -14.182 1.00 98.88 327 LEU A N 1
ATOM 2547 C CA . LEU A 1 327 ? 10.811 -6.597 -15.228 1.00 98.88 327 LEU A CA 1
ATOM 2548 C C . LEU A 1 327 ? 10.153 -5.276 -15.630 1.00 98.88 327 LEU A C 1
ATOM 2550 O O . LEU A 1 327 ? 10.852 -4.269 -15.725 1.00 98.88 327 LEU A O 1
ATOM 2554 N N . HIS A 1 328 ? 8.831 -5.281 -15.810 1.00 98.69 328 HIS A N 1
ATOM 2555 C CA . HIS A 1 328 ? 8.049 -4.091 -16.139 1.00 98.69 328 HIS A CA 1
ATOM 2556 C C . HIS A 1 328 ? 8.265 -2.970 -15.112 1.00 98.69 328 HIS A C 1
ATOM 2558 O O . HIS A 1 328 ? 8.674 -1.857 -15.445 1.00 98.69 328 HIS A O 1
ATOM 2564 N N . TYR A 1 329 ? 8.088 -3.272 -13.825 1.00 98.69 329 TYR A N 1
ATOM 2565 C CA . TYR A 1 329 ? 8.253 -2.272 -12.770 1.00 98.69 329 TYR A CA 1
ATOM 2566 C C . TYR A 1 329 ? 9.706 -1.832 -12.576 1.00 98.69 329 TYR A C 1
ATOM 2568 O O . TYR A 1 329 ? 9.964 -0.653 -12.331 1.00 98.69 329 TYR A O 1
ATOM 2576 N N . ALA A 1 330 ? 10.667 -2.747 -12.721 1.00 98.75 330 ALA A N 1
ATOM 2577 C CA . ALA A 1 330 ? 12.081 -2.396 -12.669 1.00 98.75 330 ALA A CA 1
ATOM 2578 C C . ALA A 1 330 ? 12.477 -1.469 -13.828 1.00 98.75 330 ALA A C 1
ATOM 2580 O O . ALA A 1 330 ? 13.245 -0.533 -13.613 1.00 98.75 330 ALA A O 1
ATOM 2581 N N . ALA A 1 331 ? 11.923 -1.681 -15.025 1.00 98.75 331 ALA A N 1
ATOM 2582 C CA . ALA A 1 331 ? 12.144 -0.819 -16.178 1.00 98.75 331 ALA A CA 1
ATOM 2583 C C . ALA A 1 331 ? 11.552 0.581 -15.981 1.00 98.75 331 ALA A C 1
ATOM 2585 O O . ALA A 1 331 ? 12.200 1.563 -16.319 1.00 98.75 331 ALA A O 1
ATOM 2586 N N . LEU A 1 332 ? 10.385 0.715 -15.350 1.00 98.56 332 LEU A N 1
ATOM 2587 C CA . LEU A 1 332 ? 9.835 2.039 -15.036 1.00 98.56 332 LEU A CA 1
ATOM 2588 C C . LEU A 1 332 ? 10.673 2.812 -14.001 1.00 98.56 332 LEU A C 1
ATOM 2590 O O . LEU A 1 332 ? 10.657 4.042 -13.986 1.00 98.56 332 LEU A O 1
ATOM 2594 N N . LEU A 1 333 ? 11.413 2.102 -13.142 1.00 98.62 333 LEU A N 1
ATOM 2595 C CA . LEU A 1 333 ? 12.135 2.683 -12.007 1.00 98.62 333 LEU A CA 1
ATOM 2596 C C . LEU A 1 333 ? 13.664 2.717 -12.158 1.00 98.62 333 LEU A C 1
ATOM 2598 O O . LEU A 1 333 ? 14.334 3.247 -11.274 1.00 98.62 333 LEU A O 1
ATOM 2602 N N . HIS A 1 334 ? 14.243 2.163 -13.227 1.00 98.38 334 HIS A N 1
ATOM 2603 C CA . HIS A 1 334 ? 15.692 1.915 -13.324 1.00 98.38 334 HIS A CA 1
ATOM 2604 C C . HIS A 1 334 ? 16.566 3.162 -13.089 1.00 98.38 334 HIS A C 1
ATOM 2606 O O . HIS A 1 334 ? 17.617 3.079 -12.444 1.00 98.38 334 HIS A O 1
ATOM 2612 N N . ASP A 1 335 ? 16.067 4.327 -13.494 1.00 97.31 335 ASP A N 1
ATOM 2613 C CA . ASP A 1 335 ? 16.795 5.593 -13.485 1.00 97.31 335 ASP A CA 1
ATOM 2614 C C . ASP A 1 335 ? 16.394 6.572 -12.373 1.00 97.31 335 ASP A C 1
ATOM 2616 O O . ASP A 1 335 ? 16.961 7.661 -12.271 1.00 97.31 335 ASP A O 1
ATOM 2620 N N . ILE A 1 336 ? 15.483 6.199 -11.467 1.00 98.06 336 ILE A N 1
ATOM 2621 C CA . ILE A 1 336 ? 15.005 7.127 -10.421 1.00 98.06 336 ILE A CA 1
ATOM 2622 C C . ILE A 1 336 ? 16.119 7.597 -9.475 1.00 98.06 336 ILE A C 1
ATOM 2624 O O . ILE A 1 336 ? 16.001 8.634 -8.829 1.00 98.06 336 ILE A O 1
ATOM 2628 N N . GLY A 1 337 ? 17.233 6.866 -9.397 1.00 97.62 337 GLY A N 1
ATOM 2629 C CA . GLY A 1 337 ? 18.407 7.261 -8.626 1.00 97.62 337 GLY A CA 1
ATOM 2630 C C . GLY A 1 337 ? 19.065 8.562 -9.093 1.00 97.62 337 GLY A C 1
ATOM 2631 O O . GLY A 1 337 ? 19.773 9.185 -8.296 1.00 97.62 337 GLY A O 1
ATOM 2632 N N . TYR A 1 338 ? 18.812 9.007 -10.331 1.00 96.12 338 TYR A N 1
ATOM 2633 C CA . TYR A 1 338 ? 19.261 10.313 -10.823 1.00 96.12 338 TYR A CA 1
ATOM 2634 C C . TYR A 1 338 ? 18.677 11.480 -10.024 1.00 96.12 338 TYR A C 1
ATOM 2636 O O . TYR A 1 338 ? 19.334 12.514 -9.922 1.00 96.12 338 TYR A O 1
ATOM 2644 N N . HIS A 1 339 ? 17.524 11.280 -9.378 1.00 95.88 339 HIS A N 1
ATOM 2645 C CA . HIS A 1 339 ? 16.934 12.234 -8.441 1.00 95.88 339 HIS A CA 1
ATOM 2646 C C . HIS A 1 339 ? 17.875 12.596 -7.281 1.00 95.88 339 HIS A C 1
ATOM 2648 O O . HIS A 1 339 ? 17.850 13.715 -6.781 1.00 95.88 339 HIS A O 1
ATOM 2654 N N . ILE A 1 340 ? 18.721 11.650 -6.849 1.00 94.62 340 ILE A N 1
ATOM 2655 C CA . ILE A 1 340 ? 19.712 11.879 -5.789 1.00 94.62 340 ILE A CA 1
ATOM 2656 C C . ILE A 1 340 ? 21.038 12.340 -6.391 1.00 94.62 340 ILE A C 1
ATOM 2658 O O . ILE A 1 340 ? 21.610 13.346 -5.976 1.00 94.62 340 ILE A O 1
ATOM 2662 N N . SER A 1 341 ? 21.588 11.561 -7.325 1.00 94.12 341 SER A N 1
ATOM 2663 C CA . SER A 1 341 ? 22.868 11.879 -7.950 1.00 94.12 341 SER A CA 1
ATOM 2664 C C . SER A 1 341 ? 23.098 11.073 -9.217 1.00 94.12 341 SER A C 1
ATOM 2666 O O . SER A 1 341 ? 22.846 9.870 -9.262 1.00 94.12 341 SER A O 1
ATOM 2668 N N . TYR A 1 342 ? 23.731 11.709 -10.205 1.00 92.00 342 TYR A N 1
ATOM 2669 C CA . TYR A 1 342 ? 24.271 11.028 -11.381 1.00 92.00 342 TYR A CA 1
ATOM 2670 C C . TYR A 1 342 ? 25.318 9.970 -11.017 1.00 92.00 342 TYR A C 1
ATOM 2672 O O . TYR A 1 342 ? 25.372 8.885 -11.610 1.00 92.00 342 TYR A O 1
ATOM 2680 N N . LYS A 1 343 ? 26.164 10.258 -10.021 1.00 92.75 343 LYS A N 1
ATOM 2681 C CA . LYS A 1 343 ? 27.218 9.338 -9.596 1.00 92.75 343 LYS A CA 1
ATOM 2682 C C . LYS A 1 343 ? 26.589 8.200 -8.805 1.00 92.75 343 LYS A C 1
ATOM 2684 O O . LYS A 1 343 ? 25.986 8.425 -7.768 1.00 92.75 343 LYS A O 1
ATOM 2689 N N . LYS A 1 344 ? 26.804 6.959 -9.256 1.00 93.25 344 LYS A N 1
ATOM 2690 C CA . LYS A 1 344 ? 26.235 5.750 -8.629 1.00 93.25 344 LYS A CA 1
ATOM 2691 C C . LYS A 1 344 ? 24.692 5.764 -8.579 1.00 93.25 344 LYS A C 1
ATOM 2693 O O . LYS A 1 344 ? 24.139 5.133 -7.682 1.00 93.25 344 LYS A O 1
ATOM 2698 N N . HIS A 1 345 ? 24.016 6.410 -9.541 1.00 95.69 345 HIS A N 1
ATOM 2699 C CA . HIS A 1 345 ? 22.544 6.473 -9.606 1.00 95.69 345 HIS A CA 1
ATOM 2700 C C . HIS A 1 345 ? 21.900 5.092 -9.415 1.00 95.69 345 HIS A C 1
ATOM 2702 O O . HIS A 1 345 ? 21.017 4.950 -8.591 1.00 95.69 345 HIS A O 1
ATOM 2708 N N . HIS A 1 346 ? 22.431 4.029 -10.019 1.00 95.69 346 HIS A N 1
ATOM 2709 C CA . HIS A 1 346 ? 21.938 2.662 -9.830 1.00 95.69 346 HIS A CA 1
ATOM 2710 C C . HIS A 1 346 ? 21.894 2.180 -8.361 1.00 95.69 346 HIS A C 1
ATOM 2712 O O . HIS A 1 346 ? 21.011 1.416 -7.971 1.00 95.69 346 HIS A O 1
ATOM 2718 N N . LYS A 1 347 ? 22.827 2.629 -7.505 1.00 96.56 347 LYS A N 1
ATOM 2719 C CA . LYS A 1 347 ? 22.790 2.335 -6.059 1.00 96.56 347 LYS A CA 1
ATOM 2720 C C . LYS A 1 347 ? 21.702 3.139 -5.355 1.00 96.56 347 LYS A C 1
ATOM 2722 O O . LYS A 1 347 ? 21.089 2.626 -4.423 1.00 96.56 347 LYS A O 1
ATOM 2727 N N . HIS A 1 348 ? 21.476 4.370 -5.801 1.00 97.31 348 HIS A N 1
ATOM 2728 C CA . HIS A 1 348 ? 20.399 5.231 -5.326 1.00 97.31 348 HIS A CA 1
ATOM 2729 C C . HIS A 1 348 ? 19.028 4.709 -5.768 1.00 97.31 348 HIS A C 1
ATOM 2731 O O . HIS A 1 348 ? 18.135 4.644 -4.936 1.00 97.31 348 HIS A O 1
ATOM 2737 N N . THR A 1 349 ? 18.895 4.222 -7.006 1.00 98.06 349 THR A N 1
ATOM 2738 C CA . THR A 1 349 ? 17.718 3.500 -7.506 1.00 98.06 349 THR A CA 1
ATOM 2739 C C . THR A 1 349 ? 17.374 2.348 -6.569 1.00 98.06 349 THR A C 1
ATOM 2741 O O . THR A 1 349 ? 16.279 2.312 -6.020 1.00 98.06 349 THR A O 1
ATOM 2744 N N . TYR A 1 350 ? 18.333 1.455 -6.295 1.00 97.94 350 TYR A N 1
ATOM 2745 C CA . TYR A 1 350 ? 18.127 0.360 -5.344 1.00 97.94 350 TYR A CA 1
ATOM 2746 C C . TYR A 1 350 ? 17.633 0.859 -3.979 1.00 97.94 350 TYR A C 1
ATOM 2748 O O . TYR A 1 350 ? 16.664 0.334 -3.439 1.00 97.94 350 TYR A O 1
ATOM 2756 N N . TYR A 1 351 ? 18.299 1.877 -3.425 1.00 97.62 351 TYR A N 1
ATOM 2757 C CA . TYR A 1 351 ? 17.962 2.429 -2.115 1.00 97.62 351 TYR A CA 1
ATOM 2758 C C . TYR A 1 351 ? 16.541 3.005 -2.077 1.00 97.62 351 TYR A C 1
ATOM 2760 O O . TYR A 1 351 ? 15.802 2.725 -1.135 1.00 97.62 351 TYR A O 1
ATOM 2768 N N . LEU A 1 352 ? 16.154 3.774 -3.097 1.00 98.12 352 LEU A N 1
ATOM 2769 C CA . LEU A 1 352 ? 14.836 4.396 -3.198 1.00 98.12 352 LEU A CA 1
ATOM 2770 C C . LEU A 1 352 ? 13.732 3.345 -3.303 1.00 98.12 352 LEU A C 1
ATOM 2772 O O . LEU A 1 352 ? 12.769 3.415 -2.550 1.00 98.12 352 LEU A O 1
ATOM 2776 N N . ILE A 1 353 ? 13.895 2.341 -4.169 1.00 98.19 353 ILE A N 1
ATOM 2777 C CA . ILE A 1 353 ? 12.904 1.268 -4.337 1.00 98.19 353 ILE A CA 1
ATOM 2778 C C . ILE A 1 353 ? 12.780 0.454 -3.049 1.00 98.19 353 ILE A C 1
ATOM 2780 O O . ILE A 1 353 ? 11.675 0.208 -2.576 1.00 98.19 353 ILE A O 1
ATOM 2784 N N . LYS A 1 354 ? 13.913 0.072 -2.446 1.00 96.81 354 LYS A N 1
ATOM 2785 C CA . LYS A 1 354 ? 13.923 -0.805 -1.273 1.00 96.81 354 LYS A CA 1
ATOM 2786 C C . LYS A 1 354 ? 13.259 -0.185 -0.041 1.00 96.81 354 LYS A C 1
ATOM 2788 O O . LYS A 1 354 ? 12.701 -0.917 0.773 1.00 96.81 354 LYS A O 1
ATOM 2793 N N . ASN A 1 355 ? 13.353 1.135 0.106 1.00 93.88 355 ASN A N 1
ATOM 2794 C CA . ASN A 1 355 ? 12.830 1.862 1.264 1.00 93.88 355 ASN A CA 1
ATOM 2795 C C . ASN A 1 355 ? 11.520 2.610 0.966 1.00 93.88 355 ASN A C 1
ATOM 2797 O O . ASN A 1 355 ? 11.020 3.329 1.829 1.00 93.88 355 ASN A O 1
ATOM 2801 N N . ALA A 1 356 ? 10.962 2.466 -0.238 1.00 90.12 356 ALA A N 1
ATOM 2802 C CA . ALA A 1 356 ? 9.673 3.045 -0.577 1.00 90.12 356 ALA A CA 1
ATOM 2803 C C . ALA A 1 356 ? 8.517 2.230 0.018 1.00 90.12 356 ALA A C 1
ATOM 2805 O O . ALA A 1 356 ? 8.564 1.003 0.105 1.00 90.12 356 ALA A O 1
ATOM 2806 N N . VAL A 1 357 ? 7.430 2.925 0.361 1.00 86.62 357 VAL A N 1
ATOM 2807 C CA . VAL A 1 357 ? 6.148 2.287 0.679 1.00 86.62 357 VAL A CA 1
ATOM 2808 C C . VAL A 1 357 ? 5.456 1.942 -0.639 1.00 86.62 357 VAL A C 1
ATOM 2810 O O . VAL A 1 357 ? 4.828 2.804 -1.256 1.00 86.62 357 VAL A O 1
ATOM 2813 N N . LEU A 1 358 ? 5.621 0.696 -1.092 1.00 89.44 358 LEU A N 1
ATOM 2814 C CA . LEU A 1 358 ? 5.016 0.182 -2.320 1.00 89.44 358 LEU A CA 1
ATOM 2815 C C . LEU A 1 358 ? 3.784 -0.674 -1.996 1.00 89.44 358 LEU A C 1
ATOM 2817 O O . LEU A 1 358 ? 3.895 -1.827 -1.584 1.00 89.44 358 LEU A O 1
ATOM 2821 N N . ASN A 1 359 ? 2.596 -0.096 -2.173 1.00 83.12 359 ASN A N 1
ATOM 2822 C CA . ASN A 1 359 ? 1.330 -0.761 -1.874 1.00 83.12 359 ASN A CA 1
ATOM 2823 C C . ASN A 1 359 ? 1.054 -1.896 -2.869 1.00 83.12 359 ASN A C 1
ATOM 2825 O O . ASN A 1 359 ? 1.135 -1.698 -4.080 1.00 83.12 359 ASN A O 1
ATOM 2829 N N . GLY A 1 360 ? 0.668 -3.065 -2.353 1.00 85.69 360 GLY A N 1
ATOM 2830 C CA . GLY A 1 360 ? 0.362 -4.248 -3.166 1.00 85.69 360 GLY A CA 1
ATOM 2831 C C . GLY A 1 360 ? 1.570 -5.125 -3.516 1.00 85.69 360 GLY A C 1
ATOM 2832 O O . GLY A 1 360 ? 1.420 -6.009 -4.356 1.00 85.69 360 GLY A O 1
ATOM 2833 N N . PHE A 1 361 ? 2.728 -4.899 -2.884 1.00 93.38 361 PHE A N 1
ATOM 2834 C CA . PHE A 1 361 ? 3.955 -5.674 -3.089 1.00 93.38 361 PHE A CA 1
ATOM 2835 C C . PHE A 1 361 ? 4.406 -6.399 -1.822 1.00 93.38 361 PHE A C 1
ATOM 2837 O O . PHE A 1 361 ? 4.390 -5.836 -0.726 1.00 93.38 361 PHE A O 1
ATOM 2844 N N . GLU A 1 362 ? 4.882 -7.629 -1.983 1.00 91.81 362 GLU A N 1
ATOM 2845 C CA . GLU A 1 362 ? 5.580 -8.360 -0.929 1.00 91.81 362 GLU A CA 1
ATOM 2846 C C . GLU A 1 362 ? 7.049 -7.924 -0.811 1.00 91.81 362 GLU A C 1
ATOM 2848 O O . GLU A 1 362 ? 7.670 -7.448 -1.764 1.00 91.81 362 GLU A O 1
ATOM 2853 N N . ALA A 1 363 ? 7.664 -8.160 0.353 1.00 91.88 363 ALA A N 1
ATOM 2854 C CA . ALA A 1 363 ? 9.062 -7.795 0.595 1.00 91.88 363 ALA A CA 1
ATOM 2855 C C . ALA A 1 363 ? 10.040 -8.434 -0.411 1.00 91.88 363 ALA A C 1
ATOM 2857 O O . ALA A 1 363 ? 11.007 -7.783 -0.813 1.00 91.88 363 ALA A O 1
ATOM 2858 N N . ARG A 1 364 ? 9.772 -9.678 -0.841 1.00 94.81 364 ARG A N 1
ATOM 2859 C CA . ARG A 1 364 ? 10.548 -10.377 -1.880 1.00 94.81 364 ARG A CA 1
ATOM 2860 C C . ARG A 1 364 ? 10.438 -9.672 -3.231 1.00 94.81 364 ARG A C 1
ATOM 2862 O O . ARG A 1 364 ? 11.441 -9.516 -3.915 1.00 94.81 364 ARG A O 1
ATOM 2869 N N . GLU A 1 365 ? 9.248 -9.209 -3.601 1.00 97.12 365 GLU A N 1
ATOM 2870 C CA . GLU A 1 365 ? 9.013 -8.516 -4.872 1.00 97.12 365 GLU A CA 1
ATOM 2871 C C . GLU A 1 365 ? 9.730 -7.167 -4.910 1.00 97.12 365 GLU A C 1
ATOM 2873 O O . GLU A 1 365 ? 10.407 -6.859 -5.887 1.00 97.12 365 GLU A O 1
ATOM 2878 N N . ILE A 1 366 ? 9.665 -6.399 -3.818 1.00 97.69 366 ILE A N 1
ATOM 2879 C CA . ILE A 1 366 ? 10.400 -5.132 -3.688 1.00 97.69 366 ILE A CA 1
ATOM 2880 C C . ILE A 1 366 ? 11.909 -5.371 -3.829 1.00 97.69 366 ILE A C 1
ATOM 2882 O O . ILE A 1 366 ? 12.591 -4.631 -4.536 1.00 97.69 366 ILE A O 1
ATOM 2886 N N . GLU A 1 367 ? 12.436 -6.418 -3.186 1.00 97.00 367 GLU A N 1
ATOM 2887 C CA . GLU A 1 367 ? 13.852 -6.790 -3.283 1.00 97.00 367 GLU A CA 1
ATOM 2888 C C . GLU A 1 367 ? 14.250 -7.165 -4.720 1.00 97.00 367 GLU A C 1
ATOM 2890 O O . GLU A 1 367 ? 15.312 -6.755 -5.199 1.00 97.00 367 GLU A O 1
ATOM 2895 N N . MET A 1 368 ? 13.386 -7.902 -5.423 1.00 98.31 368 MET A N 1
ATOM 2896 C CA . MET A 1 368 ? 13.585 -8.291 -6.818 1.00 98.31 368 MET A CA 1
ATOM 2897 C C . MET A 1 368 ? 13.583 -7.079 -7.750 1.00 98.31 368 MET A C 1
ATOM 2899 O O . MET A 1 368 ? 14.545 -6.891 -8.493 1.00 98.31 368 MET A O 1
ATOM 2903 N N . ILE A 1 369 ? 12.568 -6.212 -7.668 1.00 98.69 369 ILE A N 1
ATOM 2904 C CA . ILE A 1 369 ? 12.473 -4.984 -8.475 1.00 98.69 369 ILE A CA 1
ATOM 2905 C C . ILE A 1 369 ? 13.703 -4.101 -8.229 1.00 98.69 369 ILE A C 1
ATOM 2907 O O . ILE A 1 369 ? 14.343 -3.648 -9.180 1.00 98.69 369 ILE A O 1
ATOM 2911 N N . ALA A 1 370 ? 14.087 -3.906 -6.962 1.00 98.12 370 ALA A N 1
ATOM 2912 C CA . ALA A 1 370 ? 15.238 -3.088 -6.595 1.00 98.12 370 ALA A CA 1
ATOM 2913 C C . ALA A 1 370 ? 16.550 -3.640 -7.170 1.00 98.12 370 ALA A C 1
ATOM 2915 O O . ALA A 1 370 ? 17.370 -2.872 -7.678 1.00 98.12 370 ALA A O 1
ATOM 2916 N N . ASN A 1 371 ? 16.766 -4.958 -7.108 1.00 97.88 371 ASN A N 1
ATOM 2917 C CA . ASN A 1 371 ? 17.968 -5.585 -7.655 1.00 97.88 371 ASN A CA 1
ATOM 2918 C C . ASN A 1 371 ? 17.991 -5.557 -9.189 1.00 97.88 371 ASN A C 1
ATOM 2920 O O . ASN A 1 371 ? 19.018 -5.196 -9.762 1.00 97.88 371 ASN A O 1
ATOM 2924 N N . VAL A 1 372 ? 16.877 -5.862 -9.859 1.00 98.38 372 VAL A N 1
ATOM 2925 C CA . VAL A 1 372 ? 16.792 -5.797 -11.328 1.00 98.38 372 VAL A CA 1
ATOM 2926 C C . VAL A 1 372 ? 17.089 -4.377 -11.817 1.00 98.38 372 VAL A C 1
ATOM 2928 O O . VAL A 1 372 ? 17.955 -4.187 -12.671 1.00 98.38 372 VAL A O 1
ATOM 2931 N N . ALA A 1 373 ? 16.473 -3.371 -11.193 1.00 98.12 373 ALA A N 1
ATOM 2932 C CA . ALA A 1 373 ? 16.710 -1.963 -11.494 1.00 98.12 373 ALA A CA 1
ATOM 2933 C C . ALA A 1 373 ? 18.155 -1.522 -11.184 1.00 98.12 373 ALA A C 1
ATOM 2935 O O . ALA A 1 373 ? 18.747 -0.748 -11.929 1.00 98.12 373 ALA A O 1
ATOM 2936 N N . ARG A 1 374 ? 18.783 -2.032 -10.117 1.00 96.62 374 ARG A N 1
ATOM 2937 C CA . ARG A 1 374 ? 20.179 -1.706 -9.763 1.00 96.62 374 ARG A CA 1
ATOM 2938 C C . ARG A 1 374 ? 21.187 -2.148 -10.821 1.00 96.62 374 ARG A C 1
ATOM 2940 O O . ARG A 1 374 ? 22.207 -1.491 -11.016 1.00 96.62 374 ARG A O 1
ATOM 2947 N N . TYR A 1 375 ? 20.969 -3.293 -11.454 1.00 95.88 375 TYR A N 1
ATOM 2948 C CA . TYR A 1 375 ? 21.978 -3.904 -12.321 1.00 95.88 375 TYR A CA 1
ATOM 2949 C C . TYR A 1 375 ? 21.823 -3.533 -13.808 1.00 95.88 375 TYR A C 1
ATOM 2951 O O . TYR A 1 375 ? 22.501 -4.118 -14.651 1.00 95.88 375 TYR A O 1
ATOM 2959 N N . HIS A 1 376 ? 21.023 -2.502 -14.128 1.00 92.94 376 HIS A N 1
ATOM 2960 C CA . HIS A 1 376 ? 20.731 -2.071 -15.502 1.00 92.94 376 HIS A CA 1
ATOM 2961 C C . HIS A 1 376 ? 21.864 -1.294 -16.225 1.00 92.94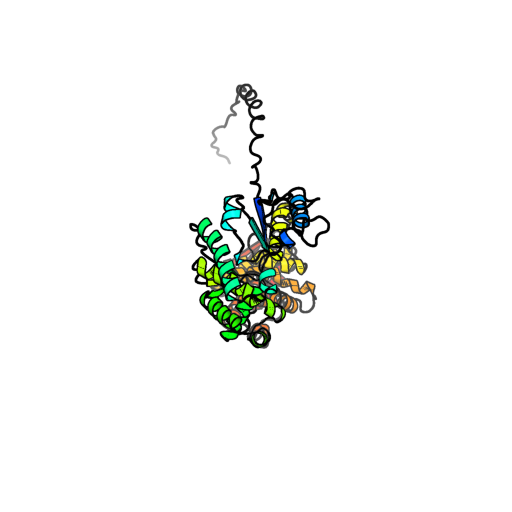 376 HIS A C 1
ATOM 2963 O O . HIS A 1 376 ? 21.932 -1.341 -17.446 1.00 92.94 376 HIS A O 1
ATOM 2969 N N . SER A 1 377 ? 22.775 -0.582 -15.540 1.00 79.88 377 SER A N 1
ATOM 2970 C CA . SER A 1 377 ? 23.736 0.324 -16.229 1.00 79.88 377 SER A CA 1
ATOM 2971 C C . SER A 1 377 ? 25.189 0.261 -15.761 1.00 79.88 377 SER A C 1
ATOM 2973 O O . SER A 1 377 ? 26.041 0.968 -16.297 1.00 79.88 377 SER A O 1
ATOM 2975 N N . SER A 1 378 ? 25.519 -0.550 -14.753 1.00 80.50 378 SER A N 1
ATOM 2976 C CA . SER A 1 378 ? 26.852 -0.541 -14.123 1.00 80.50 378 SER A CA 1
ATOM 2977 C C . SER A 1 378 ? 27.444 -1.947 -13.979 1.00 80.50 378 SER A C 1
ATOM 2979 O O . SER A 1 378 ? 27.303 -2.768 -14.883 1.00 80.50 378 SER A O 1
ATOM 2981 N N . SER A 1 379 ? 28.191 -2.213 -12.903 1.00 82.81 379 SER A N 1
ATOM 2982 C CA . SER A 1 379 ? 28.864 -3.494 -12.679 1.00 82.81 379 SER A CA 1
ATOM 2983 C C . SER A 1 379 ? 27.876 -4.646 -12.569 1.00 82.81 379 SER A C 1
ATOM 2985 O O . SER A 1 379 ? 26.865 -4.493 -11.886 1.00 82.81 379 SER A O 1
ATOM 2987 N N . LEU A 1 380 ? 28.244 -5.809 -13.107 1.00 89.19 380 LEU A N 1
ATOM 2988 C CA . LEU A 1 380 ? 27.521 -7.060 -12.885 1.00 89.19 380 LEU A CA 1
ATOM 2989 C C . LEU A 1 380 ? 27.388 -7.384 -11.382 1.00 89.19 380 LEU A C 1
ATOM 2991 O O . LEU A 1 380 ? 28.208 -6.915 -10.572 1.00 89.19 380 LEU A O 1
ATOM 2995 N N . PRO A 1 381 ? 26.377 -8.177 -10.988 1.00 87.88 381 PRO A N 1
ATOM 2996 C CA . PRO A 1 381 ? 26.262 -8.663 -9.622 1.00 87.88 381 PRO A CA 1
ATOM 2997 C C . PRO A 1 381 ? 27.507 -9.438 -9.183 1.00 87.88 381 PRO A C 1
ATOM 2999 O O . PRO A 1 381 ? 28.160 -10.107 -9.980 1.00 87.88 381 PRO A O 1
ATOM 3002 N N . LYS A 1 382 ? 27.856 -9.318 -7.902 1.00 87.56 382 LYS A N 1
ATOM 3003 C CA . LYS A 1 382 ? 29.004 -9.982 -7.273 1.00 87.56 382 LYS A CA 1
ATOM 3004 C C . LYS A 1 382 ? 28.535 -10.493 -5.922 1.00 87.56 382 LYS A C 1
ATOM 3006 O O . LYS A 1 382 ? 27.785 -9.776 -5.270 1.00 87.56 382 LYS A O 1
ATOM 3011 N N . GLU A 1 383 ? 29.025 -11.648 -5.484 1.00 78.38 383 GLU A N 1
ATOM 3012 C CA . GLU A 1 383 ? 28.638 -12.255 -4.196 1.00 78.38 383 GLU A CA 1
ATOM 3013 C C . GLU A 1 383 ? 28.825 -11.291 -3.020 1.00 78.38 383 GLU A C 1
ATOM 3015 O O . GLU A 1 383 ? 27.950 -11.133 -2.185 1.00 78.38 383 GLU A O 1
ATOM 3020 N N . LYS A 1 384 ? 29.908 -10.508 -3.029 1.00 82.81 384 LYS A N 1
ATOM 3021 C CA . LYS A 1 384 ? 30.177 -9.488 -2.002 1.00 82.81 384 LYS A CA 1
ATOM 3022 C C . LYS A 1 384 ? 29.215 -8.291 -1.981 1.00 82.81 384 LYS A C 1
ATOM 3024 O O . LYS A 1 384 ? 29.385 -7.387 -1.165 1.00 82.81 384 LYS A O 1
ATOM 3029 N N . HIS A 1 385 ? 28.300 -8.174 -2.941 1.00 90.56 385 HIS A N 1
ATOM 3030 C CA . HIS A 1 385 ? 27.287 -7.128 -2.904 1.00 90.56 385 HIS A CA 1
ATOM 3031 C C . HIS A 1 385 ? 26.193 -7.559 -1.926 1.00 90.56 385 HIS A C 1
ATOM 3033 O O . HIS A 1 385 ? 25.394 -8.423 -2.253 1.00 90.56 385 HIS A O 1
ATOM 3039 N N . GLU A 1 386 ? 26.122 -6.916 -0.761 1.00 89.56 386 GLU A N 1
ATOM 3040 C CA . GLU A 1 386 ? 25.160 -7.248 0.305 1.00 89.56 386 GLU A CA 1
ATOM 3041 C C . GLU A 1 386 ? 23.707 -7.359 -0.195 1.00 89.56 386 GLU A C 1
ATOM 3043 O O . GLU A 1 386 ? 22.979 -8.266 0.179 1.00 89.56 386 GLU A O 1
ATOM 3048 N N . ASN A 1 387 ? 23.286 -6.471 -1.100 1.00 90.56 387 ASN A N 1
ATOM 3049 C CA . ASN A 1 387 ? 21.953 -6.514 -1.709 1.00 90.56 387 ASN A CA 1
ATOM 3050 C C . ASN A 1 387 ? 21.688 -7.771 -2.559 1.00 90.56 387 ASN A C 1
ATOM 3052 O O . ASN A 1 387 ? 20.541 -8.166 -2.729 1.00 90.56 387 ASN A O 1
ATOM 3056 N N . TRP A 1 388 ? 22.738 -8.357 -3.132 1.00 92.31 388 TRP A N 1
ATOM 3057 C CA . TRP A 1 388 ? 22.663 -9.554 -3.962 1.00 92.31 388 TRP A CA 1
ATOM 3058 C C . TRP A 1 388 ? 22.668 -10.819 -3.105 1.00 92.31 388 TRP A C 1
ATOM 3060 O O . TRP A 1 388 ? 21.906 -11.742 -3.371 1.00 92.31 388 TRP A O 1
ATOM 3070 N N . ASP A 1 389 ? 23.480 -10.826 -2.048 1.00 88.44 389 ASP A N 1
ATOM 3071 C CA . ASP A 1 389 ? 23.576 -11.922 -1.078 1.00 88.44 389 ASP A CA 1
ATOM 3072 C C . ASP A 1 389 ? 22.259 -12.159 -0.315 1.00 88.44 389 ASP A C 1
ATOM 3074 O O . ASP A 1 389 ? 21.929 -13.280 0.054 1.00 88.44 389 ASP A O 1
ATOM 3078 N N . ARG A 1 390 ? 21.437 -11.112 -0.159 1.00 88.00 390 ARG A N 1
ATOM 3079 C CA . ARG A 1 390 ? 20.085 -11.212 0.418 1.00 88.00 390 ARG A CA 1
ATOM 3080 C C . ARG A 1 390 ? 19.093 -12.010 -0.435 1.00 88.00 390 ARG A C 1
ATOM 3082 O O . ARG A 1 390 ? 18.070 -12.442 0.093 1.00 88.00 390 ARG A O 1
ATOM 3089 N N . LEU A 1 391 ? 19.339 -12.161 -1.738 1.00 92.00 391 LEU A N 1
ATOM 3090 C CA . LEU A 1 391 ? 18.481 -12.953 -2.619 1.00 92.00 391 LEU A CA 1
ATOM 3091 C C . LEU A 1 391 ? 18.815 -14.440 -2.483 1.00 92.00 391 LEU A C 1
ATOM 3093 O O . LEU A 1 391 ? 19.983 -14.823 -2.444 1.00 92.00 391 LEU A O 1
ATOM 3097 N N . SER A 1 392 ? 17.789 -15.294 -2.500 1.00 92.56 392 SER A N 1
ATOM 3098 C CA . SER A 1 392 ? 17.995 -16.740 -2.627 1.00 92.56 392 SER A CA 1
ATOM 3099 C C . SER A 1 392 ? 18.729 -17.070 -3.936 1.00 92.56 392 SER A C 1
ATOM 3101 O O . SER A 1 392 ? 18.621 -16.325 -4.908 1.00 92.56 392 SER A O 1
ATOM 3103 N N . GLN A 1 393 ? 19.436 -18.202 -4.022 1.00 91.00 393 GLN A N 1
ATOM 3104 C CA . GLN A 1 393 ? 20.122 -18.591 -5.269 1.00 91.00 393 GLN A CA 1
ATOM 3105 C C . GLN A 1 393 ? 19.168 -18.660 -6.479 1.00 91.00 393 GLN A C 1
ATOM 3107 O O . GLN A 1 393 ? 19.538 -18.265 -7.585 1.00 91.00 393 GLN A O 1
ATOM 3112 N N . GLY A 1 394 ? 17.925 -19.108 -6.266 1.00 93.25 394 GLY A N 1
ATOM 3113 C CA . GLY A 1 394 ? 16.887 -19.093 -7.300 1.00 93.25 394 GLY A CA 1
ATOM 3114 C C . GLY A 1 394 ? 16.535 -17.671 -7.743 1.00 93.25 394 GLY A C 1
ATOM 3115 O O . GLY A 1 394 ? 16.525 -17.379 -8.940 1.00 93.25 394 GLY A O 1
ATOM 3116 N N . ASP A 1 395 ? 16.334 -16.764 -6.785 1.00 96.12 395 ASP A N 1
ATOM 3117 C CA . ASP A 1 395 ? 16.039 -15.353 -7.054 1.00 96.12 395 ASP A CA 1
ATOM 3118 C C . ASP A 1 395 ? 17.207 -14.625 -7.721 1.00 96.12 395 ASP A C 1
ATOM 3120 O O . ASP A 1 395 ? 16.986 -13.820 -8.621 1.00 96.12 395 ASP A O 1
ATOM 3124 N N . GLN A 1 396 ? 18.453 -14.939 -7.360 1.00 95.69 396 GLN A N 1
ATOM 3125 C CA . GLN A 1 396 ? 19.641 -14.417 -8.040 1.00 95.69 396 GLN A CA 1
ATOM 3126 C C . GLN A 1 396 ? 19.656 -14.820 -9.520 1.00 95.69 396 GLN A C 1
ATOM 3128 O O . GLN A 1 396 ? 19.968 -13.996 -10.383 1.00 95.69 396 GLN A O 1
ATOM 3133 N N . GLY A 1 397 ? 19.285 -16.067 -9.833 1.00 95.31 397 GLY A N 1
ATOM 3134 C CA . GLY A 1 397 ? 19.155 -16.547 -11.210 1.00 95.31 397 GLY A CA 1
ATOM 3135 C C . GLY A 1 397 ? 18.087 -15.786 -12.000 1.00 95.31 397 GLY A C 1
ATOM 3136 O O . GLY A 1 397 ? 18.341 -15.354 -13.127 1.00 95.31 397 GLY A O 1
ATOM 3137 N N . ILE A 1 398 ? 16.916 -15.569 -11.396 1.00 97.56 398 ILE A N 1
ATOM 3138 C CA . ILE A 1 398 ? 15.819 -14.800 -12.000 1.00 97.56 398 ILE A CA 1
ATOM 3139 C C . ILE A 1 398 ? 16.234 -13.337 -12.196 1.00 97.56 398 ILE A C 1
ATOM 3141 O O . ILE A 1 398 ? 16.169 -12.819 -13.311 1.00 97.56 398 ILE A O 1
ATOM 3145 N N . ALA A 1 399 ? 16.715 -12.677 -11.142 1.00 97.19 399 ALA A N 1
ATOM 3146 C CA . ALA A 1 399 ? 17.111 -11.274 -11.171 1.00 97.19 399 ALA A CA 1
ATOM 3147 C C . ALA A 1 399 ? 18.227 -11.022 -12.190 1.00 97.19 399 ALA A C 1
ATOM 3149 O O . ALA A 1 399 ? 18.207 -10.001 -12.872 1.00 97.19 399 ALA A O 1
ATOM 3150 N N . ALA A 1 400 ? 19.171 -11.956 -12.344 1.00 95.88 400 ALA A N 1
ATOM 3151 C CA . ALA A 1 400 ? 20.233 -11.843 -13.336 1.00 95.88 400 ALA A CA 1
ATOM 3152 C C . ALA A 1 400 ? 19.690 -11.888 -14.771 1.00 95.88 400 ALA A C 1
ATOM 3154 O O . ALA A 1 400 ? 20.059 -11.041 -15.585 1.00 95.88 400 ALA A O 1
ATOM 3155 N N . LYS A 1 401 ? 18.781 -12.827 -15.069 1.00 96.69 401 LYS A N 1
ATOM 3156 C CA . LYS A 1 401 ? 18.107 -12.907 -16.374 1.00 96.69 401 LYS A CA 1
ATOM 3157 C C . LYS A 1 401 ? 17.342 -11.614 -16.665 1.00 96.69 401 LYS A C 1
ATOM 3159 O O . LYS A 1 401 ? 17.588 -10.985 -17.690 1.00 96.69 401 LYS A O 1
ATOM 3164 N N . LEU A 1 402 ? 16.504 -11.152 -15.737 1.00 98.38 402 LEU A N 1
ATOM 3165 C CA . LEU A 1 402 ? 15.721 -9.922 -15.906 1.00 98.38 402 LEU A CA 1
ATOM 3166 C C . LEU A 1 402 ? 16.601 -8.674 -16.075 1.00 98.38 402 LEU A C 1
ATOM 3168 O O . LEU A 1 402 ? 16.394 -7.889 -16.998 1.00 98.38 402 LEU A O 1
ATOM 3172 N N . ALA A 1 403 ? 17.621 -8.510 -15.230 1.00 97.69 403 ALA A N 1
ATOM 3173 C CA . ALA A 1 403 ? 18.541 -7.379 -15.307 1.00 97.69 403 ALA A CA 1
ATOM 3174 C C . ALA A 1 403 ? 19.349 -7.373 -16.611 1.00 97.69 403 ALA A C 1
ATOM 3176 O O . ALA A 1 403 ? 19.655 -6.299 -17.123 1.00 97.69 403 ALA A O 1
ATOM 3177 N N . SER A 1 404 ? 19.674 -8.546 -17.168 1.00 96.25 404 SER A N 1
ATOM 3178 C CA . SER A 1 404 ? 20.358 -8.646 -18.462 1.00 96.25 404 SER A CA 1
ATOM 3179 C C . SER A 1 404 ? 19.489 -8.150 -19.625 1.00 96.25 404 SER A C 1
ATOM 3181 O O . SER A 1 404 ? 19.979 -7.405 -20.475 1.00 96.25 404 SER A O 1
ATOM 3183 N N . LEU A 1 405 ? 18.189 -8.472 -19.615 1.00 97.69 405 LEU A N 1
ATOM 3184 C CA . LEU A 1 405 ? 17.224 -7.975 -20.600 1.00 97.69 405 LEU A CA 1
ATOM 3185 C C . LEU A 1 405 ? 17.031 -6.461 -20.459 1.00 97.69 405 LEU A C 1
ATOM 3187 O O . LEU A 1 405 ? 17.079 -5.738 -21.454 1.00 97.69 405 LEU A O 1
ATOM 3191 N N . LEU A 1 406 ? 16.886 -5.976 -19.221 1.00 98.44 406 LEU A N 1
ATOM 3192 C CA . LEU A 1 406 ? 16.746 -4.550 -18.931 1.00 98.44 406 LEU A CA 1
ATOM 3193 C C . LEU A 1 406 ? 17.987 -3.750 -19.360 1.00 98.44 406 LEU A C 1
ATOM 3195 O O . LEU A 1 406 ? 17.849 -2.703 -19.984 1.00 98.44 406 LEU A O 1
ATOM 3199 N N . ARG A 1 407 ? 19.197 -4.266 -19.097 1.00 96.50 407 ARG A N 1
ATOM 3200 C CA . ARG A 1 407 ? 20.473 -3.681 -19.559 1.00 96.50 407 ARG A CA 1
ATOM 3201 C C . ARG A 1 407 ? 20.481 -3.441 -21.059 1.00 96.50 407 ARG A C 1
ATOM 3203 O O . ARG A 1 407 ? 20.908 -2.384 -21.523 1.00 96.50 407 ARG A O 1
ATOM 3210 N N . LEU A 1 408 ? 20.067 -4.456 -21.813 1.00 96.62 408 LEU A N 1
ATOM 3211 C CA . LEU A 1 408 ? 20.081 -4.403 -23.264 1.00 96.62 408 LEU A CA 1
ATOM 3212 C C . LEU A 1 408 ? 19.028 -3.419 -23.785 1.00 96.62 408 LEU A C 1
ATOM 3214 O O . LEU A 1 408 ? 19.337 -2.615 -24.661 1.00 96.62 408 LEU A O 1
ATOM 3218 N N . ALA A 1 409 ? 17.825 -3.438 -23.206 1.00 97.88 409 ALA A N 1
ATOM 3219 C CA . ALA A 1 409 ? 16.751 -2.502 -23.528 1.00 97.88 409 ALA A CA 1
ATOM 3220 C C . ALA A 1 409 ? 17.137 -1.037 -23.264 1.00 97.88 409 ALA A C 1
ATOM 3222 O O . ALA A 1 409 ? 16.913 -0.189 -24.121 1.00 97.88 409 ALA A O 1
ATOM 3223 N N . ASP A 1 410 ? 17.781 -0.752 -22.131 1.00 97.38 410 ASP A N 1
ATOM 3224 C CA . ASP A 1 410 ? 18.317 0.574 -21.794 1.00 97.38 410 ASP A CA 1
ATOM 3225 C C . ASP A 1 410 ? 19.425 1.012 -22.777 1.00 97.38 410 ASP A C 1
ATOM 3227 O O . ASP A 1 410 ? 19.486 2.155 -23.224 1.00 97.38 410 ASP A O 1
ATOM 3231 N N . GLY A 1 411 ? 20.286 0.084 -23.214 1.00 96.38 411 GLY A N 1
ATOM 3232 C CA . GLY A 1 411 ? 21.230 0.342 -24.310 1.00 96.38 411 GLY A CA 1
ATOM 3233 C C . GLY A 1 411 ? 20.547 0.747 -25.623 1.00 96.38 411 GLY A C 1
ATOM 3234 O O . GLY A 1 411 ? 21.013 1.664 -26.296 1.00 96.38 411 GLY A O 1
ATOM 3235 N N . LEU A 1 412 ? 19.423 0.111 -25.954 1.00 97.44 412 LEU A N 1
ATOM 3236 C CA . LEU A 1 412 ? 18.644 0.376 -27.168 1.00 97.44 412 LEU A CA 1
ATOM 3237 C C . LEU A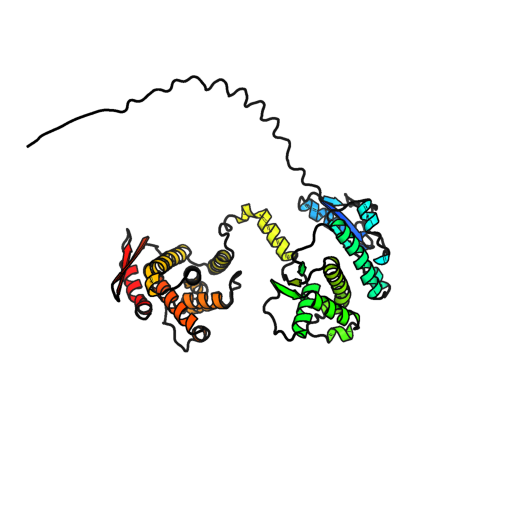 1 412 ? 17.822 1.677 -27.122 1.00 97.44 412 LEU A C 1
ATOM 3239 O O . LEU A 1 412 ? 17.220 2.035 -28.133 1.00 97.44 412 LEU A O 1
ATOM 3243 N N . ASP A 1 413 ? 17.805 2.398 -25.999 1.00 97.25 413 ASP A N 1
ATOM 3244 C CA . ASP A 1 413 ? 17.257 3.758 -25.908 1.00 97.25 413 ASP A CA 1
ATOM 3245 C C . ASP A 1 413 ? 18.290 4.758 -25.366 1.00 97.25 413 ASP A C 1
ATOM 3247 O O . ASP A 1 413 ? 17.964 5.705 -24.654 1.00 97.25 413 ASP A O 1
ATOM 3251 N N . ARG A 1 414 ? 19.570 4.566 -25.719 1.00 95.50 414 ARG A N 1
ATOM 3252 C CA . ARG A 1 414 ? 20.687 5.365 -25.192 1.00 95.50 414 ARG A CA 1
ATOM 3253 C C . ARG A 1 414 ? 20.551 6.871 -25.412 1.00 95.50 414 ARG A C 1
ATOM 3255 O O . ARG A 1 414 ? 21.083 7.643 -24.615 1.00 95.50 414 ARG A O 1
ATOM 3262 N N . SER A 1 415 ? 19.907 7.297 -26.493 1.00 94.25 415 SER A N 1
ATOM 3263 C CA . SER A 1 415 ? 19.672 8.715 -26.774 1.00 94.25 415 SER A CA 1
ATOM 3264 C C . SER A 1 415 ? 18.480 9.306 -26.014 1.00 94.25 415 SER A C 1
ATOM 3266 O O . SER A 1 415 ? 18.345 10.526 -25.963 1.00 94.25 415 SER A O 1
ATOM 3268 N N . HIS A 1 416 ? 17.627 8.460 -25.420 1.00 95.00 416 HIS A N 1
ATOM 3269 C CA . HIS A 1 416 ? 16.342 8.808 -24.805 1.00 95.00 416 HIS A CA 1
ATOM 3270 C C . HIS A 1 416 ? 15.328 9.403 -25.807 1.00 95.00 416 HIS A C 1
ATOM 3272 O O . HIS A 1 416 ? 14.321 9.988 -25.400 1.00 95.00 416 HIS A O 1
ATOM 3278 N N . PHE A 1 417 ? 15.573 9.273 -27.119 1.00 94.50 417 PHE A N 1
ATOM 3279 C CA . PHE A 1 417 ? 14.684 9.768 -28.177 1.00 94.50 417 PHE A CA 1
ATOM 3280 C C . PHE A 1 417 ? 13.708 8.712 -28.708 1.00 94.50 417 PHE A C 1
ATOM 3282 O O . PHE A 1 417 ? 12.982 8.990 -29.670 1.00 94.50 417 PHE A O 1
ATOM 3289 N N . SER A 1 418 ? 13.690 7.511 -28.121 1.00 95.44 418 SER A N 1
ATOM 3290 C CA . SER A 1 418 ? 12.770 6.429 -28.480 1.00 95.44 418 SER A CA 1
ATOM 3291 C C . SER A 1 418 ? 12.798 6.100 -29.971 1.00 95.44 418 SER A C 1
ATOM 3293 O O . SER A 1 418 ? 11.768 5.879 -30.612 1.00 95.44 418 SER A O 1
ATOM 3295 N N . VAL A 1 419 ? 14.006 6.098 -30.544 1.00 95.62 419 VAL A N 1
ATOM 3296 C CA . VAL A 1 419 ? 14.210 5.896 -31.982 1.00 95.62 419 VAL A CA 1
ATOM 3297 C C . VAL A 1 419 ? 13.929 4.455 -32.403 1.00 95.62 419 VAL A C 1
ATOM 3299 O O . VAL A 1 419 ? 13.477 4.231 -33.523 1.00 95.62 419 VAL A O 1
ATOM 3302 N N . VAL A 1 420 ? 14.113 3.471 -31.521 1.00 96.75 420 VAL A N 1
ATOM 3303 C CA . VAL A 1 420 ? 13.790 2.066 -31.803 1.00 96.75 420 VAL A CA 1
ATOM 3304 C C . VAL A 1 420 ? 12.276 1.844 -31.743 1.00 96.75 420 VAL A C 1
ATOM 3306 O O . VAL A 1 420 ? 11.661 1.897 -30.681 1.00 96.75 420 VAL A O 1
ATOM 3309 N N . ASN A 1 421 ? 11.633 1.529 -32.868 1.00 92.81 421 ASN A N 1
ATOM 3310 C CA . ASN A 1 421 ? 10.180 1.340 -32.894 1.00 92.81 421 ASN A CA 1
ATOM 3311 C C . ASN A 1 421 ? 9.751 -0.040 -32.374 1.00 92.81 421 ASN A C 1
ATOM 3313 O O . ASN A 1 421 ? 8.742 -0.150 -31.666 1.00 92.81 421 ASN A O 1
ATOM 3317 N N . LYS A 1 422 ? 10.490 -1.086 -32.761 1.00 93.06 422 LYS A N 1
ATOM 3318 C CA . LYS A 1 422 ? 10.236 -2.490 -32.406 1.00 93.06 422 LYS A CA 1
ATOM 3319 C C . LYS A 1 422 ? 11.506 -3.329 -32.538 1.00 93.06 422 LYS A C 1
ATOM 3321 O O . LYS A 1 422 ? 12.435 -2.939 -33.250 1.00 93.06 422 LYS A O 1
ATOM 3326 N N . LEU A 1 423 ? 11.490 -4.512 -31.932 1.00 95.94 423 LEU A N 1
ATOM 3327 C CA . LEU A 1 423 ? 12.534 -5.523 -32.085 1.00 95.94 423 LEU A CA 1
ATOM 3328 C C . LEU A 1 423 ? 11.954 -6.890 -32.459 1.00 95.94 423 LEU A C 1
ATOM 3330 O O . LEU A 1 423 ? 10.810 -7.209 -32.128 1.00 95.94 423 LEU A O 1
ATOM 3334 N N . GLN A 1 424 ? 12.753 -7.702 -33.149 1.00 96.88 424 GLN A N 1
ATOM 3335 C CA . GLN A 1 424 ? 12.449 -9.101 -33.429 1.00 96.88 424 GLN A CA 1
ATOM 3336 C C . GLN A 1 424 ? 13.637 -9.983 -33.047 1.00 96.88 424 GLN A C 1
ATOM 3338 O O . GLN A 1 424 ? 14.735 -9.787 -33.556 1.00 96.88 424 GLN A O 1
ATOM 3343 N N . CYS A 1 425 ? 13.421 -10.982 -32.198 1.00 96.31 425 CYS A N 1
ATOM 3344 C CA . CYS A 1 425 ? 14.437 -11.965 -31.847 1.00 96.31 425 CYS A CA 1
ATOM 3345 C C . CYS A 1 425 ? 14.285 -13.215 -32.721 1.00 96.31 425 CYS A C 1
ATOM 3347 O O . CYS A 1 425 ? 13.186 -13.737 -32.906 1.00 96.31 425 CYS A O 1
ATOM 3349 N N . ARG A 1 426 ? 15.399 -13.724 -33.251 1.00 94.94 426 ARG A N 1
ATOM 3350 C CA . ARG A 1 426 ? 15.485 -15.058 -33.856 1.00 94.94 426 ARG A CA 1
ATOM 3351 C C . ARG A 1 426 ? 16.538 -15.867 -33.125 1.00 94.94 426 ARG A C 1
ATOM 3353 O O . ARG A 1 426 ? 17.712 -15.506 -33.115 1.00 94.94 426 ARG A O 1
ATOM 3360 N N . ILE A 1 427 ? 16.103 -16.971 -32.539 1.00 91.19 427 ILE A N 1
ATOM 3361 C CA . ILE A 1 427 ? 16.971 -17.883 -31.804 1.00 91.19 427 ILE A CA 1
ATOM 3362 C C . ILE A 1 427 ? 17.494 -18.926 -32.792 1.00 91.19 427 ILE A C 1
ATOM 3364 O O . ILE A 1 427 ? 16.715 -19.607 -33.458 1.00 91.19 427 ILE A O 1
ATOM 3368 N N . GLN A 1 428 ? 18.815 -19.034 -32.912 1.00 88.31 428 GLN A N 1
ATOM 3369 C CA . GLN A 1 428 ? 19.479 -20.042 -33.735 1.00 88.31 428 GLN A CA 1
ATOM 3370 C C . GLN A 1 428 ? 20.586 -20.716 -32.931 1.00 88.31 428 GLN A C 1
ATOM 3372 O O . GLN A 1 428 ? 21.641 -20.127 -32.695 1.00 88.31 428 GLN A O 1
ATOM 3377 N N . LYS A 1 429 ? 20.370 -21.983 -32.553 1.00 81.62 429 LYS A N 1
ATOM 3378 C CA . LYS A 1 429 ? 21.311 -22.774 -31.742 1.00 81.62 429 LYS A CA 1
ATOM 3379 C C . LYS A 1 429 ? 21.688 -22.020 -30.455 1.00 81.62 429 LYS A C 1
ATOM 3381 O O . LYS A 1 429 ? 20.845 -21.867 -29.585 1.00 81.62 429 LYS A O 1
ATOM 3386 N N . SER A 1 430 ? 22.925 -21.535 -30.360 1.00 80.44 430 SER A N 1
ATOM 3387 C CA . SER A 1 430 ? 23.489 -20.795 -29.226 1.00 80.44 430 SER A CA 1
ATOM 3388 C C . SER A 1 430 ? 23.584 -19.280 -29.459 1.00 80.44 430 SER A C 1
ATOM 3390 O O . SER A 1 430 ? 24.331 -18.597 -28.766 1.00 80.44 430 SER A O 1
ATOM 3392 N N . ARG A 1 431 ? 22.881 -18.737 -30.463 1.00 89.00 431 ARG A N 1
ATOM 3393 C CA . ARG A 1 431 ? 22.888 -17.304 -30.788 1.00 89.00 431 ARG A CA 1
ATOM 3394 C C . ARG A 1 431 ? 21.480 -16.727 -30.796 1.00 89.00 431 ARG A C 1
ATOM 3396 O O . ARG A 1 431 ? 20.545 -17.340 -31.314 1.00 89.00 431 ARG A O 1
ATOM 3403 N N . ILE A 1 432 ? 21.362 -15.509 -30.278 1.00 91.00 432 ILE A N 1
ATOM 3404 C CA . ILE A 1 432 ? 20.156 -14.689 -30.364 1.00 91.00 432 ILE A CA 1
ATOM 3405 C C . ILE A 1 432 ? 20.440 -13.578 -31.373 1.00 91.00 432 ILE A C 1
ATOM 3407 O O . ILE A 1 432 ? 21.293 -12.725 -31.146 1.00 91.00 432 ILE A O 1
ATOM 3411 N N . HIS A 1 433 ? 19.737 -13.591 -32.501 1.00 94.00 433 HIS A N 1
ATOM 3412 C CA . HIS A 1 433 ? 19.769 -12.494 -33.462 1.00 94.00 433 HIS A CA 1
ATOM 3413 C C . HIS A 1 433 ? 18.654 -11.509 -33.129 1.00 94.00 433 HIS A C 1
ATOM 3415 O O . HIS A 1 433 ? 17.479 -11.854 -33.252 1.00 94.00 433 HIS A O 1
ATOM 3421 N N . ILE A 1 434 ? 19.015 -10.295 -32.718 1.00 95.44 434 ILE A N 1
ATOM 3422 C CA . ILE A 1 434 ? 18.065 -9.235 -32.366 1.00 95.44 434 ILE A CA 1
ATOM 3423 C C . ILE A 1 434 ? 18.027 -8.231 -33.517 1.00 95.44 434 ILE A C 1
ATOM 3425 O O . ILE A 1 434 ? 18.968 -7.473 -33.735 1.00 95.44 434 ILE A O 1
ATOM 3429 N N . PHE A 1 435 ? 16.939 -8.250 -34.278 1.00 96.31 435 PHE A N 1
ATOM 3430 C CA . PHE A 1 435 ? 16.676 -7.309 -35.359 1.00 96.31 435 PHE A CA 1
ATOM 3431 C C . PHE A 1 435 ? 15.986 -6.075 -34.782 1.00 96.31 435 PHE A C 1
ATOM 3433 O O . PHE A 1 435 ? 14.897 -6.180 -34.217 1.00 96.31 435 PHE A O 1
ATOM 3440 N N . VAL A 1 436 ? 16.614 -4.913 -34.928 1.00 96.88 436 VAL A N 1
ATOM 3441 C CA . VAL A 1 436 ? 16.131 -3.629 -34.409 1.00 96.88 436 VAL A CA 1
ATOM 3442 C C . VAL A 1 436 ? 15.581 -2.809 -35.575 1.00 96.88 436 VAL A C 1
ATOM 3444 O O . VAL A 1 436 ? 16.238 -2.688 -36.605 1.00 96.88 436 VAL A O 1
ATOM 3447 N N . TYR A 1 437 ? 14.368 -2.270 -35.439 1.00 95.75 437 TYR A N 1
ATOM 3448 C CA . TYR A 1 437 ? 13.703 -1.519 -36.507 1.00 95.75 437 TYR A CA 1
ATOM 3449 C C . TYR A 1 437 ? 13.505 -0.058 -36.109 1.00 95.75 437 TYR A C 1
ATOM 3451 O O . TYR A 1 437 ? 12.931 0.226 -35.053 1.00 95.75 437 TYR A O 1
ATOM 3459 N N . SER A 1 438 ? 13.914 0.855 -36.990 1.00 95.44 438 SER A N 1
ATOM 3460 C CA . SER A 1 438 ? 13.691 2.294 -36.860 1.00 95.44 438 SER A CA 1
ATOM 3461 C C . SER A 1 438 ? 13.513 2.959 -38.222 1.00 95.44 438 SER A C 1
ATOM 3463 O O . SER A 1 438 ? 14.018 2.465 -39.228 1.00 95.44 438 SER A O 1
ATOM 3465 N N . SER A 1 439 ? 12.803 4.087 -38.249 1.00 91.81 439 SER A N 1
ATOM 3466 C CA . SER A 1 439 ? 12.811 5.035 -39.371 1.00 91.81 439 SER A CA 1
ATOM 3467 C C . SER A 1 439 ? 13.896 6.115 -39.243 1.00 91.81 439 SER A C 1
ATOM 3469 O O . SER A 1 439 ? 13.954 7.019 -40.073 1.00 91.81 439 SER A O 1
ATOM 3471 N N . LYS A 1 440 ? 14.686 6.083 -38.167 1.00 94.06 440 LYS A N 1
ATOM 3472 C CA . LYS A 1 440 ? 15.760 7.025 -37.841 1.00 94.06 440 LYS A CA 1
ATOM 3473 C C . LYS A 1 440 ? 17.095 6.278 -37.768 1.00 94.06 440 LYS A C 1
ATOM 3475 O O . LYS A 1 440 ? 17.127 5.049 -37.826 1.00 94.06 440 LYS A O 1
ATOM 3480 N N . ASP A 1 441 ? 18.180 7.035 -37.657 1.00 93.69 441 ASP A N 1
ATOM 3481 C CA . ASP A 1 441 ? 19.506 6.477 -37.402 1.00 93.69 441 ASP A CA 1
ATOM 3482 C C . ASP A 1 441 ? 19.558 5.756 -36.039 1.00 93.69 441 ASP A C 1
ATOM 3484 O O . ASP A 1 441 ? 18.881 6.162 -35.092 1.00 93.69 441 ASP A O 1
ATOM 3488 N N . LEU A 1 442 ? 20.323 4.663 -35.983 1.00 95.44 442 LEU A N 1
ATOM 3489 C CA . LEU A 1 442 ? 20.422 3.729 -34.855 1.00 95.44 442 LEU A CA 1
ATOM 3490 C C . LEU A 1 442 ? 21.863 3.507 -34.378 1.00 95.44 442 LEU A C 1
ATOM 3492 O O . LEU A 1 442 ? 22.092 2.646 -33.525 1.00 95.44 442 LEU A O 1
ATOM 3496 N N . GLU A 1 443 ? 22.849 4.213 -34.938 1.00 95.12 443 GLU A N 1
ATOM 3497 C CA . GLU A 1 443 ? 24.264 3.949 -34.659 1.00 95.12 443 GLU A CA 1
ATOM 3498 C C . GLU A 1 443 ? 24.584 4.002 -33.153 1.00 95.12 443 GLU A C 1
ATOM 3500 O O . GLU A 1 443 ? 25.246 3.104 -32.623 1.00 95.12 443 GLU A O 1
ATOM 3505 N N . LEU A 1 444 ? 24.042 4.994 -32.436 1.00 95.88 444 LEU A N 1
ATOM 3506 C CA . LEU A 1 444 ? 24.268 5.171 -31.000 1.00 95.88 444 LEU A CA 1
ATOM 3507 C C . LEU A 1 444 ? 23.617 4.064 -30.155 1.00 95.88 444 LEU A C 1
ATOM 3509 O O . LEU A 1 444 ? 24.243 3.546 -29.227 1.00 95.88 444 LEU A O 1
ATOM 3513 N N . GLU A 1 445 ? 22.375 3.696 -30.462 1.00 96.88 445 GLU A N 1
ATOM 3514 C CA . GLU A 1 445 ? 21.608 2.656 -29.772 1.00 96.88 445 GLU A CA 1
ATOM 3515 C C . GLU A 1 445 ? 22.249 1.283 -29.969 1.00 96.88 445 GLU A C 1
ATOM 3517 O O . GLU A 1 445 ? 22.412 0.529 -29.009 1.00 96.88 445 GLU A O 1
ATOM 3522 N N . LEU A 1 446 ? 22.671 0.968 -31.198 1.00 96.12 446 LEU A N 1
ATOM 3523 C CA . LEU A 1 446 ? 23.357 -0.286 -31.503 1.00 96.12 446 LEU A CA 1
ATOM 3524 C C . LEU A 1 446 ? 24.723 -0.348 -30.820 1.00 96.12 446 LEU A C 1
ATOM 3526 O O . LEU A 1 446 ? 25.043 -1.357 -30.192 1.00 96.12 446 LEU A O 1
ATOM 3530 N N . TRP A 1 447 ? 25.504 0.735 -30.868 1.00 96.38 447 TRP A N 1
ATOM 3531 C CA . TRP A 1 447 ? 26.784 0.813 -30.164 1.00 96.38 447 TRP A CA 1
ATOM 3532 C C . TRP A 1 447 ? 26.623 0.611 -28.649 1.00 96.38 447 TRP A C 1
ATOM 3534 O O . TRP A 1 447 ? 27.383 -0.139 -28.029 1.00 96.38 447 TRP A O 1
ATOM 3544 N N . ALA A 1 448 ? 25.623 1.249 -28.036 1.00 95.12 448 ALA A N 1
ATOM 3545 C CA . ALA A 1 448 ? 25.385 1.153 -26.599 1.00 95.12 448 ALA A CA 1
ATOM 3546 C C . ALA A 1 448 ? 24.850 -0.222 -26.178 1.00 95.12 448 ALA A C 1
ATOM 3548 O O . ALA A 1 448 ? 25.290 -0.758 -25.157 1.00 95.12 448 ALA A O 1
ATOM 3549 N N . ALA A 1 449 ? 23.943 -0.810 -26.961 1.00 94.25 449 ALA A N 1
ATOM 3550 C CA . ALA A 1 449 ? 23.450 -2.167 -26.752 1.00 94.25 449 ALA A CA 1
ATOM 3551 C C . ALA A 1 449 ? 24.585 -3.200 -26.852 1.00 94.25 449 ALA A C 1
ATOM 3553 O O . ALA A 1 449 ? 24.717 -4.059 -25.978 1.00 94.25 449 ALA A O 1
ATOM 3554 N N . GLU A 1 450 ? 25.475 -3.056 -27.838 1.00 93.62 450 GLU A N 1
ATOM 3555 C CA . GLU A 1 450 ? 26.640 -3.929 -28.023 1.00 93.62 450 GLU A CA 1
ATOM 3556 C C . GLU A 1 450 ? 27.593 -3.885 -26.816 1.00 93.62 450 GLU A C 1
ATOM 3558 O O . GLU A 1 450 ? 28.169 -4.900 -26.430 1.00 93.62 450 GLU A O 1
ATOM 3563 N N . LYS A 1 451 ? 27.722 -2.729 -26.151 1.00 91.56 451 LYS A N 1
ATOM 3564 C CA . LYS A 1 451 ? 28.504 -2.595 -24.909 1.00 91.56 451 LYS A CA 1
ATOM 3565 C C . LYS A 1 451 ? 27.831 -3.213 -23.679 1.00 91.56 451 LYS A C 1
ATOM 3567 O O . LYS A 1 451 ? 28.521 -3.436 -22.685 1.00 91.56 451 LYS A O 1
ATOM 3572 N N . LYS A 1 452 ? 26.518 -3.459 -23.714 1.00 91.31 452 LYS A N 1
ATOM 3573 C CA . LYS A 1 452 ? 25.723 -3.942 -22.569 1.00 91.31 452 LYS A CA 1
ATOM 3574 C C . LYS A 1 452 ? 25.264 -5.399 -22.682 1.00 91.31 452 LYS A C 1
ATOM 3576 O O . LYS A 1 452 ? 24.696 -5.913 -21.716 1.00 91.31 452 LYS A O 1
ATOM 3581 N N . LYS A 1 453 ? 25.519 -6.063 -23.815 1.00 89.81 453 LYS A N 1
ATOM 3582 C CA . LYS A 1 453 ? 25.122 -7.460 -24.073 1.00 89.81 453 LYS A CA 1
ATOM 3583 C C . LYS A 1 453 ? 25.871 -8.498 -23.231 1.00 89.81 453 LYS A C 1
ATOM 3585 O O . LYS A 1 453 ? 25.388 -9.615 -23.081 1.00 89.81 453 LYS A O 1
ATOM 3590 N N . ASP A 1 454 ? 27.018 -8.123 -22.667 1.00 87.94 454 ASP A N 1
ATOM 3591 C CA . ASP A 1 454 ? 27.914 -8.986 -21.889 1.00 87.94 454 ASP A CA 1
ATOM 3592 C C . ASP A 1 454 ? 27.196 -9.753 -20.775 1.00 87.94 454 ASP A C 1
ATOM 3594 O O . ASP A 1 454 ? 27.520 -10.907 -20.502 1.00 87.94 454 ASP A O 1
ATOM 3598 N N . PHE A 1 455 ? 26.200 -9.129 -20.140 1.00 87.69 455 PHE A N 1
ATOM 3599 C CA . PHE A 1 455 ? 25.443 -9.790 -19.088 1.00 87.69 455 PHE A CA 1
ATOM 3600 C C . PHE A 1 455 ? 24.501 -10.867 -19.634 1.00 87.69 455 PHE A C 1
ATOM 3602 O O . PHE A 1 455 ? 24.343 -11.902 -18.999 1.00 87.69 455 PHE A O 1
ATOM 3609 N N . LEU A 1 456 ? 23.889 -10.632 -20.797 1.00 88.06 456 LEU A N 1
ATOM 3610 C CA . LEU A 1 456 ? 22.983 -11.585 -21.435 1.00 88.06 456 LEU A CA 1
ATOM 3611 C C . LEU A 1 456 ? 23.755 -12.788 -21.991 1.00 88.06 456 LEU A C 1
ATOM 3613 O O . LEU A 1 456 ? 23.291 -13.913 -21.875 1.00 88.06 456 LEU A O 1
ATOM 3617 N N . GLU A 1 457 ? 24.960 -12.571 -22.525 1.00 87.12 457 GLU A N 1
ATOM 3618 C CA . GLU A 1 457 ? 25.825 -13.641 -23.052 1.00 87.12 457 GLU A CA 1
ATOM 3619 C C . GLU A 1 457 ? 26.312 -14.627 -21.967 1.00 87.12 457 GLU A C 1
ATOM 3621 O O . GLU A 1 457 ? 26.751 -15.728 -22.290 1.00 87.12 457 GLU A O 1
ATOM 3626 N N . GLN A 1 458 ? 26.225 -14.254 -20.684 1.00 84.94 458 GLN A N 1
ATOM 3627 C CA . GLN A 1 458 ? 26.611 -15.095 -19.543 1.00 84.94 458 GLN A CA 1
ATOM 3628 C C . GLN A 1 458 ? 25.454 -15.926 -18.955 1.00 84.94 458 GLN A C 1
ATOM 3630 O O . GLN A 1 458 ? 25.666 -16.588 -17.934 1.00 84.94 458 GLN A O 1
ATOM 3635 N N . ARG A 1 459 ? 24.230 -15.832 -19.496 1.00 80.62 459 ARG A N 1
ATOM 3636 C CA . ARG A 1 459 ? 23.003 -16.286 -18.815 1.00 80.62 459 ARG A CA 1
ATOM 3637 C C . ARG A 1 459 ? 22.188 -17.329 -19.553 1.00 80.62 459 ARG A C 1
ATOM 3639 O O . ARG A 1 459 ? 22.265 -17.395 -20.796 1.00 80.62 459 ARG A O 1
#

Radius of gyration: 33.85 Å; chains: 1; bounding box: 74×51×120 Å

Sequence (459 aa):
MGTFVNGFRGLRTKPVSRTRAFRNRMLMLGLLTAFMSAAGVFAQTRIMPLGNSITEGVGSTDGSGYRLPLYNLLTNANVPFDFVGGLQYGNVLPDKDHEGHAGIKADDLQVTNYLSANPADVILLEIGTNDVSANESATQVRDDIEAILDFFYKRNKACKPKTVIGTSGTILNLALMIQAQNNQGPLGTLNNYKLKASDFFKIHKELAQKNPKDRLKMRGMDPQRNEIIVAGSAVFTGILKKWGSDSVVLCENALREGLVYDYLAKNRSKLEMESLVTDLRLRSILQLAKKCDYRESHATQVDKLALQLFDQTYFLHGLGPWEREILHYAALLHDIGYHISYKKHHKHTYYLIKNAVLNGFEAREIEMIANVARYHSSSLPKEKHENWDRLSQGDQGIAAKLASLLRLADGLDRSHFSVVNKLQCRIQKSRIHIFVYSSKDLELELWAAEKKKDFLEQR

Foldseek 3Di:
DDDDDDDDDDDDDDDDDDDDPPPPPVVVVVPVVPPPPPPPPPPAAEEAAAEECQSQQPPHPFRRRCVQVVQVVCVVVVHRHAYAWDDAGGRPRPHRHYRYYHLDALLNGPPLVGCVVTPGPHYDYDHDPSCVVVVHALVSLLVSLLVVLVNVCVVCVVDQDPAAEDEDDLSVLLVQLLCVVVVNPDDPDLAQPKDFLVSLVVSLVVLSPDDLVVQVVRGSDDNVCSVPNNSVSSNVNSNCVSSVPGMYTYHHDDVVVVVVVVVCVVCVVVVVVLPPDPDLQVSLLVVLLVVLVHPQLLLVQLLQQLLQCCVQCCVPLVDDPLLNVLLNSLSSQLQSLVSVNPVLSLVSSLVSLLPGPRPPDDNLSSLLSSLLSSLQADDDDDCPPPSLVPDDPVSNSSSLQSSLSSNLSSLQCVVSPSQFPDWHWDDDDLDIDIRTDGPDDRPRSVVSSVVSNVSVNVD